Protein AF-0000000075212677 (afdb_homodimer)

Sequence (414 aa):
MKTDYKPAFIVFEGIDGSGKSTQVERLSERFTAAGIRHTCHREPTDGPVGQLLRRALAKDIPLDELTLALLFAADRSEHALIIQKELAAGKTVLCDRHLLSSLAYNAPALDGQWVHAINTPIRERIRPDITFLFDLPAEEALTRISARGDAPEHYEKGEVLQQVRARYLHWSEALKDPLLKIDASLPIDEQTDLLCVHLKEVFHYPLMKTDYKPAFIVFEGIDGSGKSTQVERLSERFTAAGIRHTCHREPTDGPVGQLLRRALAKDIPLDELTLALLFAADRSEHALIIQKELAAGKTVLCDRHLLSSLAYNAPALDGQWVHAINTPIRERIRPDITFLFDLPAEEALTRISARGDAPEHYEKGEVLQQVRARYLHWSEALKDPLLKIDASLPIDEQTDLLCVHLKEVFHYPL

Nearest PDB structures (foldseek):
  4hej-assembly1_A  TM=8.792E-01  e=7.529E-16  Staphylococcus aureus subsp. aureus N315
  2ccg-assembly1_B  TM=8.911E-01  e=4.740E-15  Staphylococcus aureus
  4xwa-assembly1_A  TM=8.775E-01  e=4.740E-15  Staphylococcus aureus subsp. aureus Mu3
  2cck-assembly1_A  TM=8.573E-01  e=2.114E-14  Staphylococcus aureus
  3v9p-assembly3_A  TM=7.792E-01  e=1.402E-11  Burkholderia thailandensis E264

Structure (mmCIF, N/CA/C/O backbone):
data_AF-0000000075212677-model_v1
#
loop_
_entity.id
_entity.type
_entity.pdbx_description
1 polymer 'Thymidylate kinase'
#
loop_
_atom_site.group_PDB
_atom_site.id
_atom_site.type_symbol
_atom_site.label_atom_id
_atom_site.label_alt_id
_atom_site.label_comp_id
_atom_site.label_asym_id
_atom_site.label_entity_id
_atom_site.label_seq_id
_atom_site.pdbx_PDB_ins_code
_atom_site.Cartn_x
_atom_site.Cartn_y
_atom_site.Cartn_z
_atom_site.occupancy
_atom_site.B_iso_or_equiv
_atom_site.auth_seq_id
_atom_site.auth_comp_id
_atom_site.auth_asym_id
_atom_site.auth_atom_id
_atom_site.pdbx_PDB_model_num
ATOM 1 N N . MET A 1 1 ? -26.422 28.984 19.172 1 35.03 1 MET A N 1
ATOM 2 C CA . MET A 1 1 ? -25.891 30.016 18.281 1 35.03 1 MET A CA 1
ATOM 3 C C . MET A 1 1 ? -25.219 29.391 17.062 1 35.03 1 MET A C 1
ATOM 5 O O . MET A 1 1 ? -24.344 28.547 17.203 1 35.03 1 MET A O 1
ATOM 9 N N . LYS A 1 2 ? -25.891 29.328 15.945 1 53.16 2 LYS A N 1
ATOM 10 C CA . LYS A 1 2 ? -25.422 28.719 14.695 1 53.16 2 LYS A CA 1
ATOM 11 C C . LYS A 1 2 ? -23.984 29.125 14.391 1 53.16 2 LYS A C 1
ATOM 13 O O . LYS A 1 2 ? -23.672 30.312 14.328 1 53.16 2 LYS A O 1
ATOM 18 N N . THR A 1 3 ? -22.828 28.328 14.914 1 62.34 3 THR A N 1
ATOM 19 C CA . THR A 1 3 ? -21.438 28.719 14.695 1 62.34 3 THR A CA 1
ATOM 20 C C . THR A 1 3 ? -21.203 29.078 13.227 1 62.34 3 THR A C 1
ATOM 22 O O . THR A 1 3 ? -21.828 28.484 12.336 1 62.34 3 THR A O 1
ATOM 25 N N . ASP A 1 4 ? -20.531 30.297 12.992 1 78.62 4 ASP A N 1
ATOM 26 C CA . ASP A 1 4 ? -20.312 30.859 11.664 1 78.62 4 ASP A CA 1
ATOM 27 C C . ASP A 1 4 ? -19.172 30.172 10.93 1 78.62 4 ASP A C 1
ATOM 29 O O . ASP A 1 4 ? -18.906 30.469 9.766 1 78.62 4 ASP A O 1
ATOM 33 N N . TYR A 1 5 ? -18.5 29.172 11.609 1 85.62 5 TYR A N 1
ATOM 34 C CA . TYR A 1 5 ? -17.406 28.5 10.906 1 85.62 5 TYR A CA 1
ATOM 35 C C . TYR A 1 5 ? -17.766 27.062 10.586 1 85.62 5 TYR A C 1
ATOM 37 O O . TYR A 1 5 ? -18.641 26.469 11.25 1 85.62 5 TYR A O 1
ATOM 45 N N . LYS A 1 6 ? -17.25 26.516 9.492 1 91.5 6 LYS A N 1
ATOM 46 C CA . LYS A 1 6 ? -17.359 25.094 9.133 1 91.5 6 LYS A CA 1
ATOM 47 C C . LYS A 1 6 ? -16.109 24.328 9.523 1 91.5 6 LYS A C 1
ATOM 49 O O . LYS A 1 6 ? -14.992 24.781 9.289 1 91.5 6 LYS A O 1
ATOM 54 N N . PRO A 1 7 ? -16.312 23.156 10.156 1 96.81 7 PRO A N 1
ATOM 55 C CA . PRO A 1 7 ? -15.156 22.328 10.516 1 96.81 7 PRO A CA 1
ATOM 56 C C . PRO A 1 7 ? -14.234 22.062 9.32 1 96.81 7 PRO A C 1
ATOM 58 O O . PRO A 1 7 ? -14.719 21.766 8.219 1 96.81 7 PRO A O 1
ATOM 61 N N . ALA A 1 8 ? -12.977 22.219 9.578 1 98.31 8 ALA A N 1
ATOM 62 C CA . ALA A 1 8 ? -12.008 22.094 8.492 1 98.31 8 ALA A CA 1
ATOM 63 C C . ALA A 1 8 ? -10.977 21.016 8.797 1 98.31 8 ALA A C 1
ATOM 65 O O . ALA A 1 8 ? -10.734 20.688 9.961 1 98.31 8 ALA A O 1
ATOM 66 N N . PHE A 1 9 ? -10.469 20.391 7.785 1 98.81 9 PHE A N 1
ATOM 67 C CA . PHE A 1 9 ? -9.305 19.516 7.848 1 98.81 9 PHE A CA 1
ATOM 68 C C . PHE A 1 9 ? -8.016 20.297 7.656 1 98.81 9 PHE A C 1
ATOM 70 O O . PHE A 1 9 ? -7.691 20.703 6.539 1 98.81 9 PHE A O 1
ATOM 77 N N . ILE A 1 10 ? -7.262 20.453 8.711 1 98.81 10 ILE A N 1
ATOM 78 C CA . ILE A 1 10 ? -6.07 21.297 8.742 1 98.81 10 ILE A CA 1
ATOM 79 C C . ILE A 1 10 ? -4.828 20.438 8.914 1 98.81 10 ILE A C 1
ATOM 81 O O . ILE A 1 10 ? -4.723 19.688 9.891 1 98.81 10 ILE A O 1
ATOM 85 N N . VAL A 1 11 ? -3.857 20.578 8.023 1 98.81 11 VAL A N 1
ATOM 86 C CA . VAL A 1 11 ? -2.676 19.719 8.031 1 98.81 11 VAL A CA 1
ATOM 87 C C . VAL A 1 11 ? -1.428 20.562 8.289 1 98.81 11 VAL A C 1
ATOM 89 O O . VAL A 1 11 ? -1.318 21.688 7.797 1 98.81 11 VAL A O 1
ATOM 92 N N . PHE A 1 12 ? -0.508 19.984 9.102 1 98.75 12 PHE A N 1
ATOM 93 C CA . PHE A 1 12 ? 0.789 20.594 9.383 1 98.75 12 PHE A CA 1
ATOM 94 C C . PHE A 1 12 ? 1.913 19.781 8.75 1 98.75 12 PHE A C 1
ATOM 96 O O . PHE A 1 12 ? 2.043 18.578 9.008 1 98.75 12 PHE A O 1
ATOM 103 N N . GLU A 1 13 ? 2.705 20.406 7.895 1 98.5 13 GLU A N 1
ATOM 104 C CA . GLU A 1 13 ? 3.787 19.75 7.168 1 98.5 13 GLU A CA 1
ATOM 105 C C . GLU A 1 13 ? 5.094 20.516 7.309 1 98.5 13 GLU A C 1
ATOM 107 O O . GLU A 1 13 ? 5.086 21.719 7.574 1 98.5 13 GLU A O 1
ATOM 112 N N . GLY A 1 14 ? 6.172 19.859 7.098 1 97.5 14 GLY A N 1
ATOM 113 C CA . GLY A 1 14 ? 7.508 20.422 7.219 1 97.5 14 GLY A CA 1
ATOM 114 C C . GLY A 1 14 ? 8.547 19.406 7.641 1 97.5 14 GLY A C 1
ATOM 115 O O . GLY A 1 14 ? 8.203 18.297 8.07 1 97.5 14 GLY A O 1
ATOM 116 N N . ILE A 1 15 ? 9.836 19.812 7.496 1 95.81 15 ILE A N 1
ATOM 117 C CA . ILE A 1 15 ? 10.914 18.891 7.832 1 95.81 15 ILE A CA 1
ATOM 118 C C . ILE A 1 15 ? 10.961 18.688 9.344 1 95.81 15 ILE A C 1
ATOM 120 O O . ILE A 1 15 ? 10.367 19.453 10.102 1 95.81 15 ILE A O 1
ATOM 124 N N . ASP A 1 16 ? 11.602 17.578 9.781 1 92.19 16 ASP A N 1
ATOM 125 C CA . ASP A 1 16 ? 11.828 17.359 11.203 1 92.19 16 ASP A CA 1
ATOM 126 C C . ASP A 1 16 ? 12.562 18.547 11.836 1 92.19 16 ASP A C 1
ATOM 128 O O . ASP A 1 16 ? 13.492 19.094 11.242 1 92.19 16 ASP A O 1
ATOM 132 N N . GLY A 1 17 ? 12.062 18.938 12.953 1 92.12 17 GLY A N 1
ATOM 133 C CA . GLY A 1 17 ? 12.695 20.062 13.641 1 92.12 17 GLY A CA 1
ATOM 134 C C . GLY A 1 17 ? 12.07 21.406 13.281 1 92.12 17 GLY A C 1
ATOM 135 O O . GLY A 1 17 ? 12.445 22.438 13.844 1 92.12 17 GLY A O 1
ATOM 136 N N . SER A 1 18 ? 11.062 21.359 12.422 1 95.44 18 SER A N 1
ATOM 137 C CA . SER A 1 18 ? 10.477 22.609 11.938 1 95.44 18 SER A CA 1
ATOM 138 C C . SER A 1 18 ? 9.477 23.172 12.938 1 95.44 18 SER A C 1
ATOM 140 O O . SER A 1 18 ? 9.016 24.312 12.789 1 95.44 18 SER A O 1
ATOM 142 N N . GLY A 1 19 ? 9.086 22.406 13.938 1 94.19 19 GLY A N 1
ATOM 143 C CA . GLY A 1 19 ? 8.234 22.938 14.992 1 94.19 19 GLY A CA 1
ATOM 144 C C . GLY A 1 19 ? 6.762 22.641 14.773 1 94.19 19 GLY A C 1
ATOM 145 O O . GLY A 1 19 ? 5.902 23.219 15.453 1 94.19 19 GLY A O 1
ATOM 146 N N . LYS A 1 20 ? 6.379 21.734 13.844 1 94 20 LYS A N 1
ATOM 147 C CA . LYS A 1 20 ? 4.996 21.391 13.531 1 94 20 LYS A CA 1
ATOM 148 C C . LYS A 1 20 ? 4.254 20.906 14.773 1 94 20 LYS A C 1
ATOM 150 O O . LYS A 1 20 ? 3.154 21.391 15.062 1 94 20 LYS A O 1
ATOM 155 N N . SER A 1 21 ? 4.918 19.938 15.469 1 93.56 21 SER A N 1
ATOM 156 C CA . SER A 1 21 ? 4.262 19.344 16.625 1 93.56 21 SER A CA 1
ATOM 157 C C . SER A 1 21 ? 3.939 20.406 17.688 1 93.56 21 SER A C 1
ATOM 159 O O . SER A 1 21 ? 2.857 20.391 18.266 1 93.56 21 SER A O 1
ATOM 161 N N . THR A 1 22 ? 4.836 21.312 17.891 1 96 22 THR A N 1
ATOM 162 C CA . THR A 1 22 ? 4.613 22.422 18.812 1 96 22 THR A CA 1
ATOM 163 C C . THR A 1 22 ? 3.426 23.266 18.375 1 96 22 THR A C 1
ATOM 165 O O . THR A 1 22 ? 2.57 23.625 19.188 1 96 22 THR A O 1
ATOM 168 N N . GLN A 1 23 ? 3.373 23.547 17.188 1 98.31 23 GLN A N 1
ATOM 169 C CA . GLN A 1 23 ? 2.324 24.422 16.672 1 98.31 23 GLN A CA 1
ATOM 170 C C . GLN A 1 23 ? 0.967 23.719 16.688 1 98.31 23 GLN A C 1
ATOM 172 O O . GLN A 1 23 ? -0.063 24.359 16.891 1 98.31 23 GLN A O 1
ATOM 177 N N . VAL A 1 24 ? 0.933 22.406 16.422 1 98.44 24 VAL A N 1
ATOM 178 C CA . VAL A 1 24 ? -0.303 21.656 16.562 1 98.44 24 VAL A CA 1
ATOM 179 C C . VAL A 1 24 ? -0.838 21.797 17.984 1 98.44 24 VAL A C 1
ATOM 181 O O . VAL A 1 24 ? -2.029 22.047 18.188 1 98.44 24 VAL A O 1
ATOM 184 N N . GLU A 1 25 ? 0.04 21.625 18.922 1 98.19 25 GLU A N 1
ATOM 185 C CA . GLU A 1 25 ? -0.34 21.734 20.328 1 98.19 25 GLU A CA 1
ATOM 186 C C . GLU A 1 25 ? -0.855 23.125 20.656 1 98.19 25 GLU A C 1
ATOM 188 O O . GLU A 1 25 ? -1.884 23.266 21.328 1 98.19 25 GLU A O 1
ATOM 193 N N . ARG A 1 26 ? -0.173 24.141 20.234 1 98.38 26 ARG A N 1
ATOM 194 C CA . ARG A 1 26 ? -0.551 25.531 20.516 1 98.38 26 ARG A CA 1
ATOM 195 C C . ARG A 1 26 ? -1.905 25.859 19.891 1 98.38 26 ARG A C 1
ATOM 197 O O . ARG A 1 26 ? -2.746 26.5 20.531 1 98.38 26 ARG A O 1
ATOM 204 N N . LEU A 1 27 ? -2.096 25.422 18.656 1 98.62 27 LEU A N 1
ATOM 205 C CA . LEU A 1 27 ? -3.375 25.688 18 1 98.62 27 LEU A CA 1
ATOM 206 C C . LEU A 1 27 ? -4.504 24.938 18.703 1 98.62 27 LEU A C 1
ATOM 208 O O . LEU A 1 27 ? -5.605 25.469 18.844 1 98.62 27 LEU A O 1
ATOM 212 N N . SER A 1 28 ? -4.211 23.688 19.047 1 98.62 28 SER A N 1
ATOM 213 C CA . SER A 1 28 ? -5.184 22.906 19.797 1 98.62 28 SER A CA 1
ATOM 214 C C . SER A 1 28 ? -5.613 23.625 21.078 1 98.62 28 SER A C 1
ATOM 216 O O . SER A 1 28 ? -6.805 23.672 21.391 1 98.62 28 SER A O 1
ATOM 218 N N . GLU A 1 29 ? -4.691 24.203 21.766 1 98.5 29 GLU A N 1
ATOM 219 C CA . GLU A 1 29 ? -4.984 24.969 22.984 1 98.5 29 GLU A CA 1
ATOM 220 C C . GLU A 1 29 ? -5.871 26.172 22.672 1 98.5 29 GLU A C 1
ATOM 222 O O . GLU A 1 29 ? -6.801 26.484 23.422 1 98.5 29 GLU A O 1
ATOM 227 N N . ARG A 1 30 ? -5.566 26.828 21.609 1 98.25 30 ARG A N 1
ATOM 228 C CA . ARG A 1 30 ? -6.371 27.969 21.203 1 98.25 30 ARG A CA 1
ATOM 229 C C . ARG A 1 30 ? -7.797 27.547 20.859 1 98.25 30 ARG A C 1
ATOM 231 O O . ARG A 1 30 ? -8.75 28.25 21.203 1 98.25 30 ARG A O 1
ATOM 238 N N . PHE A 1 31 ? -7.949 26.453 20.172 1 98.38 31 PHE A N 1
ATOM 239 C CA . PHE A 1 31 ? -9.266 25.922 19.828 1 98.38 31 PHE A CA 1
ATOM 240 C C . PHE A 1 31 ? -10.055 25.578 21.094 1 98.38 31 PHE A C 1
ATOM 242 O O . PHE A 1 31 ? -11.234 25.922 21.203 1 98.38 31 PHE A O 1
ATOM 249 N N . THR A 1 32 ? -9.367 24.953 22.031 1 98.25 32 THR A N 1
ATOM 250 C CA . THR A 1 32 ? -10.008 24.594 23.297 1 98.25 32 THR A CA 1
ATOM 251 C C . THR A 1 32 ? -10.5 25.828 24.031 1 98.25 32 THR A C 1
ATOM 253 O O . THR A 1 32 ? -11.648 25.875 24.5 1 98.25 32 THR A O 1
ATOM 256 N N . ALA A 1 33 ? -9.695 26.828 24.109 1 97.69 33 ALA A N 1
ATOM 257 C CA . ALA A 1 33 ? -10.023 28.078 24.797 1 97.69 33 ALA A CA 1
ATOM 258 C C . ALA A 1 33 ? -11.219 28.766 24.141 1 97.69 33 ALA A C 1
ATOM 260 O O . ALA A 1 33 ? -12.008 29.422 24.828 1 97.69 33 ALA A O 1
ATOM 261 N N . ALA A 1 34 ? -11.359 28.547 22.906 1 96.81 34 ALA A N 1
ATOM 262 C CA . ALA A 1 34 ? -12.414 29.219 22.141 1 96.81 34 ALA A CA 1
ATOM 263 C C . ALA A 1 34 ? -13.672 28.359 22.062 1 96.81 34 ALA A C 1
ATOM 265 O O . ALA A 1 34 ? -14.672 28.766 21.469 1 96.81 34 ALA A O 1
ATOM 266 N N . GLY A 1 35 ? -13.586 27.172 22.594 1 96.31 35 GLY A N 1
ATOM 267 C CA . GLY A 1 35 ? -14.742 26.281 22.609 1 96.31 35 GLY A CA 1
ATOM 268 C C . GLY A 1 35 ? -14.977 25.609 21.281 1 96.31 35 GLY A C 1
ATOM 269 O O . GLY A 1 35 ? -16.109 25.203 20.969 1 96.31 35 GLY A O 1
ATOM 270 N N . ILE A 1 36 ? -13.961 25.531 20.453 1 97.31 36 ILE A N 1
ATOM 271 C CA . ILE A 1 36 ? -14.062 24.891 19.156 1 97.31 36 ILE A CA 1
ATOM 272 C C . ILE A 1 36 ? -13.852 23.391 19.297 1 97.31 36 ILE A C 1
ATOM 274 O O . ILE A 1 36 ? -12.805 22.953 19.781 1 97.31 36 ILE A O 1
ATOM 278 N N . ARG A 1 37 ? -14.82 22.578 18.891 1 97.69 37 ARG A N 1
ATOM 279 C CA . ARG A 1 37 ? -14.664 21.125 18.906 1 97.69 37 ARG A CA 1
ATOM 280 C C . ARG A 1 37 ? -13.633 20.672 17.875 1 97.69 37 ARG A C 1
ATOM 282 O O . ARG A 1 37 ? -13.727 21.031 16.703 1 97.69 37 ARG A O 1
ATOM 289 N N . HIS A 1 38 ? -12.625 19.938 18.359 1 98.62 38 HIS A N 1
ATOM 290 C CA . HIS A 1 38 ? -11.57 19.516 17.438 1 98.62 38 HIS A CA 1
ATOM 291 C C . HIS A 1 38 ? -10.883 18.25 17.922 1 98.62 38 HIS A C 1
ATOM 293 O O . HIS A 1 38 ? -11.078 17.828 19.062 1 98.62 38 HIS A O 1
ATOM 299 N N . THR A 1 39 ? -10.211 17.562 17 1 98.62 39 THR A N 1
ATOM 300 C CA . THR A 1 39 ? -9.359 16.422 17.312 1 98.62 39 THR A CA 1
ATOM 301 C C . THR A 1 39 ? -7.977 16.594 16.688 1 98.62 39 THR A C 1
ATOM 303 O O . THR A 1 39 ? -7.816 17.328 15.711 1 98.62 39 THR A O 1
ATOM 306 N N . CYS A 1 40 ? -6.988 15.977 17.344 1 98.69 40 CYS A N 1
ATOM 307 C CA . CYS A 1 40 ? -5.621 15.984 16.828 1 98.69 40 CYS A CA 1
ATOM 308 C C . CYS A 1 40 ? -5.211 14.594 16.359 1 98.69 40 CYS A C 1
ATOM 310 O O . CYS A 1 40 ? -5.41 13.602 17.062 1 98.69 40 CYS A O 1
ATOM 312 N N . HIS A 1 41 ? -4.727 14.586 15.164 1 98.38 41 HIS A N 1
ATOM 313 C CA . HIS A 1 41 ? -4.238 13.352 14.539 1 98.38 41 HIS A CA 1
ATOM 314 C C . HIS A 1 41 ? -2.781 13.492 14.117 1 98.38 41 HIS A C 1
ATOM 316 O O . HIS A 1 41 ? -2.211 14.586 14.18 1 98.38 41 HIS A O 1
ATOM 322 N N . ARG A 1 42 ? -2.197 12.359 13.773 1 97.81 42 ARG A N 1
ATOM 323 C CA . ARG A 1 42 ? -0.866 12.312 13.18 1 97.81 42 ARG A CA 1
ATOM 324 C C . ARG A 1 42 ? -0.722 11.109 12.25 1 97.81 42 ARG A C 1
ATOM 326 O O . ARG A 1 42 ? -1.451 10.125 12.383 1 97.81 42 ARG A O 1
ATOM 333 N N . GLU A 1 43 ? 0.178 11.258 11.312 1 97.75 43 GLU A N 1
ATOM 334 C CA . GLU A 1 43 ? 0.578 10.117 10.5 1 97.75 43 GLU A CA 1
ATOM 335 C C . GLU A 1 43 ? 2.047 9.766 10.719 1 97.75 43 GLU A C 1
ATOM 337 O O . GLU A 1 43 ? 2.893 10.656 10.82 1 97.75 43 GLU A O 1
ATOM 342 N N . PRO A 1 44 ? 2.408 8.547 10.68 1 97.56 44 PRO A N 1
ATOM 343 C CA . PRO A 1 44 ? 1.509 7.395 10.633 1 97.56 44 PRO A CA 1
ATOM 344 C C . PRO A 1 44 ? 0.577 7.328 11.844 1 97.56 44 PRO A C 1
ATOM 346 O O . PRO A 1 44 ? 0.918 7.824 12.922 1 97.56 44 PRO A O 1
ATOM 349 N N . THR A 1 45 ? -0.551 6.691 11.641 1 98.31 45 THR A N 1
ATOM 350 C CA . THR A 1 45 ? -1.573 6.641 12.68 1 98.31 45 THR A CA 1
ATOM 351 C C . THR A 1 45 ? -1.243 5.566 13.711 1 98.31 45 THR A C 1
ATOM 353 O O . THR A 1 45 ? -0.185 4.938 13.641 1 98.31 45 THR A O 1
ATOM 356 N N . ASP A 1 46 ? -2.145 5.387 14.695 1 96.81 46 ASP A N 1
ATOM 357 C CA . ASP A 1 46 ? -1.956 4.375 15.727 1 96.81 46 ASP A CA 1
ATOM 358 C C . ASP A 1 46 ? -2.723 3.096 15.391 1 96.81 46 ASP A C 1
ATOM 360 O O . ASP A 1 46 ? -2.826 2.191 16.219 1 96.81 46 ASP A O 1
ATOM 364 N N . GLY A 1 47 ? -3.314 3.072 14.227 1 96.44 47 GLY A N 1
ATOM 365 C CA . GLY A 1 47 ? -3.992 1.866 13.773 1 96.44 47 GLY A CA 1
ATOM 366 C C . GLY A 1 47 ? -3.037 0.739 13.43 1 96.44 47 GLY A C 1
ATOM 367 O O . GLY A 1 47 ? -1.821 0.888 13.555 1 96.44 47 GLY A O 1
ATOM 368 N N . PRO A 1 48 ? -3.633 -0.349 13 1 95.88 48 PRO A N 1
ATOM 369 C CA . PRO A 1 48 ? -2.807 -1.53 12.742 1 95.88 48 PRO A CA 1
ATOM 370 C C . PRO A 1 48 ? -1.728 -1.276 11.695 1 95.88 48 PRO A C 1
ATOM 372 O O . PRO A 1 48 ? -0.585 -1.713 11.859 1 95.88 48 PRO A O 1
ATOM 375 N N . VAL A 1 49 ? -2.094 -0.62 10.617 1 97.75 49 VAL A N 1
ATOM 376 C CA . VAL A 1 49 ? -1.122 -0.334 9.562 1 97.75 49 VAL A CA 1
ATOM 377 C C . VAL A 1 49 ? -0.081 0.658 10.078 1 97.75 49 VAL A C 1
ATOM 379 O O . VAL A 1 49 ? 1.118 0.482 9.852 1 97.75 49 VAL A O 1
ATOM 382 N N . GLY A 1 50 ? -0.558 1.686 10.773 1 97.81 50 GLY A N 1
ATOM 383 C CA . GLY A 1 50 ? 0.344 2.68 11.328 1 97.81 50 GLY A CA 1
ATOM 384 C C . GLY A 1 50 ? 1.339 2.098 12.312 1 97.81 50 GLY A C 1
ATOM 385 O O . GLY A 1 50 ? 2.506 2.49 12.336 1 97.81 50 GLY A O 1
ATOM 386 N N . GLN A 1 51 ? 0.913 1.181 13.102 1 96.5 51 GLN A N 1
ATOM 387 C CA . GLN A 1 51 ? 1.796 0.527 14.062 1 96.5 51 GLN A CA 1
ATOM 388 C C . GLN A 1 51 ? 2.889 -0.267 13.352 1 96.5 51 GLN A C 1
ATOM 390 O O . GLN A 1 51 ? 4.039 -0.276 13.789 1 96.5 51 GLN A O 1
ATOM 395 N N . LEU A 1 52 ? 2.521 -0.947 12.336 1 95.88 52 LEU A N 1
ATOM 396 C CA . LEU A 1 52 ? 3.51 -1.663 11.539 1 95.88 52 LEU A CA 1
ATOM 397 C C . LEU A 1 52 ? 4.543 -0.701 10.961 1 95.88 52 LEU A C 1
ATOM 399 O O . LEU A 1 52 ? 5.742 -0.984 10.984 1 95.88 52 LEU A O 1
ATOM 403 N N . LEU A 1 53 ? 4.098 0.396 10.438 1 96.94 53 LEU A N 1
ATOM 404 C CA . LEU A 1 53 ? 4.965 1.437 9.898 1 96.94 53 LEU A CA 1
ATOM 405 C C . LEU A 1 53 ? 5.938 1.938 10.961 1 96.94 53 LEU A C 1
ATOM 407 O O . LEU A 1 53 ? 7.133 2.084 10.695 1 96.94 53 LEU A O 1
ATOM 411 N N . ARG A 1 54 ? 5.398 2.166 12.133 1 95.62 54 ARG A N 1
ATOM 412 C CA . ARG A 1 54 ? 6.234 2.695 13.211 1 95.62 54 ARG A CA 1
ATOM 413 C C . ARG A 1 54 ? 7.328 1.703 13.594 1 95.62 54 ARG A C 1
ATOM 415 O O . ARG A 1 54 ? 8.461 2.098 13.859 1 95.62 54 ARG A O 1
ATOM 422 N N . ARG A 1 55 ? 7 0.462 13.594 1 95.12 55 ARG A N 1
ATOM 423 C CA . ARG A 1 55 ? 8.008 -0.563 13.859 1 95.12 55 ARG A CA 1
ATOM 424 C C . ARG A 1 55 ? 9.086 -0.56 12.781 1 95.12 55 ARG A C 1
ATOM 426 O O . ARG A 1 55 ? 10.266 -0.737 13.078 1 95.12 55 ARG A O 1
ATOM 433 N N . ALA A 1 56 ? 8.672 -0.414 11.547 1 94.44 56 ALA A N 1
ATOM 434 C CA . ALA A 1 56 ? 9.617 -0.381 10.438 1 94.44 56 ALA A CA 1
ATOM 435 C C . ALA A 1 56 ? 10.523 0.843 10.531 1 94.44 56 ALA A C 1
ATOM 437 O O . ALA A 1 56 ? 11.742 0.743 10.328 1 94.44 56 ALA A O 1
ATOM 438 N N . LEU A 1 57 ? 9.898 1.962 10.859 1 92.25 57 LEU A N 1
ATOM 439 C CA . LEU A 1 57 ? 10.641 3.215 10.961 1 92.25 57 LEU A CA 1
ATOM 440 C C . LEU A 1 57 ? 11.633 3.17 12.117 1 92.25 57 LEU A C 1
ATOM 442 O O . LEU A 1 57 ? 12.695 3.791 12.055 1 92.25 57 LEU A O 1
ATOM 446 N N . ALA A 1 58 ? 11.273 2.414 13.125 1 92.06 58 ALA A N 1
ATOM 447 C CA . ALA A 1 58 ? 12.156 2.23 14.273 1 92.06 58 ALA A CA 1
ATOM 448 C C . ALA A 1 58 ? 13.234 1.194 13.977 1 92.06 58 ALA A C 1
ATOM 450 O O . ALA A 1 58 ? 14.062 0.888 14.844 1 92.06 58 ALA A O 1
ATOM 451 N N . LYS A 1 59 ? 13.172 0.579 12.781 1 90.5 59 LYS A N 1
ATOM 452 C CA . LYS A 1 59 ? 14.133 -0.412 12.305 1 90.5 59 LYS A CA 1
ATOM 453 C C . LYS A 1 59 ? 13.984 -1.729 13.062 1 90.5 59 LYS A C 1
ATOM 455 O O . LYS A 1 59 ? 14.93 -2.514 13.148 1 90.5 59 LYS A O 1
ATOM 460 N N . ASP A 1 60 ? 12.844 -1.846 13.656 1 91.25 60 ASP A N 1
ATOM 461 C CA . ASP A 1 60 ? 12.539 -3.127 14.289 1 91.25 60 ASP A CA 1
ATOM 462 C C . ASP A 1 60 ? 12.281 -4.207 13.242 1 91.25 60 ASP A C 1
ATOM 464 O O . ASP A 1 60 ? 12.516 -5.391 13.5 1 91.25 60 ASP A O 1
ATOM 468 N N . ILE A 1 61 ? 11.711 -3.803 12.125 1 90.94 61 ILE A N 1
ATOM 469 C CA . ILE A 1 61 ? 11.477 -4.707 11 1 90.94 61 ILE A CA 1
ATOM 470 C C . ILE A 1 61 ? 12.016 -4.086 9.711 1 90.94 61 ILE A C 1
ATOM 472 O O . ILE A 1 61 ? 11.766 -2.91 9.438 1 90.94 61 ILE A O 1
ATOM 476 N N . PRO A 1 62 ? 12.742 -4.859 9.008 1 92.44 62 PRO A N 1
ATOM 477 C CA . PRO A 1 62 ? 13.289 -4.34 7.754 1 92.44 62 PRO A CA 1
ATOM 478 C C . PRO A 1 62 ? 12.273 -4.375 6.613 1 92.44 62 PRO A C 1
ATOM 480 O O . PRO A 1 62 ? 11.867 -5.457 6.18 1 92.44 62 PRO A O 1
ATOM 483 N N . LEU A 1 63 ? 11.789 -3.227 6.18 1 94 63 LEU A N 1
ATOM 484 C CA . LEU A 1 63 ? 10.891 -3.127 5.031 1 94 63 LEU A CA 1
ATOM 485 C C . LEU A 1 63 ? 11.5 -2.248 3.945 1 94 63 LEU A C 1
ATOM 487 O O . LEU A 1 63 ? 12.133 -1.231 4.242 1 94 63 LEU A O 1
ATOM 491 N N . ASP A 1 64 ? 11.273 -2.674 2.744 1 94 64 ASP A N 1
ATOM 492 C CA . ASP A 1 64 ? 11.812 -1.957 1.59 1 94 64 ASP A CA 1
ATOM 493 C C . ASP A 1 64 ? 11.07 -0.645 1.363 1 94 64 ASP A C 1
ATOM 495 O O . ASP A 1 64 ? 9.938 -0.474 1.836 1 94 64 ASP A O 1
ATOM 499 N N . GLU A 1 65 ? 11.734 0.297 0.627 1 94.38 65 GLU A N 1
ATOM 500 C CA . GLU A 1 65 ? 11.211 1.644 0.428 1 94.38 65 GLU A CA 1
ATOM 501 C C . GLU A 1 65 ? 9.875 1.611 -0.318 1 94.38 65 GLU A C 1
ATOM 503 O O . GLU A 1 65 ? 8.984 2.414 -0.04 1 94.38 65 GLU A O 1
ATOM 508 N N . LEU A 1 66 ? 9.766 0.727 -1.305 1 95.88 66 LEU A N 1
ATOM 509 C CA . LEU A 1 66 ? 8.516 0.577 -2.043 1 95.88 66 LEU A CA 1
ATOM 510 C C . LEU A 1 66 ? 7.387 0.144 -1.116 1 95.88 66 LEU A C 1
ATOM 512 O O . LEU A 1 66 ? 6.277 0.68 -1.189 1 95.88 66 LEU A O 1
ATOM 516 N N . THR A 1 67 ? 7.715 -0.805 -0.241 1 97.31 67 THR A N 1
ATOM 517 C CA . THR A 1 67 ? 6.762 -1.305 0.741 1 97.31 67 THR A CA 1
ATOM 518 C C . THR A 1 67 ? 6.312 -0.186 1.677 1 97.31 67 THR A C 1
ATOM 520 O O . THR A 1 67 ? 5.117 -0.038 1.947 1 97.31 67 THR A O 1
ATOM 523 N N . LEU A 1 68 ? 7.254 0.588 2.119 1 97 68 LEU A N 1
ATOM 524 C CA . LEU A 1 68 ? 6.945 1.678 3.037 1 97 68 LEU A CA 1
ATOM 525 C C . LEU A 1 68 ? 5.98 2.672 2.398 1 97 68 LEU A C 1
ATOM 527 O O . LEU A 1 68 ? 5.016 3.1 3.031 1 97 68 LEU A O 1
ATOM 531 N N . ALA A 1 69 ? 6.238 3.041 1.149 1 97.62 69 ALA A N 1
ATOM 532 C CA . ALA A 1 69 ? 5.363 3.979 0.451 1 97.62 69 ALA A CA 1
ATOM 533 C C . ALA A 1 69 ? 3.934 3.447 0.381 1 97.62 69 ALA A C 1
ATOM 535 O O . ALA A 1 69 ? 2.977 4.191 0.607 1 97.62 69 ALA A O 1
ATOM 536 N N . LEU A 1 70 ? 3.807 2.189 0.077 1 98.31 70 LEU A N 1
ATOM 537 C CA . LEU A 1 70 ? 2.498 1.551 -0.022 1 98.31 70 LEU A CA 1
ATOM 538 C C . LEU A 1 70 ? 1.812 1.503 1.339 1 98.31 70 LEU A C 1
ATOM 540 O O . LEU A 1 70 ? 0.603 1.726 1.438 1 98.31 70 LEU A O 1
ATOM 544 N N . LEU A 1 71 ? 2.582 1.245 2.369 1 98.38 71 LEU A N 1
ATOM 545 C CA . LEU A 1 71 ? 2.025 1.167 3.715 1 98.38 71 LEU A CA 1
ATOM 546 C C . LEU A 1 71 ? 1.574 2.543 4.199 1 98.38 71 LEU A C 1
ATOM 548 O O . LEU A 1 71 ? 0.556 2.662 4.883 1 98.38 71 LEU A O 1
ATOM 552 N N . PHE A 1 72 ? 2.348 3.574 3.885 1 98.25 72 PHE A N 1
ATOM 553 C CA . PHE A 1 72 ? 1.917 4.926 4.23 1 98.25 72 PHE A CA 1
ATOM 554 C C . PHE A 1 72 ? 0.573 5.246 3.588 1 98.25 72 PHE A C 1
ATOM 556 O O . PHE A 1 72 ? -0.309 5.816 4.234 1 98.25 72 PHE A O 1
ATOM 563 N N . ALA A 1 73 ? 0.436 4.891 2.314 1 98.44 73 ALA A N 1
ATOM 564 C CA . ALA A 1 73 ? -0.821 5.129 1.61 1 98.44 73 ALA A CA 1
ATOM 565 C C . ALA A 1 73 ? -1.96 4.324 2.232 1 98.44 73 ALA A C 1
ATOM 567 O O . ALA A 1 73 ? -3.072 4.832 2.389 1 98.44 73 ALA A O 1
ATOM 568 N N . ALA A 1 74 ? -1.657 3.074 2.561 1 98.56 74 ALA A N 1
ATOM 569 C CA . ALA A 1 74 ? -2.67 2.229 3.186 1 98.56 74 ALA A CA 1
ATOM 570 C C . ALA A 1 74 ? -3.129 2.814 4.52 1 98.56 74 ALA A C 1
ATOM 572 O O . ALA A 1 74 ? -4.324 2.84 4.812 1 98.56 74 ALA A O 1
ATOM 573 N N . ASP A 1 75 ? -2.178 3.254 5.336 1 98.56 75 ASP A N 1
ATOM 574 C CA . ASP A 1 75 ? -2.486 3.895 6.609 1 98.56 75 ASP A CA 1
ATOM 575 C C . ASP A 1 75 ? -3.35 5.137 6.402 1 98.56 75 ASP A C 1
ATOM 577 O O . ASP A 1 75 ? -4.34 5.336 7.109 1 98.56 75 ASP A O 1
ATOM 581 N N . ARG A 1 76 ? -2.992 5.918 5.422 1 98.69 76 ARG A N 1
ATOM 582 C CA . ARG A 1 76 ? -3.701 7.156 5.125 1 98.69 76 ARG A CA 1
ATOM 583 C C . ARG A 1 76 ? -5.109 6.875 4.609 1 98.69 76 ARG A C 1
ATOM 585 O O . ARG A 1 76 ? -6.043 7.625 4.898 1 98.69 76 ARG A O 1
ATOM 592 N N . SER A 1 77 ? -5.234 5.793 3.863 1 98.12 77 SER A N 1
ATOM 593 C CA . SER A 1 77 ? -6.547 5.402 3.361 1 98.12 77 SER A CA 1
ATOM 594 C C . SER A 1 77 ? -7.531 5.168 4.504 1 98.12 77 SER A C 1
ATOM 596 O O . SER A 1 77 ? -8.664 5.652 4.465 1 98.12 77 SER A O 1
ATOM 598 N N . GLU A 1 78 ? -7.121 4.438 5.5 1 98.12 78 GLU A N 1
ATOM 599 C CA . GLU A 1 78 ? -7.949 4.219 6.68 1 98.12 78 GLU A CA 1
ATOM 600 C C . GLU A 1 78 ? -8.18 5.523 7.441 1 98.12 78 GLU A C 1
ATOM 602 O O . GLU A 1 78 ? -9.289 5.781 7.914 1 98.12 78 GLU A O 1
ATOM 607 N N . HIS A 1 79 ? -7.121 6.285 7.527 1 98.69 79 HIS A N 1
ATOM 608 C CA . HIS A 1 79 ? -7.164 7.559 8.234 1 98.69 79 HIS A CA 1
ATOM 609 C C . HIS A 1 79 ? -8.18 8.508 7.605 1 98.69 79 HIS A C 1
ATOM 611 O O . HIS A 1 79 ? -8.891 9.227 8.312 1 98.69 79 HIS A O 1
ATOM 617 N N . ALA A 1 80 ? -8.242 8.508 6.305 1 98.56 80 ALA A N 1
ATOM 618 C CA . ALA A 1 80 ? -9.164 9.359 5.559 1 98.56 80 ALA A CA 1
ATOM 619 C C . ALA A 1 80 ? -10.609 9.109 5.996 1 98.56 80 ALA A C 1
ATOM 621 O O . ALA A 1 80 ? -11.391 10.055 6.145 1 98.56 80 ALA A O 1
ATOM 622 N N . LEU A 1 81 ? -10.945 7.871 6.227 1 97.88 81 LEU A N 1
ATOM 623 C CA . LEU A 1 81 ? -12.297 7.523 6.648 1 97.88 81 LEU A CA 1
ATOM 624 C C . LEU A 1 81 ? -12.594 8.078 8.039 1 97.88 81 LEU A C 1
ATOM 626 O O . LEU A 1 81 ? -13.695 8.562 8.297 1 97.88 81 LEU A O 1
ATOM 630 N N . ILE A 1 82 ? -11.625 8.031 8.891 1 98 82 ILE A N 1
ATOM 631 C CA . ILE A 1 82 ? -11.766 8.539 10.25 1 98 82 ILE A CA 1
ATOM 632 C C . ILE A 1 82 ? -11.938 10.062 10.211 1 98 82 ILE A C 1
ATOM 634 O O . ILE A 1 82 ? -12.812 10.609 10.891 1 98 82 ILE A O 1
ATOM 638 N N . ILE A 1 83 ? -11.102 10.703 9.398 1 98.62 83 ILE A N 1
ATOM 639 C CA . ILE A 1 83 ? -11.156 12.156 9.273 1 98.62 83 ILE A CA 1
ATOM 640 C C . ILE A 1 83 ? -12.523 12.578 8.75 1 98.62 83 ILE A C 1
ATOM 642 O O . ILE A 1 83 ? -13.141 13.516 9.273 1 98.62 83 ILE A O 1
ATOM 646 N N . GLN A 1 84 ? -13 11.898 7.754 1 98.38 84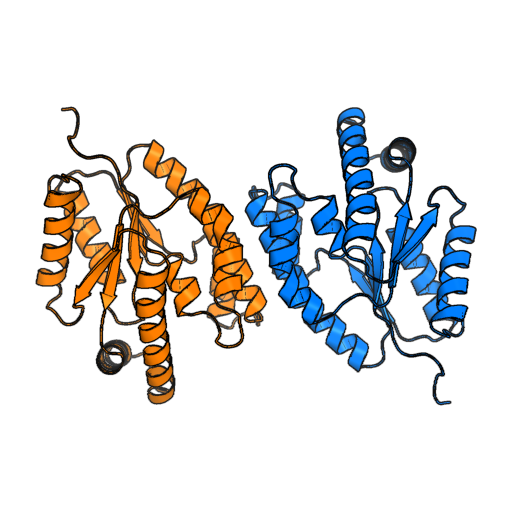 GLN A N 1
ATOM 647 C CA . GLN A 1 84 ? -14.32 12.195 7.203 1 98.38 84 GLN A CA 1
ATOM 648 C C . GLN A 1 84 ? -15.398 12.094 8.273 1 98.38 84 GLN A C 1
ATOM 650 O O . GLN A 1 84 ? -16.281 12.953 8.367 1 98.38 84 GLN A O 1
ATOM 655 N N . LYS A 1 85 ? -15.383 11.07 9.016 1 98.06 85 LYS A N 1
ATOM 656 C CA . LYS A 1 85 ? -16.375 10.844 10.062 1 98.06 85 LYS A CA 1
ATOM 657 C C . LYS A 1 85 ? -16.328 11.961 11.102 1 98.06 85 LYS A C 1
ATOM 659 O O . LYS A 1 85 ? -17.375 12.43 11.547 1 98.06 85 LYS A O 1
ATOM 664 N N . GLU A 1 86 ? -15.172 12.359 11.5 1 98.44 86 GLU A N 1
ATOM 665 C CA . GLU A 1 86 ? -15.023 13.406 12.508 1 98.44 86 GLU A CA 1
ATOM 666 C C . GLU A 1 86 ? -15.5 14.758 11.977 1 98.44 86 GLU A C 1
ATOM 668 O O . GLU A 1 86 ? -16.172 15.5 12.688 1 98.44 86 GLU A O 1
ATOM 673 N N . LEU A 1 87 ? -15.148 15.031 10.742 1 98.38 87 LEU A N 1
ATOM 674 C CA . LEU A 1 87 ? -15.617 16.266 10.125 1 98.38 87 LEU A CA 1
ATOM 675 C C . LEU A 1 87 ? -17.141 16.297 10.039 1 98.38 87 LEU A C 1
ATOM 677 O O . LEU A 1 87 ? -17.766 17.312 10.344 1 98.38 87 LEU A O 1
ATOM 681 N N . ALA A 1 88 ? -17.719 15.172 9.68 1 97.44 88 ALA A N 1
ATOM 682 C CA . ALA A 1 88 ? -19.172 15.047 9.578 1 97.44 88 ALA A CA 1
ATOM 683 C C . ALA A 1 88 ? -19.828 15.242 10.938 1 97.44 88 ALA A C 1
ATOM 685 O O . ALA A 1 88 ? -20.969 15.703 11.023 1 97.44 88 ALA A O 1
ATOM 686 N N . ALA A 1 89 ? -19.141 14.977 11.969 1 97.69 89 ALA A N 1
ATOM 687 C CA . ALA A 1 89 ? -19.641 15.117 13.336 1 97.69 89 ALA A CA 1
ATOM 688 C C . ALA A 1 89 ? -19.453 16.531 13.852 1 97.69 89 ALA A C 1
ATOM 690 O O . ALA A 1 89 ? -19.734 16.828 15.016 1 97.69 89 ALA A O 1
ATOM 691 N N . GLY A 1 90 ? -18.859 17.375 13.055 1 96.94 90 GLY A N 1
ATOM 692 C CA . GLY A 1 90 ? -18.734 18.781 13.398 1 96.94 90 GLY A CA 1
ATOM 693 C C . GLY A 1 90 ? -17.438 19.109 14.102 1 96.94 90 GLY A C 1
ATOM 694 O O . GLY A 1 90 ? -17.328 20.141 14.773 1 96.94 90 GLY A O 1
ATOM 695 N N . LYS A 1 91 ? -16.453 18.234 13.969 1 98.38 91 LYS A N 1
ATOM 696 C CA . LYS A 1 91 ? -15.156 18.453 14.602 1 98.38 91 LYS A CA 1
ATOM 697 C C . LYS A 1 91 ? -14.117 18.922 13.586 1 98.38 91 LYS A C 1
ATOM 699 O O . LYS A 1 91 ? -14.008 18.344 12.5 1 98.38 91 LYS A O 1
ATOM 704 N N . THR A 1 92 ? -13.453 20.016 13.914 1 98.62 92 THR A N 1
ATOM 705 C CA . THR A 1 92 ? -12.258 20.359 13.156 1 98.62 92 THR A CA 1
ATOM 706 C C . THR A 1 92 ? -11.156 19.328 13.383 1 98.62 92 THR A C 1
ATOM 708 O O . THR A 1 92 ? -11.008 18.812 14.492 1 98.62 92 THR A O 1
ATOM 711 N N . VAL A 1 93 ? -10.391 19 12.32 1 98.81 93 VAL A N 1
ATOM 712 C CA . VAL A 1 93 ? -9.336 18 12.438 1 98.81 93 VAL A CA 1
ATOM 713 C C . VAL A 1 93 ? -7.973 18.641 12.211 1 98.81 93 VAL A C 1
ATOM 715 O O . VAL A 1 93 ? -7.73 19.234 11.164 1 98.81 93 VAL A O 1
ATOM 718 N N . LEU A 1 94 ? -7.117 18.594 13.219 1 98.88 94 LEU A N 1
ATOM 719 C CA . LEU A 1 94 ? -5.711 18.969 13.109 1 98.88 94 LEU A CA 1
ATOM 720 C C . LEU A 1 94 ? -4.836 17.734 12.898 1 98.88 94 LEU A C 1
ATOM 722 O O . LEU A 1 94 ? -4.887 16.797 13.688 1 98.88 94 LEU A O 1
ATOM 726 N N . CYS A 1 95 ? -4.039 17.75 11.859 1 98.69 95 CYS A N 1
ATOM 727 C CA . CYS A 1 95 ? -3.291 16.547 11.539 1 98.69 95 CYS A CA 1
ATOM 728 C C . CYS A 1 95 ? -1.816 16.859 11.32 1 98.69 95 CYS A C 1
ATOM 730 O O . CYS A 1 95 ? -1.471 17.625 10.414 1 98.69 95 CYS A O 1
ATOM 732 N N . ASP A 1 96 ? -0.953 16.25 12.141 1 98.19 96 ASP A N 1
ATOM 733 C CA . ASP A 1 96 ? 0.495 16.312 11.969 1 98.19 96 ASP A CA 1
ATOM 734 C C . ASP A 1 96 ? 0.967 15.367 10.875 1 98.19 96 ASP A C 1
ATOM 736 O O . ASP A 1 96 ? 0.997 14.148 11.07 1 98.19 96 ASP A O 1
ATOM 740 N N . ARG A 1 97 ? 1.374 15.922 9.766 1 97.69 97 ARG A N 1
ATOM 741 C CA . ARG A 1 97 ? 1.818 15.227 8.562 1 97.69 97 ARG A CA 1
ATOM 742 C C . ARG A 1 97 ? 0.641 14.586 7.832 1 97.69 97 ARG A C 1
ATOM 744 O O . ARG A 1 97 ? -0.375 14.258 8.453 1 97.69 97 ARG A O 1
ATOM 751 N N . HIS A 1 98 ? 0.782 14.492 6.547 1 97.88 98 HIS A N 1
ATOM 752 C CA . HIS A 1 98 ? -0.163 13.875 5.621 1 97.88 98 HIS A CA 1
ATOM 753 C C . HIS A 1 98 ? 0.505 13.547 4.293 1 97.88 98 HIS A C 1
ATOM 755 O O . HIS A 1 98 ? 1.606 12.992 4.266 1 97.88 98 HIS A O 1
ATOM 761 N N . LEU A 1 99 ? -0.129 13.789 3.174 1 97.56 99 LEU A N 1
ATOM 762 C CA . LEU A 1 99 ? 0.332 13.359 1.86 1 97.56 99 LEU A CA 1
ATOM 763 C C . LEU A 1 99 ? 1.679 13.984 1.521 1 97.56 99 LEU A C 1
ATOM 765 O O . LEU A 1 99 ? 2.564 13.32 0.983 1 97.56 99 LEU A O 1
ATOM 769 N N . LEU A 1 100 ? 1.873 15.273 1.786 1 97.38 100 LEU A N 1
ATOM 770 C CA . LEU A 1 100 ? 3.098 15.961 1.392 1 97.38 100 LEU A CA 1
ATOM 771 C C . LEU A 1 100 ? 4.32 15.297 2.021 1 97.38 100 LEU A C 1
ATOM 773 O O . LEU A 1 100 ? 5.395 15.266 1.416 1 97.38 100 LEU A O 1
ATOM 777 N N . SER A 1 101 ? 4.133 14.797 3.221 1 97 101 SER A N 1
ATOM 778 C CA . SER A 1 101 ? 5.23 14.102 3.877 1 97 101 SER A CA 1
ATOM 779 C C . SER A 1 101 ? 5.656 12.867 3.078 1 97 101 SER A C 1
ATOM 781 O O . SER A 1 101 ? 6.852 12.602 2.932 1 97 101 SER A O 1
ATOM 783 N N . SER A 1 102 ? 4.656 12.117 2.586 1 96.5 102 SER A N 1
ATOM 784 C CA . SER A 1 102 ? 4.965 10.938 1.78 1 96.5 102 SER A CA 1
ATOM 785 C C . SER A 1 102 ? 5.734 11.32 0.52 1 96.5 102 SER A C 1
ATOM 787 O O . SER A 1 102 ? 6.641 10.594 0.099 1 96.5 102 SER A O 1
ATOM 789 N N . LEU A 1 103 ? 5.43 12.406 -0.033 1 96.81 103 LEU A N 1
ATOM 790 C CA . LEU A 1 103 ? 6.078 12.859 -1.259 1 96.81 103 LEU A CA 1
ATOM 791 C C . LEU A 1 103 ? 7.461 13.43 -0.963 1 96.81 103 LEU A C 1
ATOM 793 O O . LEU A 1 103 ? 8.414 13.188 -1.708 1 96.81 103 LEU A O 1
ATOM 797 N N . ALA A 1 104 ? 7.586 14.117 0.117 1 96.12 104 ALA A N 1
ATOM 798 C CA . ALA A 1 104 ? 8.828 14.805 0.467 1 96.12 104 ALA A CA 1
ATOM 799 C C . ALA A 1 104 ? 9.867 13.82 0.996 1 96.12 104 ALA A C 1
ATOM 801 O O . ALA A 1 104 ? 11.055 13.945 0.701 1 96.12 104 ALA A O 1
ATOM 802 N N . TYR A 1 105 ? 9.406 12.836 1.743 1 91.25 105 TYR A N 1
ATOM 803 C CA . TYR A 1 105 ? 10.328 11.891 2.371 1 91.25 105 TYR A CA 1
ATOM 804 C C . TYR A 1 105 ? 10.484 10.641 1.521 1 91.25 105 TYR A C 1
ATOM 806 O O . TYR A 1 105 ? 11.148 9.68 1.929 1 91.25 105 TYR A O 1
ATOM 814 N N . ASN A 1 106 ? 9.836 10.625 0.416 1 83 106 ASN A N 1
ATOM 815 C CA . ASN A 1 106 ? 9.922 9.516 -0.53 1 83 106 ASN A CA 1
ATOM 816 C C . ASN A 1 106 ? 11.375 9.172 -0.849 1 83 106 ASN A C 1
ATOM 818 O O . ASN A 1 106 ? 12.211 10.062 -1.021 1 83 106 ASN A O 1
ATOM 822 N N . ALA A 1 107 ? 11.609 7.914 -0.917 1 78.5 107 ALA A N 1
ATOM 823 C CA . ALA A 1 107 ? 12.953 7.492 -1.314 1 78.5 107 ALA A CA 1
ATOM 824 C C . ALA A 1 107 ? 13.281 7.977 -2.725 1 78.5 107 ALA A C 1
ATOM 826 O O . ALA A 1 107 ? 12.453 7.879 -3.631 1 78.5 107 ALA A O 1
ATOM 827 N N . PRO A 1 108 ? 14.508 8.43 -2.848 1 75.25 108 PRO A N 1
ATOM 828 C CA . PRO A 1 108 ? 14.914 8.961 -4.152 1 75.25 108 PRO A CA 1
ATOM 829 C C . PRO A 1 108 ? 14.766 7.934 -5.277 1 75.25 108 PRO A C 1
ATOM 831 O O . PRO A 1 108 ? 14.586 8.305 -6.438 1 75.25 108 PRO A O 1
ATOM 834 N N . ALA A 1 109 ? 14.812 6.758 -4.934 1 80.75 109 ALA A N 1
ATOM 835 C CA . ALA A 1 109 ? 14.773 5.699 -5.941 1 80.75 109 ALA A CA 1
ATOM 836 C C . ALA A 1 109 ? 13.352 5.457 -6.434 1 80.75 109 ALA A C 1
ATOM 838 O O . ALA A 1 109 ? 13.148 4.801 -7.457 1 80.75 109 ALA A O 1
ATOM 839 N N . LEU A 1 110 ? 12.508 6.043 -5.742 1 89.69 110 LEU A N 1
ATOM 840 C CA . LEU A 1 110 ? 11.117 5.852 -6.129 1 89.69 110 LEU A CA 1
ATOM 841 C C . LEU A 1 110 ? 10.609 7.035 -6.953 1 89.69 110 LEU A C 1
ATOM 843 O O . LEU A 1 110 ? 10.938 8.188 -6.656 1 89.69 110 LEU A O 1
ATOM 847 N N . ASP A 1 111 ? 9.844 6.711 -7.941 1 91.94 111 ASP A N 1
ATOM 848 C CA . ASP A 1 111 ? 9.203 7.73 -8.766 1 91.94 111 ASP A CA 1
ATOM 849 C C . ASP A 1 111 ? 8.156 8.508 -7.973 1 91.94 111 ASP A C 1
ATOM 851 O O . ASP A 1 111 ? 7.164 7.938 -7.512 1 91.94 111 ASP A O 1
ATOM 855 N N . GLY A 1 112 ? 8.383 9.812 -7.871 1 94.06 112 GLY A N 1
ATOM 856 C CA . GLY A 1 112 ? 7.453 10.664 -7.141 1 94.06 112 GLY A CA 1
ATOM 857 C C . GLY A 1 112 ? 6.055 10.648 -7.723 1 94.06 112 GLY A C 1
ATOM 858 O O . GLY A 1 112 ? 5.07 10.758 -6.984 1 94.06 112 GLY A O 1
ATOM 859 N N . GLN A 1 113 ? 6.012 10.492 -8.984 1 94.69 113 GLN A N 1
ATOM 860 C CA . GLN A 1 113 ? 4.707 10.438 -9.641 1 94.69 113 GLN A CA 1
ATOM 861 C C . GLN A 1 113 ? 3.957 9.156 -9.273 1 94.69 113 GLN A C 1
ATOM 863 O O . GLN A 1 113 ? 2.73 9.164 -9.164 1 94.69 113 GLN A O 1
ATOM 868 N N . TRP A 1 114 ? 4.68 8.086 -9.117 1 96.62 114 TRP A N 1
ATOM 869 C CA . TRP A 1 114 ? 4.059 6.848 -8.672 1 96.62 114 TRP A CA 1
ATOM 870 C C . TRP A 1 114 ? 3.508 6.992 -7.258 1 96.62 114 TRP A C 1
ATOM 872 O O . TRP A 1 114 ? 2.379 6.578 -6.98 1 96.62 114 TRP A O 1
ATOM 882 N N . VAL A 1 115 ? 4.301 7.652 -6.395 1 96.88 115 VAL A N 1
ATOM 883 C CA . VAL A 1 115 ? 3.865 7.879 -5.02 1 96.88 115 VAL A CA 1
ATOM 884 C C . VAL A 1 115 ? 2.6 8.734 -5.012 1 96.88 115 VAL A C 1
ATOM 886 O O . VAL A 1 115 ? 1.663 8.461 -4.258 1 96.88 115 VAL A O 1
ATOM 889 N N . HIS A 1 116 ? 2.605 9.727 -5.844 1 96.12 116 HIS A N 1
ATOM 890 C CA . HIS A 1 116 ? 1.408 10.547 -5.98 1 96.12 116 HIS A CA 1
ATOM 891 C C . HIS A 1 116 ? 0.224 9.727 -6.469 1 96.12 116 HIS A C 1
ATOM 893 O O . HIS A 1 116 ? -0.876 9.82 -5.918 1 96.12 116 HIS A O 1
ATOM 899 N N . ALA A 1 117 ? 0.459 8.867 -7.422 1 95.5 117 ALA A N 1
ATOM 900 C CA . ALA A 1 117 ? -0.597 8.078 -8.062 1 95.5 117 ALA A CA 1
ATOM 901 C C . ALA A 1 117 ? -1.239 7.117 -7.066 1 95.5 117 ALA A C 1
ATOM 903 O O . ALA A 1 117 ? -2.459 6.934 -7.07 1 95.5 117 ALA A O 1
ATOM 904 N N . ILE A 1 118 ? -0.437 6.523 -6.23 1 96.81 118 ILE A N 1
ATOM 905 C CA . ILE A 1 118 ? -1.009 5.531 -5.328 1 96.81 118 ILE A CA 1
ATOM 906 C C . ILE A 1 118 ? -1.893 6.223 -4.293 1 96.81 118 ILE A C 1
ATOM 908 O O . ILE A 1 118 ? -2.742 5.586 -3.666 1 96.81 118 ILE A O 1
ATOM 912 N N . ASN A 1 119 ? -1.73 7.512 -4.109 1 97.69 119 ASN A N 1
ATOM 913 C CA . ASN A 1 119 ? -2.506 8.258 -3.123 1 97.69 119 ASN A CA 1
ATOM 914 C C . ASN A 1 119 ? -3.713 8.938 -3.758 1 97.69 119 ASN A C 1
ATOM 916 O O . ASN A 1 119 ? -4.543 9.523 -3.057 1 97.69 119 ASN A O 1
ATOM 920 N N . THR A 1 120 ? -3.871 8.875 -5.035 1 96.44 120 THR A N 1
ATOM 921 C CA . THR A 1 120 ? -4.875 9.633 -5.777 1 96.44 120 THR A CA 1
ATOM 922 C C . THR A 1 120 ? -6.277 9.289 -5.289 1 96.44 120 THR A C 1
ATOM 924 O O . THR A 1 120 ? -7.07 10.18 -4.984 1 96.44 120 THR A O 1
ATOM 927 N N . PRO A 1 121 ? -6.633 7.984 -5.184 1 97 121 PRO A N 1
ATOM 928 C CA . PRO A 1 121 ? -7.984 7.699 -4.707 1 97 121 PRO A CA 1
ATOM 929 C C . PRO A 1 121 ? -8.227 8.188 -3.281 1 97 121 PRO A C 1
ATOM 931 O O . PRO A 1 121 ? -9.359 8.5 -2.914 1 97 121 PRO A O 1
ATOM 934 N N . ILE A 1 122 ? -7.203 8.25 -2.469 1 97.25 122 ILE A N 1
ATOM 935 C CA . ILE A 1 122 ? -7.316 8.727 -1.094 1 97.25 122 ILE A CA 1
ATOM 936 C C . ILE A 1 122 ? -7.594 10.227 -1.087 1 97.25 122 ILE A C 1
ATOM 938 O O . ILE A 1 122 ? -8.438 10.703 -0.327 1 97.25 122 ILE A O 1
ATOM 942 N N . ARG A 1 123 ? -6.887 10.93 -1.978 1 96.38 123 ARG A N 1
ATOM 943 C CA . ARG A 1 123 ? -7.09 12.367 -2.131 1 96.38 123 ARG A CA 1
ATOM 944 C C . ARG A 1 123 ? -8.523 12.672 -2.566 1 96.38 123 ARG A C 1
ATOM 946 O O . ARG A 1 123 ? -9.062 13.734 -2.242 1 96.38 123 ARG A O 1
ATOM 953 N N . GLU A 1 124 ? -9.07 11.781 -3.346 1 95.44 124 GLU A N 1
ATOM 954 C CA . GLU A 1 124 ? -10.445 11.961 -3.805 1 95.44 124 GLU A CA 1
ATOM 955 C C . GLU A 1 124 ? -11.438 11.82 -2.65 1 95.44 124 GLU A C 1
ATOM 957 O O . GLU A 1 124 ? -12.516 12.414 -2.676 1 95.44 124 GLU A O 1
ATOM 962 N N . ARG A 1 125 ? -11.016 11.086 -1.663 1 95.44 125 ARG A N 1
ATOM 963 C CA . ARG A 1 125 ? -11.867 10.938 -0.486 1 95.44 125 ARG A CA 1
ATOM 964 C C . ARG A 1 125 ? -11.828 12.188 0.384 1 95.44 125 ARG A C 1
ATOM 966 O O . ARG A 1 125 ? -12.867 12.648 0.863 1 95.44 125 ARG A O 1
ATOM 973 N N . ILE A 1 126 ? -10.633 12.664 0.556 1 96.38 126 ILE A N 1
ATOM 974 C CA . ILE A 1 126 ? -10.5 13.828 1.417 1 96.38 126 ILE A CA 1
ATOM 975 C C . ILE A 1 126 ? -9.227 14.594 1.063 1 96.38 126 ILE A C 1
ATOM 977 O O . ILE A 1 126 ? -8.195 13.984 0.765 1 96.38 126 ILE A O 1
ATOM 981 N N . ARG A 1 127 ? -9.289 15.828 1.048 1 96.88 127 ARG A N 1
ATOM 982 C CA . ARG A 1 127 ? -8.156 16.734 0.898 1 96.88 127 ARG A CA 1
ATOM 983 C C . ARG A 1 127 ? -8.133 17.766 2.021 1 96.88 127 ARG A C 1
ATOM 985 O O . ARG A 1 127 ? -9.18 18.172 2.521 1 96.88 127 ARG A O 1
ATOM 992 N N . PRO A 1 128 ? -6.938 18.188 2.375 1 98.12 128 PRO A N 1
ATOM 993 C CA . PRO A 1 128 ? -6.895 19.25 3.383 1 98.12 128 PRO A CA 1
ATOM 994 C C . PRO A 1 128 ? -7.574 20.547 2.916 1 98.12 128 PRO A C 1
ATOM 996 O O . PRO A 1 128 ? -7.469 20.906 1.742 1 98.12 128 PRO A O 1
ATOM 999 N N . ASP A 1 129 ? -8.336 21.109 3.824 1 98.25 129 ASP A N 1
ATOM 1000 C CA . ASP A 1 129 ? -8.852 22.453 3.539 1 98.25 129 ASP A CA 1
ATOM 1001 C C . ASP A 1 129 ? -7.73 23.484 3.521 1 98.25 129 ASP A C 1
ATOM 1003 O O . ASP A 1 129 ? -7.805 24.469 2.795 1 98.25 129 ASP A O 1
ATOM 1007 N N . ILE A 1 130 ? -6.75 23.188 4.316 1 98.5 130 ILE A N 1
ATOM 1008 C CA . ILE A 1 130 ? -5.551 24.016 4.344 1 98.5 130 ILE A CA 1
ATOM 1009 C C . ILE A 1 130 ? -4.371 23.203 4.863 1 98.5 130 ILE A C 1
ATOM 1011 O O . ILE A 1 130 ? -4.516 22.422 5.805 1 98.5 130 ILE A O 1
ATOM 1015 N N . THR A 1 131 ? -3.238 23.359 4.246 1 98.69 131 THR A N 1
ATOM 1016 C CA . THR A 1 131 ? -1.967 22.844 4.75 1 98.69 131 THR A CA 1
ATOM 1017 C C . THR A 1 131 ? -1.06 24 5.188 1 98.69 131 THR A C 1
ATOM 1019 O O . THR A 1 131 ? -0.814 24.922 4.418 1 98.69 131 THR A O 1
ATOM 1022 N N . PHE A 1 132 ? -0.661 23.969 6.406 1 98.81 132 PHE A N 1
ATOM 1023 C CA . PHE A 1 132 ? 0.397 24.875 6.855 1 98.81 132 PHE A CA 1
ATOM 1024 C C . PHE A 1 132 ? 1.766 24.219 6.688 1 98.81 132 PHE A C 1
ATOM 1026 O O . PHE A 1 132 ? 2.072 23.234 7.352 1 98.81 132 PHE A O 1
ATOM 1033 N N . LEU A 1 133 ? 2.58 24.766 5.805 1 98.69 133 LEU A N 1
ATOM 1034 C CA . LEU A 1 133 ? 3.924 24.25 5.562 1 98.69 133 LEU A CA 1
ATOM 1035 C C . LEU A 1 133 ? 4.965 25.062 6.324 1 98.69 133 LEU A C 1
ATOM 1037 O O . LEU A 1 133 ? 5.234 26.219 5.973 1 98.69 133 LEU A O 1
ATOM 1041 N N . PHE A 1 134 ? 5.508 24.453 7.293 1 98.5 134 PHE A N 1
ATOM 1042 C CA . PHE A 1 134 ? 6.547 25.109 8.086 1 98.5 134 PHE A CA 1
ATOM 1043 C C . PHE A 1 134 ? 7.902 25 7.398 1 98.5 134 PHE A C 1
ATOM 1045 O O . PHE A 1 134 ? 8.516 23.938 7.387 1 98.5 134 PHE A O 1
ATOM 1052 N N . ASP A 1 135 ? 8.32 26.094 6.902 1 97.88 135 ASP A N 1
ATOM 1053 C CA . ASP A 1 135 ? 9.57 26.156 6.152 1 97.88 135 ASP A CA 1
ATOM 1054 C C . ASP A 1 135 ? 10.719 26.656 7.027 1 97.88 135 ASP A C 1
ATOM 1056 O O . ASP A 1 135 ? 10.656 27.75 7.586 1 97.88 135 ASP A O 1
ATOM 1060 N N . LEU A 1 136 ? 11.695 25.859 7.141 1 96.5 136 LEU A N 1
ATOM 1061 C CA . LEU A 1 136 ? 12.867 26.125 7.961 1 96.5 136 LEU A CA 1
ATOM 1062 C C . LEU A 1 136 ? 14.133 25.625 7.27 1 96.5 136 LEU A C 1
ATOM 1064 O O . LEU A 1 136 ? 14.156 24.516 6.73 1 96.5 136 LEU A O 1
ATOM 1068 N N . PRO A 1 137 ? 15.242 26.484 7.27 1 95.06 137 PRO A N 1
ATOM 1069 C CA . PRO A 1 137 ? 16.5 25.953 6.73 1 95.06 137 PRO A CA 1
ATOM 1070 C C . PRO A 1 137 ? 16.969 24.688 7.449 1 95.06 137 PRO A C 1
ATOM 1072 O O . PRO A 1 137 ? 16.859 24.594 8.672 1 95.06 137 PRO A O 1
ATOM 1075 N N . ALA A 1 138 ? 17.484 23.766 6.66 1 93.88 138 ALA A N 1
ATOM 1076 C CA . ALA A 1 138 ? 17.875 22.453 7.176 1 93.88 138 ALA A CA 1
ATOM 1077 C C . ALA A 1 138 ? 18.891 22.594 8.305 1 93.88 138 ALA A C 1
ATOM 1079 O O . ALA A 1 138 ? 18.828 21.859 9.297 1 93.88 138 ALA A O 1
ATOM 1080 N N . GLU A 1 139 ? 19.781 23.547 8.164 1 91.5 139 GLU A N 1
ATOM 1081 C CA . GLU A 1 139 ? 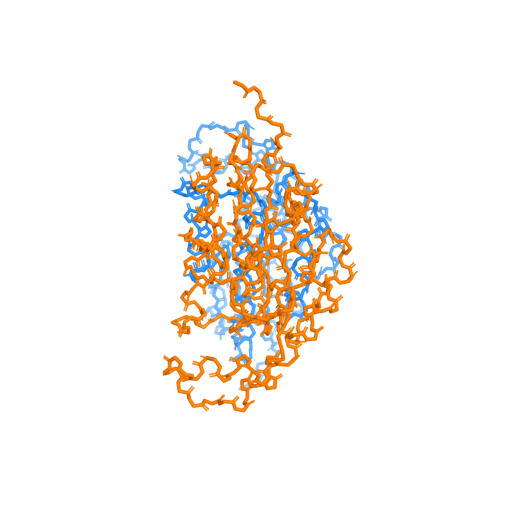20.828 23.75 9.172 1 91.5 139 GLU A CA 1
ATOM 1082 C C . GLU A 1 139 ? 20.219 24.141 10.516 1 91.5 139 GLU A C 1
ATOM 1084 O O . GLU A 1 139 ? 20.656 23.672 11.562 1 91.5 139 GLU A O 1
ATOM 1089 N N . GLU A 1 140 ? 19.297 24.984 10.469 1 92.69 140 GLU A N 1
ATOM 1090 C CA . GLU A 1 140 ? 18.625 25.406 11.695 1 92.69 140 GLU A CA 1
ATOM 1091 C C . GLU A 1 140 ? 17.828 24.25 12.305 1 92.69 140 GLU A C 1
ATOM 1093 O O . GLU A 1 140 ? 17.812 24.078 13.523 1 92.69 140 GLU A O 1
ATOM 1098 N N . ALA A 1 141 ? 17.141 23.484 11.523 1 92.56 141 ALA A N 1
ATOM 1099 C CA . ALA A 1 141 ? 16.391 22.328 11.984 1 92.56 141 ALA A CA 1
ATOM 1100 C C . ALA A 1 141 ? 17.297 21.344 12.711 1 92.56 141 ALA A C 1
ATOM 1102 O O . ALA A 1 141 ? 16.922 20.812 13.766 1 92.56 141 ALA A O 1
ATOM 1103 N N . LEU A 1 142 ? 18.375 21.141 12.133 1 89.62 142 LEU A N 1
ATOM 1104 C CA . LEU A 1 142 ? 19.344 20.203 12.711 1 89.62 142 LEU A CA 1
ATOM 1105 C C . LEU A 1 142 ? 19.797 20.688 14.086 1 89.62 142 LEU A C 1
ATOM 1107 O O . LEU A 1 142 ? 19.984 19.875 14.992 1 89.62 142 LEU A O 1
ATOM 1111 N N . THR A 1 143 ? 20.031 21.953 14.18 1 88.25 143 THR A N 1
ATOM 1112 C CA . THR A 1 143 ? 20.438 22.531 15.453 1 88.25 143 THR A CA 1
ATOM 1113 C C . THR A 1 143 ? 19.375 22.297 16.516 1 88.25 143 THR A C 1
ATOM 1115 O O . THR A 1 143 ? 19.688 21.922 17.656 1 88.25 143 THR A O 1
ATOM 1118 N N . ARG A 1 144 ? 18.188 22.391 16.203 1 87.56 144 ARG A N 1
ATOM 1119 C CA . ARG A 1 144 ? 17.078 22.188 17.109 1 87.56 144 ARG A CA 1
ATOM 1120 C C . ARG A 1 144 ? 16.984 20.719 17.531 1 87.56 144 ARG A C 1
ATOM 1122 O O . ARG A 1 144 ? 16.734 20.422 18.703 1 87.56 144 ARG A O 1
ATOM 1129 N N . ILE A 1 145 ? 17.188 19.828 16.578 1 85.25 145 ILE A N 1
ATOM 1130 C CA . ILE A 1 145 ? 17.094 18.391 16.828 1 85.25 145 ILE A CA 1
ATOM 1131 C C . ILE A 1 145 ? 18.219 17.969 17.75 1 85.25 145 ILE A C 1
ATOM 1133 O O . ILE A 1 145 ? 18.016 17.172 18.672 1 85.25 145 ILE A O 1
ATOM 1137 N N . SER A 1 146 ? 19.406 18.469 17.484 1 80.88 146 SER A N 1
ATOM 1138 C CA . SER A 1 146 ? 20.578 18.109 18.281 1 80.88 146 SER A CA 1
ATOM 1139 C C . SER A 1 146 ? 20.453 18.609 19.719 1 80.88 146 SER A C 1
ATOM 1141 O O . SER A 1 146 ? 20.953 17.984 20.641 1 80.88 146 SER A O 1
ATOM 1143 N N . ALA A 1 147 ? 19.906 19.719 19.844 1 75.88 147 ALA A N 1
ATOM 1144 C CA . ALA A 1 147 ? 19.734 20.297 21.172 1 75.88 147 ALA A CA 1
ATOM 1145 C C . ALA A 1 147 ? 18.844 19.406 22.047 1 75.88 147 ALA A C 1
ATOM 1147 O O . ALA A 1 147 ? 18.938 19.438 23.266 1 75.88 147 ALA A O 1
ATOM 1148 N N . ARG A 1 148 ? 18.094 18.609 21.406 1 69.19 148 ARG A N 1
ATOM 1149 C CA . ARG A 1 148 ? 17.188 17.734 22.141 1 69.19 148 ARG A CA 1
ATOM 1150 C C . ARG A 1 148 ? 17.875 16.406 22.484 1 69.19 148 ARG A C 1
ATOM 1152 O O . ARG A 1 148 ? 17.266 15.547 23.141 1 69.19 148 ARG A O 1
ATOM 1159 N N . GLY A 1 149 ? 19.078 16.281 22.391 1 62.81 149 GLY A N 1
ATOM 1160 C CA . GLY A 1 149 ? 19.828 15.102 22.781 1 62.81 149 GLY A CA 1
ATOM 1161 C C . GLY A 1 149 ? 19.922 14.062 21.672 1 62.81 149 GLY A C 1
A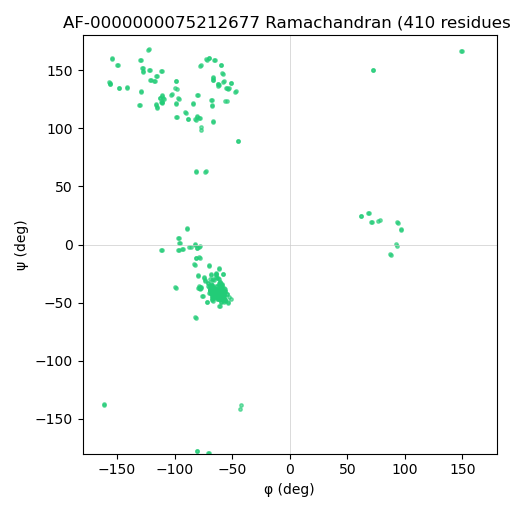TOM 1162 O O . GLY A 1 149 ? 20.391 12.945 21.906 1 62.81 149 GLY A O 1
ATOM 1163 N N . ASP A 1 150 ? 19.234 14.234 20.625 1 53.88 150 ASP A N 1
ATOM 1164 C CA . ASP A 1 150 ? 19.344 13.188 19.609 1 53.88 150 ASP A CA 1
ATOM 1165 C C . ASP A 1 150 ? 20.656 13.312 18.828 1 53.88 150 ASP A C 1
ATOM 1167 O O . ASP A 1 150 ? 20.969 14.375 18.281 1 53.88 150 ASP A O 1
ATOM 1171 N N . ALA A 1 151 ? 21.641 12.484 19.172 1 46.12 151 ALA A N 1
ATOM 1172 C CA . ALA A 1 151 ? 23.062 12.453 18.859 1 46.12 151 ALA A CA 1
ATOM 1173 C C . ALA A 1 151 ? 23.312 12.742 17.391 1 46.12 151 ALA A C 1
ATOM 1175 O O . ALA A 1 151 ? 22.391 12.703 16.578 1 46.12 151 ALA A O 1
ATOM 1176 N N . PRO A 1 152 ? 24.391 11.945 16.797 1 47.62 152 PRO A N 1
ATOM 1177 C CA . PRO A 1 152 ? 25.609 12.227 16.031 1 47.62 152 PRO A CA 1
ATOM 1178 C C . PRO A 1 152 ? 25.344 12.438 14.547 1 47.62 152 PRO A C 1
ATOM 1180 O O . PRO A 1 152 ? 26.141 13.07 13.852 1 47.62 152 PRO A O 1
ATOM 1183 N N . GLU A 1 153 ? 24.812 11.414 13.75 1 50.31 153 GLU A N 1
ATOM 1184 C CA . GLU A 1 153 ? 25.312 11.438 12.383 1 50.31 153 GLU A CA 1
ATOM 1185 C C . GLU A 1 153 ? 24.719 12.594 11.586 1 50.31 153 GLU A C 1
ATOM 1187 O O . GLU A 1 153 ? 23.828 12.391 10.758 1 50.31 153 GLU A O 1
ATOM 1192 N N . HIS A 1 154 ? 25.062 13.891 12.086 1 55.31 154 HIS A N 1
ATOM 1193 C CA . HIS A 1 154 ? 24.547 15.242 11.883 1 55.31 154 HIS A CA 1
ATOM 1194 C C . HIS A 1 154 ? 24.625 15.641 10.414 1 55.31 154 HIS A C 1
ATOM 1196 O O . HIS A 1 154 ? 23.672 16.203 9.859 1 55.31 154 HIS A O 1
ATOM 1202 N N . TYR A 1 155 ? 25.75 15.398 9.875 1 46.88 155 TYR A N 1
ATOM 1203 C CA . TYR A 1 155 ? 25.953 15.898 8.516 1 46.88 155 TYR A CA 1
ATOM 1204 C C . TYR A 1 155 ? 25.031 15.188 7.535 1 46.88 155 TYR A C 1
ATOM 1206 O O . TYR A 1 155 ? 24.344 15.828 6.73 1 46.88 155 TYR A O 1
ATOM 1214 N N . GLU A 1 156 ? 24.984 13.859 7.59 1 60.81 156 GLU A N 1
ATOM 1215 C CA . GLU A 1 156 ? 24.156 13.078 6.676 1 60.81 156 GLU A CA 1
ATOM 1216 C C . GLU A 1 156 ? 22.672 13.375 6.887 1 60.81 156 GLU A C 1
ATOM 1218 O O . GLU A 1 156 ? 21.906 13.477 5.922 1 60.81 156 GLU A O 1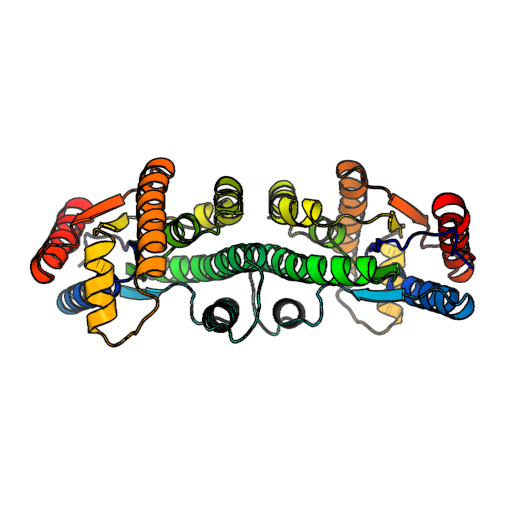
ATOM 1223 N N . LYS A 1 157 ? 22.562 13.758 8.008 1 78.38 157 LYS A N 1
ATOM 1224 C CA . LYS A 1 157 ? 21.172 14.094 8.32 1 78.38 157 LYS A CA 1
ATOM 1225 C C . LYS A 1 157 ? 20.812 15.469 7.77 1 78.38 157 LYS A C 1
ATOM 1227 O O . LYS A 1 157 ? 19.672 15.68 7.32 1 78.38 157 LYS A O 1
ATOM 1232 N N . GLY A 1 158 ? 21.844 16.266 7.664 1 83 158 GLY A N 1
ATOM 1233 C CA . GLY A 1 158 ? 21.609 17.594 7.129 1 83 158 GLY A CA 1
ATOM 1234 C C . GLY A 1 158 ? 21.312 17.594 5.641 1 83 158 GLY A C 1
ATOM 1235 O O . GLY A 1 158 ? 20.375 18.266 5.191 1 83 158 GLY A O 1
ATOM 1236 N N . GLU A 1 159 ? 22.109 16.938 4.902 1 87.19 159 GLU A N 1
ATOM 1237 C CA . GLU A 1 159 ? 21.906 16.828 3.463 1 87.19 159 GLU A CA 1
ATOM 1238 C C . GLU A 1 159 ? 20.547 16.203 3.148 1 87.19 159 GLU A C 1
ATOM 1240 O O . GLU A 1 159 ? 19.859 16.641 2.223 1 87.19 159 GLU A O 1
ATOM 1245 N N . VAL A 1 160 ? 20.219 15.305 3.928 1 88.56 160 VAL A N 1
ATOM 1246 C CA . VAL A 1 160 ? 18.922 14.633 3.74 1 88.56 160 VAL A CA 1
ATOM 1247 C C . VAL A 1 160 ? 17.797 15.625 3.992 1 88.56 160 VAL A C 1
ATOM 1249 O O . VAL A 1 160 ? 16.859 15.719 3.193 1 88.56 160 VAL A O 1
ATOM 1252 N N . LEU A 1 161 ? 17.953 16.375 4.996 1 93.06 161 LEU A N 1
ATOM 1253 C CA . LEU A 1 161 ? 16.906 17.344 5.336 1 93.06 161 LEU A CA 1
ATOM 1254 C C . LEU A 1 161 ? 16.812 18.422 4.277 1 93.06 161 LEU A C 1
ATOM 1256 O O . LEU A 1 161 ? 15.719 18.938 4.004 1 93.06 161 LEU A O 1
ATOM 1260 N N . GLN A 1 162 ? 17.922 18.75 3.77 1 94.12 162 GLN A N 1
ATOM 1261 C CA . GLN A 1 162 ? 17.922 19.734 2.699 1 94.12 162 GLN A CA 1
ATOM 1262 C C . GLN A 1 162 ? 17.156 19.234 1.48 1 94.12 162 GLN A C 1
ATOM 1264 O O . GLN A 1 162 ? 16.375 19.969 0.879 1 94.12 162 GLN A O 1
ATOM 1269 N N . GLN A 1 163 ? 17.406 18.062 1.115 1 94.12 163 GLN A N 1
ATOM 1270 C CA . GLN A 1 163 ? 16.703 17.453 -0.012 1 94.12 163 GLN A CA 1
ATOM 1271 C C . GLN A 1 163 ? 15.211 17.328 0.268 1 94.12 163 GLN A C 1
ATOM 1273 O O . GLN A 1 163 ? 14.383 17.594 -0.609 1 94.12 163 GLN A O 1
ATOM 1278 N N . VAL A 1 164 ? 14.891 16.953 1.446 1 95.44 164 VAL A N 1
ATOM 1279 C CA . VAL A 1 164 ? 13.492 16.797 1.841 1 95.44 164 VAL A CA 1
ATOM 1280 C C . VAL A 1 164 ? 12.789 18.156 1.786 1 95.44 164 VAL A C 1
ATOM 1282 O O . VAL A 1 164 ? 11.68 18.266 1.274 1 95.44 164 VAL A O 1
ATOM 1285 N N . ARG A 1 165 ? 13.453 19.156 2.326 1 96.69 165 ARG A N 1
ATOM 1286 C CA . ARG A 1 165 ? 12.883 20.5 2.264 1 96.69 165 ARG A CA 1
ATOM 1287 C C . ARG A 1 165 ? 12.594 20.906 0.821 1 96.69 165 ARG A C 1
ATOM 1289 O O . ARG A 1 165 ? 11.516 21.422 0.52 1 96.69 165 ARG A O 1
ATOM 1296 N N . ALA A 1 166 ? 13.562 20.688 -0.023 1 96.38 166 ALA A N 1
ATOM 1297 C CA . ALA A 1 166 ? 13.398 21.016 -1.437 1 96.38 166 ALA A CA 1
ATOM 1298 C C . ALA A 1 166 ? 12.195 20.281 -2.029 1 96.38 166 ALA A C 1
ATOM 1300 O O . ALA A 1 166 ? 11.438 20.859 -2.814 1 96.38 166 ALA A O 1
ATOM 1301 N N . ARG A 1 167 ? 11.984 19.062 -1.703 1 96.25 167 ARG A N 1
ATOM 1302 C CA . ARG A 1 167 ? 10.867 18.281 -2.207 1 96.25 167 ARG A CA 1
ATOM 1303 C C . ARG A 1 167 ? 9.539 18.781 -1.648 1 96.25 167 ARG A C 1
ATOM 1305 O O . ARG A 1 167 ? 8.523 18.797 -2.35 1 96.25 167 ARG A O 1
ATOM 1312 N N . TYR A 1 168 ? 9.562 19.156 -0.364 1 97.06 168 TYR A N 1
ATOM 1313 C CA . TYR A 1 168 ? 8.375 19.797 0.19 1 97.06 168 TYR A CA 1
ATOM 1314 C C . TYR A 1 168 ? 7.957 20.984 -0.651 1 97.06 168 TYR A C 1
ATOM 1316 O O . TYR A 1 168 ? 6.789 21.125 -1.021 1 97.06 168 TYR A O 1
ATOM 1324 N N . LEU A 1 169 ? 8.906 21.797 -0.907 1 96.81 169 LEU A N 1
ATOM 1325 C CA . LEU A 1 169 ? 8.625 23.016 -1.651 1 96.81 169 LEU A CA 1
ATOM 1326 C C . LEU A 1 169 ? 8.164 22.688 -3.068 1 96.81 169 LEU A C 1
ATOM 1328 O O . LEU A 1 169 ? 7.191 23.281 -3.555 1 96.81 169 LEU A O 1
ATOM 1332 N N . HIS A 1 170 ? 8.773 21.781 -3.664 1 95.88 170 HIS A N 1
ATOM 1333 C CA . HIS A 1 170 ? 8.414 21.375 -5.016 1 95.88 170 HIS A CA 1
ATOM 1334 C C . HIS A 1 170 ? 6.98 20.844 -5.066 1 95.88 170 HIS A C 1
ATOM 1336 O O . HIS A 1 170 ? 6.164 21.328 -5.852 1 95.88 170 HIS A O 1
ATOM 1342 N N . TRP A 1 171 ? 6.66 19.906 -4.227 1 96.06 171 TRP A N 1
ATOM 1343 C CA . TRP A 1 171 ? 5.375 19.219 -4.289 1 96.06 171 TRP A CA 1
ATOM 1344 C C . TRP A 1 171 ? 4.25 20.125 -3.791 1 96.06 171 TRP A C 1
ATOM 1346 O O . TRP A 1 171 ? 3.104 19.984 -4.227 1 96.06 171 TRP A O 1
ATOM 1356 N N . SER A 1 172 ? 4.59 21.016 -2.842 1 96.31 172 SER A N 1
ATOM 1357 C CA . SER A 1 172 ? 3.58 21.969 -2.406 1 96.31 172 SER A CA 1
ATOM 1358 C C . SER A 1 172 ? 3.072 22.812 -3.574 1 96.31 172 SER A C 1
ATOM 1360 O O . SER A 1 172 ? 1.887 23.141 -3.635 1 96.31 172 SER A O 1
ATOM 1362 N N . GLU A 1 173 ? 3.914 23.109 -4.457 1 95.75 173 GLU A N 1
ATOM 1363 C CA . GLU A 1 173 ? 3.545 23.891 -5.641 1 95.75 173 GLU A CA 1
ATOM 1364 C C . GLU A 1 173 ? 2.861 23 -6.684 1 95.75 173 GLU A C 1
ATOM 1366 O O . GLU A 1 173 ? 1.909 23.438 -7.34 1 95.75 173 GLU A O 1
ATOM 1371 N N . ALA A 1 174 ? 3.305 21.812 -6.82 1 94.5 174 ALA A N 1
ATOM 1372 C CA . ALA A 1 174 ? 2.824 20.891 -7.855 1 94.5 174 ALA A CA 1
ATOM 1373 C C . ALA A 1 174 ? 1.391 20.453 -7.574 1 94.5 174 ALA A C 1
ATOM 1375 O O . ALA A 1 174 ? 0.598 20.266 -8.5 1 94.5 174 ALA A O 1
ATOM 1376 N N . LEU A 1 175 ? 1.041 20.219 -6.336 1 94 175 LEU A N 1
ATOM 1377 C CA . LEU A 1 175 ? -0.265 19.688 -5.965 1 94 175 LEU A CA 1
ATOM 1378 C C . LEU A 1 175 ? -1.344 20.75 -6.086 1 94 175 LEU A C 1
ATOM 1380 O O . LEU A 1 175 ? -2.52 20.438 -6.285 1 94 175 LEU A O 1
ATOM 1384 N N . LYS A 1 176 ? -1.045 21.969 -5.941 1 92.75 176 LYS A N 1
ATOM 1385 C CA . LYS A 1 176 ? -1.926 23.125 -6.078 1 92.75 176 LYS A CA 1
ATOM 1386 C C . LYS A 1 176 ? -3.055 23.078 -5.055 1 92.75 176 LYS A C 1
ATOM 1388 O O . LYS A 1 176 ? -4.168 23.531 -5.328 1 92.75 176 LYS A O 1
ATOM 1393 N N . ASP A 1 177 ? -2.896 22.422 -3.975 1 95.06 177 ASP A N 1
ATOM 1394 C CA . ASP A 1 177 ? -3.832 22.453 -2.855 1 95.06 177 ASP A CA 1
ATOM 1395 C C . ASP A 1 177 ? -3.674 23.734 -2.041 1 95.06 177 ASP A C 1
ATOM 1397 O O . ASP A 1 177 ? -2.623 24.375 -2.08 1 95.06 177 ASP A O 1
ATOM 1401 N N . PRO A 1 178 ? -4.762 24.141 -1.354 1 97.19 178 PRO A N 1
ATOM 1402 C CA . PRO A 1 178 ? -4.598 25.312 -0.488 1 97.19 178 PRO A CA 1
ATOM 1403 C C . PRO A 1 178 ? -3.477 25.141 0.533 1 97.19 178 PRO A C 1
ATOM 1405 O O . PRO A 1 178 ? -3.447 24.156 1.263 1 97.19 178 PRO A O 1
ATOM 1408 N N . LEU A 1 179 ? -2.557 26.016 0.522 1 98.19 179 LEU A N 1
ATOM 1409 C CA . LEU A 1 179 ? -1.372 25.906 1.365 1 98.19 179 LEU A CA 1
ATOM 1410 C C . LEU A 1 179 ? -0.859 27.281 1.77 1 98.19 179 LEU A C 1
ATOM 1412 O O . LEU A 1 179 ? -0.843 28.203 0.955 1 98.19 179 LEU A O 1
ATOM 1416 N N . LEU A 1 180 ? -0.529 27.438 3.023 1 98.06 180 LEU A N 1
ATOM 1417 C CA . LEU A 1 180 ? 0.153 28.625 3.525 1 98.06 180 LEU A CA 1
ATOM 1418 C C . LEU A 1 180 ? 1.535 28.281 4.062 1 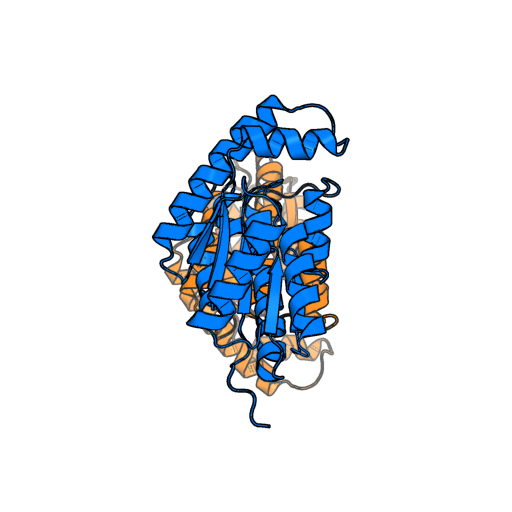98.06 180 LEU A C 1
ATOM 1420 O O . LEU A 1 180 ? 1.66 27.453 4.973 1 98.06 180 LEU A O 1
ATOM 1424 N N . LYS A 1 181 ? 2.541 28.859 3.5 1 98.12 181 LYS A N 1
ATOM 1425 C CA . LYS A 1 181 ? 3.9 28.656 3.99 1 98.12 181 LYS A CA 1
ATOM 1426 C C . LYS A 1 181 ? 4.176 29.531 5.215 1 98.12 181 LYS A C 1
ATOM 1428 O O . LYS A 1 181 ? 3.877 30.719 5.215 1 98.12 181 LYS A O 1
ATOM 1433 N N . ILE A 1 182 ? 4.664 28.922 6.242 1 98.25 182 ILE A N 1
ATOM 1434 C CA . ILE A 1 182 ? 4.984 29.609 7.496 1 98.25 182 ILE A CA 1
ATOM 1435 C C . ILE A 1 182 ? 6.5 29.656 7.68 1 98.25 182 ILE A C 1
ATOM 1437 O O . ILE A 1 182 ? 7.18 28.625 7.578 1 98.25 182 ILE A O 1
ATOM 1441 N N . ASP A 1 183 ? 7.066 30.844 7.891 1 98 183 ASP A N 1
ATOM 1442 C CA . ASP A 1 183 ? 8.469 30.969 8.281 1 98 183 ASP A CA 1
ATOM 1443 C C . ASP A 1 183 ? 8.695 30.391 9.68 1 98 183 ASP A C 1
ATOM 1445 O O . ASP A 1 183 ? 8.422 31.062 10.68 1 98 183 ASP A O 1
ATOM 1449 N N . ALA A 1 184 ? 9.297 29.234 9.719 1 97.81 184 ALA A N 1
ATOM 1450 C CA . ALA A 1 184 ? 9.414 28.5 10.977 1 97.81 184 ALA A CA 1
ATOM 1451 C C . ALA A 1 184 ? 10.594 29.016 11.797 1 97.81 184 ALA A C 1
ATOM 1453 O O . ALA A 1 184 ? 10.867 28.516 12.883 1 97.81 184 ALA A O 1
ATOM 1454 N N . SER A 1 185 ? 11.258 29.969 11.258 1 96.44 185 SER A N 1
ATOM 1455 C CA . SER A 1 185 ? 12.344 30.594 12.023 1 96.44 185 SER A CA 1
ATOM 1456 C C . SER A 1 185 ? 11.805 31.641 12.977 1 96.44 185 SER A C 1
ATOM 1458 O O . SER A 1 185 ? 12.516 32.094 13.883 1 96.44 185 SER A O 1
ATOM 1460 N N . LEU A 1 186 ? 10.617 32.094 12.781 1 97.19 186 LEU A N 1
ATOM 1461 C CA . LEU A 1 186 ? 9.984 33.094 13.664 1 97.19 186 LEU A CA 1
ATOM 1462 C C . LEU A 1 186 ? 9.75 32.5 15.055 1 97.19 186 LEU A C 1
ATOM 1464 O O . LEU A 1 186 ? 9.68 31.281 15.211 1 97.19 186 LEU A O 1
ATOM 1468 N N . PRO A 1 187 ? 9.602 33.406 16.062 1 97.19 187 PRO A N 1
ATOM 1469 C CA . PRO A 1 187 ? 9.25 32.938 17.391 1 97.19 187 PRO A CA 1
ATOM 1470 C C . PRO A 1 187 ? 7.941 32.156 17.406 1 97.19 187 PRO A C 1
ATOM 1472 O O . PRO A 1 187 ? 7.027 32.438 16.641 1 97.19 187 PRO A O 1
ATOM 1475 N N . ILE A 1 188 ? 7.812 31.172 18.266 1 97.06 188 ILE A N 1
ATOM 1476 C CA . ILE A 1 188 ? 6.703 30.234 18.359 1 97.06 188 ILE A CA 1
ATOM 1477 C C . ILE A 1 188 ? 5.383 31 18.438 1 97.06 188 ILE A C 1
ATOM 1479 O O . ILE A 1 188 ? 4.43 30.688 17.719 1 97.06 188 ILE A O 1
ATOM 1483 N N . ASP A 1 189 ? 5.32 32.062 19.281 1 97.94 189 ASP A N 1
ATOM 1484 C CA . ASP A 1 189 ? 4.086 32.812 19.484 1 97.94 189 ASP A CA 1
ATOM 1485 C C . ASP A 1 189 ? 3.666 33.531 18.219 1 97.94 189 ASP A C 1
ATOM 1487 O O . ASP A 1 189 ? 2.473 33.625 17.922 1 97.94 189 ASP A O 1
ATOM 1491 N N . GLU A 1 190 ? 4.617 34.031 17.547 1 98.19 190 GLU A N 1
ATOM 1492 C CA . GLU A 1 190 ? 4.324 34.719 16.297 1 98.19 190 GLU A CA 1
ATOM 1493 C C . GLU A 1 190 ? 3.771 33.75 15.25 1 98.19 190 GLU A C 1
ATOM 1495 O O . GLU A 1 190 ? 2.857 34.094 14.5 1 98.19 190 GLU A O 1
ATOM 1500 N N . GLN A 1 191 ? 4.355 32.562 15.141 1 98.38 191 GLN A N 1
ATOM 1501 C CA . GLN A 1 191 ? 3.842 31.516 14.242 1 98.38 191 GLN A CA 1
ATOM 1502 C C . GLN A 1 191 ? 2.396 31.172 14.578 1 98.38 191 GLN A C 1
ATOM 1504 O O . GLN A 1 191 ? 1.545 31.094 13.688 1 98.38 191 GLN A O 1
ATOM 1509 N N . THR A 1 192 ? 2.104 30.969 15.875 1 98.44 192 THR A N 1
ATOM 1510 C CA . THR A 1 192 ? 0.76 30.625 16.328 1 98.44 192 THR A CA 1
ATOM 1511 C C . THR A 1 192 ? -0.235 31.719 15.93 1 98.44 192 THR A C 1
ATOM 1513 O O . THR A 1 192 ? -1.33 31.422 15.453 1 98.44 192 THR A O 1
ATOM 1516 N N . ASP A 1 193 ? 0.2 32.969 16.125 1 98.06 193 ASP A N 1
ATOM 1517 C CA . ASP A 1 193 ? -0.659 34.094 15.766 1 98.06 193 ASP A CA 1
ATOM 1518 C C . ASP A 1 193 ? -0.97 34.094 14.273 1 98.06 193 ASP A C 1
ATOM 1520 O O . ASP A 1 193 ? -2.1 34.375 13.867 1 98.06 193 ASP A O 1
ATOM 1524 N N . LEU A 1 194 ? 0.014 33.812 13.484 1 98.06 194 LEU A N 1
ATOM 1525 C CA . LEU A 1 194 ? -0.177 33.75 12.039 1 98.06 194 LEU A CA 1
ATOM 1526 C C . LEU A 1 194 ? -1.202 32.688 11.664 1 98.06 194 LEU A C 1
ATOM 1528 O O . LEU A 1 194 ? -2.053 32.938 10.805 1 98.06 194 LEU A O 1
ATOM 1532 N N . LEU A 1 195 ? -1.116 31.516 12.266 1 98.5 195 LEU A N 1
ATOM 1533 C CA . LEU A 1 195 ? -2.088 30.453 12.023 1 98.5 195 LEU A CA 1
ATOM 1534 C C . LEU A 1 195 ? -3.496 30.906 12.391 1 98.5 195 LEU A C 1
ATOM 1536 O O . LEU A 1 195 ? -4.434 30.734 11.609 1 98.5 195 LEU A O 1
ATOM 1540 N N . CYS A 1 196 ? -3.602 31.531 13.555 1 98.19 196 CYS A N 1
ATOM 1541 C CA . CYS A 1 196 ? -4.902 31.953 14.062 1 98.19 196 CYS A CA 1
ATOM 1542 C C . CYS A 1 196 ? -5.512 33.031 13.172 1 98.19 196 CYS A C 1
ATOM 1544 O O . CYS A 1 196 ? -6.711 33 12.883 1 98.19 196 CYS A O 1
ATOM 1546 N N . VAL A 1 197 ? -4.699 33.969 12.797 1 97.94 197 VAL A N 1
ATOM 1547 C CA . VAL A 1 197 ? -5.18 35.062 11.953 1 97.94 197 VAL A CA 1
ATOM 1548 C C . VAL A 1 197 ? -5.711 34.5 10.633 1 97.94 197 VAL A C 1
ATOM 1550 O O . VAL A 1 197 ? -6.785 34.875 10.172 1 97.94 197 VAL A O 1
ATOM 1553 N N . HIS A 1 198 ? -4.973 33.562 10.062 1 98 198 HIS A N 1
ATOM 1554 C CA . HIS A 1 198 ? -5.406 32.969 8.805 1 98 198 HIS A CA 1
ATOM 1555 C C . HIS A 1 198 ? -6.723 32.219 8.977 1 98 198 HIS A C 1
ATOM 1557 O O . HIS A 1 198 ? -7.633 32.375 8.156 1 98 198 HIS A O 1
ATOM 1563 N N . LEU A 1 199 ? -6.844 31.422 9.977 1 98.06 199 LEU A N 1
ATOM 1564 C CA . LEU A 1 199 ? -8.039 30.625 10.227 1 98.06 199 LEU A CA 1
ATOM 1565 C C . LEU A 1 199 ? -9.242 31.516 10.508 1 98.06 199 LEU A C 1
ATOM 1567 O O . LEU A 1 199 ? -10.367 31.188 10.125 1 98.06 199 LEU A O 1
ATOM 1571 N N . LYS A 1 200 ? -8.984 32.625 11.188 1 96.5 200 LYS A N 1
ATOM 1572 C CA . LYS A 1 200 ? -10.047 33.594 11.453 1 96.5 200 LYS A CA 1
ATOM 1573 C C . LYS A 1 200 ? -10.516 34.281 10.164 1 96.5 200 LYS A C 1
ATOM 1575 O O . LYS A 1 200 ? -11.711 34.344 9.891 1 96.5 200 LYS A O 1
ATOM 1580 N N . GLU A 1 201 ? -9.602 34.688 9.383 1 95.56 201 GLU A N 1
ATOM 1581 C CA . GLU A 1 201 ? -9.914 35.531 8.219 1 95.56 201 GLU A CA 1
ATOM 1582 C C . GLU A 1 201 ? -10.453 34.688 7.07 1 95.56 201 GLU A C 1
ATOM 1584 O O . GLU A 1 201 ? -11.344 35.125 6.336 1 95.56 201 GLU A O 1
ATOM 1589 N N . VAL A 1 202 ? -9.953 33.5 6.922 1 94.31 202 VAL A N 1
ATOM 1590 C CA . VAL A 1 202 ? -10.281 32.719 5.742 1 94.31 202 VAL A CA 1
ATOM 1591 C C . VAL A 1 202 ? -11.375 31.703 6.09 1 94.31 202 VAL A C 1
ATOM 1593 O O . VAL A 1 202 ? -12.281 31.469 5.293 1 94.31 202 VAL A O 1
ATOM 1596 N N . PHE A 1 203 ? -11.336 31.141 7.305 1 95.75 203 PHE A N 1
ATOM 1597 C CA . PHE A 1 203 ? -12.242 30.047 7.648 1 95.75 203 PHE A CA 1
ATOM 1598 C C . PHE A 1 203 ? -13.258 30.5 8.695 1 95.75 203 PHE A C 1
ATOM 1600 O O . PHE A 1 203 ? -14.109 29.734 9.125 1 95.75 203 PHE A O 1
ATOM 1607 N N . HIS A 1 204 ? -13.109 31.766 9.203 1 96.06 204 HIS A N 1
ATOM 1608 C CA . HIS A 1 204 ? -14.07 32.438 10.07 1 96.06 204 HIS A CA 1
ATOM 1609 C C . HIS A 1 204 ? -14.141 31.766 11.438 1 96.06 204 HIS A C 1
ATOM 1611 O O . HIS A 1 204 ? -15.195 31.766 12.078 1 96.06 204 HIS A O 1
ATOM 1617 N N . TYR A 1 205 ? -13.055 31.156 11.797 1 96.19 205 TYR A N 1
ATOM 1618 C CA . TYR A 1 205 ? -12.977 30.609 13.148 1 96.19 205 TYR A CA 1
ATOM 1619 C C . TYR A 1 205 ? -12.984 31.734 14.188 1 96.19 205 TYR A C 1
ATOM 1621 O O . TYR A 1 205 ? -12.383 32.781 13.969 1 96.19 205 TYR A O 1
ATOM 1629 N N . PRO A 1 206 ? -13.609 31.484 15.266 1 94.75 206 PRO A N 1
ATOM 1630 C CA . PRO A 1 206 ? -13.664 32.5 16.312 1 94.75 206 PRO A CA 1
ATOM 1631 C C . PRO A 1 206 ? -12.406 32.531 17.172 1 94.75 206 PRO A C 1
ATOM 1633 O O . PRO A 1 206 ? -12.484 32.312 18.391 1 94.75 206 PRO A O 1
ATOM 1636 N N . LEU A 1 207 ? -11.344 32.844 16.562 1 94.5 207 LEU A N 1
ATOM 1637 C CA . LEU A 1 207 ? -10.055 32.844 17.234 1 94.5 207 LEU A CA 1
ATOM 1638 C C . LEU A 1 207 ? -9.562 34.25 17.469 1 94.5 207 LEU A C 1
ATOM 1640 O O . LEU A 1 207 ? -9.93 35.188 16.719 1 94.5 207 LEU A O 1
ATOM 1644 N N . MET B 1 1 ? 26.859 -32.156 -12.961 1 35.19 1 MET B N 1
ATOM 1645 C CA . MET B 1 1 ? 26.203 -32.125 -14.266 1 35.19 1 MET B CA 1
ATOM 1646 C C . MET B 1 1 ? 25.438 -30.828 -14.469 1 35.19 1 MET B C 1
ATOM 1648 O O . MET B 1 1 ? 24.609 -30.453 -13.641 1 35.19 1 MET B O 1
ATOM 1652 N N . LYS B 1 2 ? 26 -29.891 -15.156 1 52.91 2 LYS B N 1
ATOM 1653 C CA . LYS B 1 2 ? 25.438 -28.562 -15.414 1 52.91 2 LYS B CA 1
ATOM 1654 C C . LYS B 1 2 ? 23.969 -28.656 -15.805 1 52.91 2 LYS B C 1
ATOM 1656 O O . LYS B 1 2 ? 23.609 -29.359 -16.75 1 52.91 2 LYS B O 1
ATOM 1661 N N . THR B 1 3 ? 22.891 -28.625 -14.766 1 62.41 3 THR B N 1
ATOM 1662 C CA . THR B 1 3 ? 21.484 -28.766 -15.094 1 62.41 3 THR B CA 1
ATOM 1663 C C . THR B 1 3 ? 21.094 -27.875 -16.266 1 62.41 3 THR B C 1
ATOM 1665 O O . THR B 1 3 ? 21.656 -26.797 -16.438 1 62.41 3 THR B O 1
ATOM 1668 N N . ASP B 1 4 ? 20.344 -28.484 -17.281 1 78.38 4 ASP B N 1
ATOM 1669 C CA . ASP B 1 4 ? 19.984 -27.844 -18.547 1 78.38 4 ASP B CA 1
ATOM 1670 C C . ASP B 1 4 ? 18.812 -26.891 -18.359 1 78.38 4 ASP B C 1
ATOM 1672 O O . ASP B 1 4 ? 18.438 -26.188 -19.297 1 78.38 4 ASP B O 1
ATOM 1676 N N . TYR B 1 5 ? 18.25 -26.797 -17.125 1 85.88 5 TYR B N 1
ATOM 1677 C CA . TYR B 1 5 ? 17.125 -25.891 -16.938 1 85.88 5 TYR B CA 1
ATOM 1678 C C . TYR B 1 5 ? 17.516 -24.719 -16.047 1 85.88 5 TYR B C 1
ATOM 1680 O O . TYR B 1 5 ? 18.453 -24.812 -15.258 1 85.88 5 TYR B O 1
ATOM 1688 N N . LYS B 1 6 ? 16.891 -23.547 -16.281 1 92.12 6 LYS B N 1
ATOM 1689 C CA . LYS B 1 6 ? 17.047 -22.375 -15.422 1 92.12 6 LYS B CA 1
ATOM 1690 C C . LYS B 1 6 ? 15.859 -22.25 -14.461 1 92.12 6 LYS B C 1
ATOM 1692 O O . LYS B 1 6 ? 14.711 -22.422 -14.859 1 92.12 6 LYS B O 1
ATOM 1697 N N . PRO B 1 7 ? 16.188 -21.984 -13.172 1 96.75 7 PRO B N 1
ATOM 1698 C CA . PRO B 1 7 ? 15.102 -21.797 -12.211 1 96.75 7 PRO B CA 1
ATOM 1699 C C . PRO B 1 7 ? 14.086 -20.734 -12.656 1 96.75 7 PRO B C 1
ATOM 1701 O O . PRO B 1 7 ? 14.477 -19.688 -13.164 1 96.75 7 PRO B O 1
ATOM 1704 N N . ALA B 1 8 ? 12.852 -21.109 -12.508 1 98.31 8 ALA B N 1
ATOM 1705 C CA . ALA B 1 8 ? 11.789 -20.219 -13 1 98.31 8 ALA B CA 1
ATOM 1706 C C . ALA B 1 8 ? 10.844 -19.812 -11.875 1 98.31 8 ALA B C 1
ATOM 1708 O O . ALA B 1 8 ? 10.727 -20.531 -10.875 1 98.31 8 ALA B O 1
ATOM 1709 N N . PHE B 1 9 ? 10.281 -18.672 -11.984 1 98.81 9 PHE B N 1
ATOM 1710 C CA . PHE B 1 9 ? 9.18 -18.203 -11.148 1 98.81 9 PHE B CA 1
ATOM 1711 C C . PHE B 1 9 ? 7.84 -18.625 -11.75 1 98.81 9 PHE B C 1
ATOM 1713 O O . PHE B 1 9 ? 7.395 -18.031 -12.734 1 98.81 9 PHE B O 1
ATOM 1720 N N . ILE B 1 10 ? 7.184 -19.562 -11.148 1 98.81 10 ILE B N 1
ATOM 1721 C CA . ILE B 1 10 ? 5.969 -20.172 -11.664 1 98.81 10 ILE B CA 1
ATOM 1722 C C . ILE B 1 10 ? 4.785 -19.812 -10.766 1 98.81 10 ILE B C 1
ATOM 1724 O O . ILE B 1 10 ? 4.809 -20.094 -9.562 1 98.81 10 ILE B O 1
ATOM 1728 N N . VAL B 1 11 ? 3.738 -19.266 -11.344 1 98.81 11 VAL B N 1
ATOM 1729 C CA . VAL B 1 11 ? 2.604 -18.781 -10.555 1 98.81 11 VAL B CA 1
ATOM 1730 C C . VAL B 1 11 ? 1.349 -19.562 -10.93 1 98.81 11 VAL B C 1
ATOM 1732 O O . VAL B 1 11 ? 1.145 -19.906 -12.094 1 98.81 11 VAL B O 1
ATOM 1735 N N . PHE B 1 12 ? 0.531 -19.875 -9.898 1 98.75 12 PHE B N 1
ATOM 1736 C CA . PHE B 1 12 ? -0.759 -20.531 -10.062 1 98.75 12 PHE B CA 1
ATOM 1737 C C . PHE B 1 12 ? -1.901 -19.578 -9.727 1 98.75 12 PHE B C 1
ATOM 1739 O O . PHE B 1 12 ? -1.949 -19.016 -8.625 1 98.75 12 PHE B O 1
ATOM 1746 N N . GLU B 1 13 ? -2.801 -19.359 -10.672 1 98.5 13 GLU B N 1
ATOM 1747 C CA . GLU B 1 13 ? -3.916 -18.422 -10.516 1 98.5 13 GLU B CA 1
ATOM 1748 C C . GLU B 1 13 ? -5.238 -19.094 -10.898 1 98.5 13 GLU B C 1
ATOM 1750 O O . GLU B 1 13 ? -5.262 -20.062 -11.656 1 98.5 13 GLU B O 1
ATOM 1755 N N . GLY B 1 14 ? -6.305 -18.547 -10.422 1 97.5 14 GLY B N 1
ATOM 1756 C CA . GLY B 1 14 ? -7.648 -19.062 -10.648 1 97.5 14 GLY B CA 1
ATOM 1757 C C . GLY B 1 14 ? -8.594 -18.781 -9.492 1 97.5 14 GLY B C 1
ATOM 1758 O O . GLY B 1 14 ? -8.156 -18.406 -8.406 1 97.5 14 GLY B O 1
ATOM 1759 N N . ILE B 1 15 ? -9.906 -18.984 -9.789 1 95.81 15 ILE B N 1
ATOM 1760 C CA . ILE B 1 15 ? -10.906 -18.703 -8.758 1 95.81 15 ILE B CA 1
ATOM 1761 C C . ILE B 1 15 ? -10.805 -19.75 -7.648 1 95.81 15 ILE B C 1
ATOM 1763 O O . ILE B 1 15 ? -10.18 -20.797 -7.824 1 95.81 15 ILE B O 1
ATOM 1767 N N . ASP B 1 16 ? -11.352 -19.406 -6.453 1 92.19 16 ASP B N 1
ATOM 1768 C CA . ASP B 1 16 ? -11.43 -20.375 -5.367 1 92.19 16 ASP B CA 1
ATOM 1769 C C . ASP B 1 16 ? -12.148 -21.656 -5.816 1 92.19 16 ASP B C 1
ATOM 1771 O O . ASP B 1 16 ? -13.156 -21.578 -6.523 1 92.19 16 ASP B O 1
ATOM 1775 N N . GLY B 1 17 ? -11.57 -22.75 -5.465 1 92.06 17 GLY B N 1
ATOM 1776 C CA . GLY B 1 17 ? -12.18 -24.016 -5.84 1 92.06 17 GLY B CA 1
ATOM 1777 C C . GLY B 1 17 ? -11.648 -24.562 -7.152 1 92.06 17 GLY B C 1
ATOM 1778 O O . GLY B 1 17 ? -12.016 -25.672 -7.562 1 92.06 17 GLY B O 1
ATOM 1779 N N . SER B 1 18 ? -10.734 -23.812 -7.766 1 95.31 18 SER B N 1
ATOM 1780 C CA . SER B 1 18 ? -10.258 -24.219 -9.086 1 95.31 18 SER B CA 1
ATOM 1781 C C . SER B 1 18 ? -9.195 -25.297 -8.992 1 95.31 18 SER B C 1
ATOM 1783 O O . SER B 1 18 ? -8.805 -25.891 -10 1 95.31 18 SER B O 1
ATOM 1785 N N . GLY B 1 19 ? -8.664 -25.578 -7.805 1 94.06 19 GLY B N 1
ATOM 1786 C CA . GLY B 1 19 ? -7.742 -26.688 -7.629 1 94.06 19 GLY B CA 1
ATOM 1787 C C . GLY B 1 19 ? -6.285 -26.266 -7.676 1 94.06 19 GLY B C 1
ATOM 1788 O O . GLY B 1 19 ? -5.395 -27.109 -7.762 1 94.06 19 GLY B O 1
ATOM 1789 N N . LYS B 1 20 ? -5.953 -24.953 -7.609 1 93.88 20 LYS B N 1
ATOM 1790 C CA . LYS B 1 20 ? -4.594 -24.438 -7.668 1 93.88 20 LYS B CA 1
ATOM 1791 C C . LYS B 1 20 ? -3.717 -25.047 -6.586 1 93.88 20 LYS B C 1
ATOM 1793 O O . LYS B 1 20 ? -2.615 -25.531 -6.867 1 93.88 20 LYS B O 1
ATOM 1798 N N . SER B 1 21 ? -4.27 -25.016 -5.332 1 93.5 21 SER B N 1
ATOM 1799 C CA . SER B 1 21 ? -3.479 -25.5 -4.207 1 93.5 21 SER B CA 1
ATOM 1800 C C . SER B 1 21 ? -3.107 -26.969 -4.391 1 93.5 21 SER B C 1
ATOM 1802 O O . SER B 1 21 ? -1.975 -27.359 -4.109 1 93.5 21 SER B O 1
ATOM 1804 N N . THR B 1 22 ? -4.016 -27.75 -4.875 1 95.88 22 THR B N 1
ATOM 1805 C CA . THR B 1 22 ? -3.758 -29.156 -5.176 1 95.88 22 THR B CA 1
ATOM 1806 C C . THR B 1 22 ? -2.66 -29.281 -6.223 1 95.88 22 THR B C 1
ATOM 1808 O O . THR B 1 22 ? -1.748 -30.109 -6.074 1 95.88 22 THR B O 1
ATOM 1811 N N . GLN B 1 23 ? -2.732 -28.547 -7.188 1 98.31 23 GLN B N 1
ATOM 1812 C CA . GLN B 1 23 ? -1.779 -28.656 -8.289 1 98.31 23 GLN B CA 1
ATOM 1813 C C . GLN B 1 23 ? -0.395 -28.172 -7.867 1 98.31 23 GLN B C 1
ATOM 1815 O O . GLN B 1 23 ? 0.62 -28.688 -8.328 1 98.31 23 GLN B O 1
ATOM 1820 N N . VAL B 1 24 ? -0.327 -27.141 -7.031 1 98.44 24 VAL B N 1
ATOM 1821 C CA . VAL B 1 24 ? 0.952 -26.703 -6.469 1 98.44 24 VAL B CA 1
ATOM 1822 C C . VAL B 1 24 ? 1.61 -27.875 -5.742 1 98.44 24 VAL B C 1
ATOM 1824 O O . VAL B 1 24 ? 2.801 -28.141 -5.926 1 98.44 24 VAL B O 1
ATOM 1827 N N . GLU B 1 25 ? 0.837 -28.531 -4.926 1 98.19 25 GLU B N 1
ATOM 1828 C CA . GLU B 1 25 ? 1.343 -29.656 -4.16 1 98.19 25 GLU B CA 1
ATOM 1829 C C . GLU B 1 25 ? 1.822 -30.781 -5.082 1 98.19 25 GLU B C 1
ATOM 1831 O O . GLU B 1 25 ? 2.904 -31.344 -4.879 1 98.19 25 GLU B O 1
ATOM 1836 N N . ARG B 1 26 ? 1.06 -31.125 -6.066 1 98.38 26 ARG B N 1
ATOM 1837 C CA . ARG B 1 26 ? 1.398 -32.188 -7 1 98.38 26 ARG B CA 1
ATOM 1838 C C . ARG B 1 26 ? 2.672 -31.859 -7.773 1 98.38 26 ARG B C 1
ATOM 1840 O O . ARG B 1 26 ? 3.539 -32.719 -7.949 1 98.38 26 ARG B O 1
ATOM 1847 N N . LEU B 1 27 ? 2.76 -30.641 -8.25 1 98.62 27 LEU B N 1
ATOM 1848 C CA . LEU B 1 27 ? 3.957 -30.234 -8.984 1 98.62 27 LEU B CA 1
ATOM 1849 C C . LEU B 1 27 ? 5.18 -30.25 -8.07 1 98.62 27 LEU B C 1
ATOM 1851 O O . LEU B 1 27 ? 6.27 -30.656 -8.484 1 98.62 27 LEU B O 1
ATOM 1855 N N . SER B 1 28 ? 4.98 -29.734 -6.844 1 98.62 28 SER B N 1
ATOM 1856 C CA . SER B 1 28 ? 6.059 -29.781 -5.859 1 98.62 28 SER B CA 1
ATOM 1857 C C . SER B 1 28 ? 6.57 -31.203 -5.664 1 98.62 28 SER B C 1
ATOM 1859 O O . SER B 1 28 ? 7.781 -31.422 -5.609 1 98.62 28 SER B O 1
ATOM 1861 N N . GLU B 1 29 ? 5.703 -32.156 -5.59 1 98.5 29 GLU B N 1
ATOM 1862 C CA . GLU B 1 29 ? 6.074 -33.562 -5.449 1 98.5 29 GLU B CA 1
ATOM 1863 C C . GLU B 1 29 ? 6.875 -34.031 -6.656 1 98.5 29 GLU B C 1
ATOM 1865 O O . GLU B 1 29 ? 7.855 -34.781 -6.508 1 98.5 29 GLU B O 1
ATOM 1870 N N . ARG B 1 30 ? 6.434 -33.656 -7.793 1 98.25 30 ARG B N 1
ATOM 1871 C CA . ARG B 1 30 ? 7.141 -34.031 -9.016 1 98.25 30 ARG B CA 1
ATOM 1872 C C . ARG B 1 30 ? 8.547 -33.438 -9.031 1 98.25 30 ARG B C 1
ATOM 1874 O O . ARG B 1 30 ? 9.5 -34.094 -9.453 1 98.25 30 ARG B O 1
ATOM 1881 N N . PHE B 1 31 ? 8.672 -32.188 -8.648 1 98.31 31 PHE B N 1
ATOM 1882 C CA . PHE B 1 31 ? 9.977 -31.531 -8.578 1 98.31 31 PHE B CA 1
ATOM 1883 C C . PHE B 1 31 ? 10.898 -32.25 -7.598 1 98.31 31 PHE B C 1
ATOM 1885 O O . PHE B 1 31 ? 12.062 -32.5 -7.898 1 98.31 31 PHE B O 1
ATOM 1892 N N . THR B 1 32 ? 10.336 -32.625 -6.449 1 98.25 32 THR B N 1
ATOM 1893 C CA . THR B 1 32 ? 11.109 -33.344 -5.438 1 98.25 32 THR B CA 1
ATOM 1894 C C . THR B 1 32 ? 11.609 -34.656 -5.977 1 98.25 32 THR B C 1
ATOM 1896 O O . THR B 1 32 ? 12.789 -35 -5.828 1 98.25 32 THR B O 1
ATOM 1899 N N . ALA B 1 33 ? 10.766 -35.406 -6.621 1 97.69 33 ALA B N 1
ATOM 1900 C CA . ALA B 1 33 ? 11.102 -36.688 -7.18 1 97.69 33 ALA B CA 1
ATOM 1901 C C . ALA B 1 33 ? 12.195 -36.562 -8.242 1 97.69 33 ALA B C 1
ATOM 1903 O O . ALA B 1 33 ? 13.016 -37.469 -8.398 1 97.69 33 ALA B O 1
ATOM 1904 N N . ALA B 1 34 ? 12.234 -35.469 -8.875 1 96.81 34 ALA B N 1
ATOM 1905 C CA . ALA B 1 34 ? 13.172 -35.25 -9.969 1 96.81 34 ALA B CA 1
ATOM 1906 C C . ALA B 1 34 ? 14.461 -34.594 -9.461 1 96.81 34 ALA B C 1
ATOM 1908 O O . ALA B 1 34 ? 15.375 -34.344 -10.242 1 96.81 34 ALA B O 1
ATOM 1909 N N . GLY B 1 35 ? 14.484 -34.281 -8.203 1 96.31 35 GLY B N 1
ATOM 1910 C CA . GLY B 1 35 ? 15.672 -33.656 -7.621 1 96.31 35 GLY B CA 1
ATOM 1911 C C . GLY B 1 35 ? 15.812 -32.188 -7.953 1 96.31 35 GLY B C 1
ATOM 1912 O O . GLY B 1 35 ? 16.922 -31.656 -7.945 1 96.31 35 GLY B O 1
ATOM 1913 N N . ILE B 1 36 ? 14.719 -31.562 -8.328 1 97.31 36 ILE B N 1
ATOM 1914 C CA . ILE B 1 36 ? 14.727 -30.141 -8.664 1 97.31 36 ILE B CA 1
ATOM 1915 C C . ILE B 1 36 ? 14.594 -29.312 -7.391 1 97.31 36 ILE B C 1
ATOM 1917 O O . ILE B 1 36 ? 13.625 -29.453 -6.648 1 97.31 36 ILE B O 1
ATOM 1921 N N . ARG B 1 37 ? 15.57 -28.438 -7.102 1 97.62 37 ARG B N 1
ATOM 1922 C CA . ARG B 1 37 ? 15.477 -27.531 -5.957 1 97.62 37 ARG B CA 1
ATOM 1923 C C . ARG B 1 37 ? 14.375 -26.5 -6.156 1 97.62 37 ARG B C 1
ATOM 1925 O O . ARG B 1 37 ? 14.344 -25.797 -7.172 1 97.62 37 ARG B O 1
ATOM 1932 N N . HIS B 1 38 ? 13.445 -26.453 -5.188 1 98.62 38 HIS B N 1
ATOM 1933 C CA . HIS B 1 38 ? 12.328 -25.531 -5.344 1 98.62 38 HIS B CA 1
ATOM 1934 C C . HIS B 1 38 ? 11.75 -25.125 -3.988 1 98.62 38 HIS B C 1
ATOM 1936 O O . HIS B 1 38 ? 12.07 -25.75 -2.967 1 98.62 38 HIS B O 1
ATOM 1942 N N . THR B 1 39 ? 11.031 -24 -3.971 1 98.62 39 THR B N 1
ATOM 1943 C CA . THR B 1 39 ? 10.266 -23.547 -2.816 1 98.62 39 THR B CA 1
ATOM 1944 C C . THR B 1 39 ? 8.82 -23.25 -3.215 1 98.62 39 THR B C 1
ATOM 1946 O O . THR B 1 39 ? 8.539 -22.969 -4.379 1 98.62 39 THR B O 1
ATOM 1949 N N . CYS B 1 40 ? 7.926 -23.406 -2.236 1 98.69 40 CYS B N 1
ATOM 1950 C CA . CYS B 1 40 ? 6.52 -23.094 -2.432 1 98.69 40 CYS B CA 1
ATOM 1951 C C . CYS B 1 40 ? 6.125 -21.859 -1.62 1 98.69 40 CYS B C 1
ATOM 1953 O O . CYS B 1 40 ? 6.422 -21.781 -0.427 1 98.69 40 CYS B O 1
ATOM 1955 N N . HIS B 1 41 ? 5.535 -20.953 -2.312 1 98.44 41 HIS B N 1
ATOM 1956 C CA . HIS B 1 41 ? 5.047 -19.719 -1.704 1 98.44 41 HIS B CA 1
ATOM 1957 C C . HIS B 1 41 ? 3.551 -19.531 -1.94 1 98.44 41 HIS B C 1
ATOM 1959 O O . HIS B 1 41 ? 2.939 -20.312 -2.684 1 98.44 41 HIS B O 1
ATOM 1965 N N . ARG B 1 42 ? 2.994 -18.594 -1.224 1 97.81 42 ARG B N 1
ATOM 1966 C CA . ARG B 1 42 ? 1.615 -18.156 -1.434 1 97.81 42 ARG B CA 1
ATOM 1967 C C . ARG B 1 42 ? 1.442 -16.688 -1.076 1 97.81 42 ARG B C 1
ATOM 1969 O O . ARG B 1 42 ? 2.227 -16.125 -0.302 1 97.81 42 ARG B O 1
ATOM 1976 N N . GLU B 1 43 ? 0.457 -16.094 -1.706 1 97.75 43 GLU B N 1
ATOM 1977 C CA . GLU B 1 43 ? 0.035 -14.75 -1.294 1 97.75 43 GLU B CA 1
ATOM 1978 C C . GLU B 1 43 ? -1.392 -14.766 -0.751 1 97.75 43 GLU B C 1
ATOM 1980 O O . GLU B 1 43 ? -2.266 -15.438 -1.306 1 97.75 43 GLU B O 1
ATOM 1985 N N . PRO B 1 44 ? -1.705 -13.984 0.209 1 97.56 44 PRO B N 1
ATOM 1986 C CA . PRO B 1 44 ? -0.758 -13.188 0.987 1 97.56 44 PRO B CA 1
ATOM 1987 C C . PRO B 1 44 ? 0.284 -14.039 1.707 1 97.56 44 PRO B C 1
ATOM 1989 O O . PRO B 1 44 ? 0.023 -15.195 2.027 1 97.56 44 PRO B O 1
ATOM 1992 N N . THR B 1 45 ? 1.418 -13.422 1.956 1 98.31 45 THR B N 1
ATOM 1993 C CA . THR B 1 45 ? 2.533 -14.148 2.553 1 98.31 45 THR B CA 1
ATOM 1994 C C . THR B 1 45 ? 2.346 -14.281 4.062 1 98.31 45 THR B C 1
ATOM 1996 O O . THR B 1 45 ? 1.314 -13.883 4.602 1 98.31 45 THR B O 1
ATOM 1999 N N . ASP B 1 46 ? 3.342 -14.898 4.734 1 96.88 46 ASP B N 1
ATOM 2000 C CA . ASP B 1 46 ? 3.297 -15.062 6.184 1 96.88 46 ASP B CA 1
ATOM 2001 C C . ASP B 1 46 ? 4.082 -13.961 6.887 1 96.88 46 ASP B C 1
ATOM 2003 O O . ASP B 1 46 ? 4.301 -14.023 8.102 1 96.88 46 ASP B O 1
ATOM 2007 N N . GLY B 1 47 ? 4.562 -13.016 6.125 1 96.5 47 GLY B N 1
ATOM 2008 C CA . GLY B 1 47 ? 5.25 -11.875 6.715 1 96.5 47 GLY B CA 1
ATOM 2009 C C . GLY B 1 47 ? 4.316 -10.938 7.457 1 96.5 47 GLY B C 1
ATOM 2010 O O . GLY B 1 47 ? 3.111 -11.188 7.535 1 96.5 47 GLY B O 1
ATOM 2011 N N . PRO B 1 48 ? 4.918 -9.891 7.98 1 95.94 48 PRO B N 1
ATOM 2012 C CA . PRO B 1 48 ? 4.121 -8.984 8.812 1 95.94 48 PRO B CA 1
ATOM 2013 C C . PRO B 1 48 ? 2.939 -8.383 8.055 1 95.94 48 PRO B C 1
ATOM 2015 O O . PRO B 1 48 ? 1.839 -8.281 8.609 1 95.94 48 PRO B O 1
ATOM 2018 N N . VAL B 1 49 ? 3.17 -7.945 6.844 1 97.75 49 VAL B N 1
ATOM 2019 C CA . VAL B 1 49 ? 2.092 -7.359 6.055 1 97.75 49 VAL B CA 1
ATOM 2020 C C . VAL B 1 49 ? 1.062 -8.43 5.707 1 97.75 49 VAL B C 1
ATOM 2022 O O . VAL B 1 49 ? -0.145 -8.203 5.809 1 97.75 49 VAL B O 1
ATOM 2025 N N . GLY B 1 50 ? 1.562 -9.594 5.301 1 97.81 50 GLY B N 1
ATOM 2026 C CA . GLY B 1 50 ? 0.675 -10.695 4.965 1 97.81 50 GLY B CA 1
ATOM 2027 C C . GLY B 1 50 ? -0.196 -11.133 6.129 1 97.81 50 GLY B C 1
ATOM 2028 O O . GLY B 1 50 ? -1.374 -11.445 5.941 1 97.81 50 GLY B O 1
ATOM 2029 N N . GLN B 1 51 ? 0.348 -11.148 7.289 1 96.56 51 GLN B N 1
ATOM 2030 C CA . GLN B 1 51 ? -0.41 -11.516 8.484 1 96.56 51 GLN B CA 1
ATOM 2031 C C . GLN B 1 51 ? -1.531 -10.516 8.75 1 96.56 51 GLN B C 1
ATOM 2033 O O . GLN B 1 51 ? -2.635 -10.906 9.141 1 96.56 51 GLN B O 1
ATOM 2038 N N . LEU B 1 52 ? -1.237 -9.281 8.602 1 95.94 52 LEU B N 1
ATOM 2039 C CA . LEU B 1 52 ? -2.264 -8.258 8.75 1 95.94 52 LEU B CA 1
ATOM 2040 C C . LEU B 1 52 ? -3.389 -8.461 7.742 1 95.94 52 LEU B C 1
ATOM 2042 O O . LEU B 1 52 ? -4.566 -8.359 8.094 1 95.94 52 LEU B O 1
ATOM 2046 N N . LEU B 1 53 ? -3.041 -8.727 6.523 1 97 53 LEU B N 1
ATOM 2047 C CA . LEU B 1 53 ? -4.004 -9.008 5.461 1 97 53 LEU B CA 1
ATOM 2048 C C . LEU B 1 53 ? -4.891 -10.188 5.832 1 97 53 LEU B C 1
ATOM 2050 O O . LEU B 1 53 ? -6.113 -10.133 5.664 1 97 53 LEU B O 1
ATOM 2054 N N . ARG B 1 54 ? -4.258 -11.219 6.336 1 95.69 54 ARG B N 1
ATOM 2055 C CA . ARG B 1 54 ? -5.012 -12.422 6.676 1 95.69 54 ARG B CA 1
ATOM 2056 C C . ARG B 1 54 ? -6.016 -12.141 7.785 1 95.69 54 ARG B C 1
ATOM 2058 O O . ARG B 1 54 ? -7.141 -12.641 7.754 1 95.69 54 ARG B O 1
ATOM 2065 N N . ARG B 1 55 ? -5.629 -11.352 8.727 1 95.25 55 ARG B N 1
ATOM 2066 C CA . ARG B 1 55 ? -6.555 -10.945 9.773 1 95.25 55 ARG B CA 1
ATOM 2067 C C . ARG B 1 55 ? -7.734 -10.164 9.203 1 95.25 55 ARG B C 1
ATOM 2069 O O . ARG B 1 55 ? -8.875 -10.336 9.641 1 95.25 55 ARG B O 1
ATOM 2076 N N . ALA B 1 56 ? -7.453 -9.281 8.273 1 94.5 56 ALA B N 1
ATOM 2077 C CA . ALA B 1 56 ? -8.508 -8.492 7.645 1 94.5 56 ALA B CA 1
ATOM 2078 C C . ALA B 1 56 ? -9.453 -9.375 6.84 1 94.5 56 ALA B C 1
ATOM 2080 O O . ALA B 1 56 ? -10.672 -9.211 6.906 1 94.5 56 ALA B O 1
ATOM 2081 N N . LEU B 1 57 ? -8.844 -10.305 6.117 1 92.38 57 LEU B N 1
ATOM 2082 C CA . LEU B 1 57 ? -9.625 -11.211 5.281 1 92.38 57 LEU B CA 1
ATOM 2083 C C . LEU B 1 57 ? -10.5 -12.117 6.137 1 92.38 57 LEU B C 1
ATOM 2085 O O . LEU B 1 57 ? -11.594 -12.508 5.715 1 92.38 57 LEU B O 1
ATOM 2089 N N . ALA B 1 58 ? -10.023 -12.406 7.324 1 92.12 58 ALA B N 1
ATOM 2090 C CA . ALA B 1 58 ? -10.789 -13.219 8.273 1 92.12 58 ALA B CA 1
ATOM 2091 C C . ALA B 1 58 ? -11.844 -12.383 8.992 1 92.12 58 ALA B C 1
ATOM 2093 O O . ALA B 1 58 ? -12.57 -12.891 9.844 1 92.12 58 ALA B O 1
ATOM 2094 N N . LYS B 1 59 ? -11.867 -11.062 8.703 1 90.5 59 LYS B N 1
ATOM 2095 C CA . LYS B 1 59 ? -12.82 -10.109 9.266 1 90.5 59 LYS B CA 1
ATOM 2096 C C . LYS B 1 59 ? -12.547 -9.852 10.742 1 90.5 59 LYS B C 1
ATOM 2098 O O . LYS B 1 59 ? -13.445 -9.469 11.492 1 90.5 59 LYS B O 1
ATOM 2103 N N . ASP B 1 60 ? -11.344 -10.188 11.102 1 91.31 60 ASP B N 1
ATOM 2104 C CA . ASP B 1 60 ? -10.922 -9.859 12.461 1 91.31 60 ASP B CA 1
ATOM 2105 C C . ASP B 1 60 ? -10.719 -8.352 12.617 1 91.31 60 ASP B C 1
ATOM 2107 O O . ASP B 1 60 ? -10.867 -7.812 13.719 1 91.31 60 ASP B O 1
ATOM 2111 N N . ILE B 1 61 ? -10.273 -7.719 11.555 1 90.88 61 ILE B N 1
ATOM 2112 C CA . ILE B 1 61 ? -10.109 -6.27 11.531 1 90.88 61 ILE B CA 1
ATOM 2113 C C . ILE B 1 61 ? -10.789 -5.688 10.289 1 90.88 61 ILE B C 1
ATOM 2115 O O . ILE B 1 61 ? -10.617 -6.203 9.188 1 90.88 61 ILE B O 1
ATOM 2119 N N . PRO B 1 62 ? -11.539 -4.688 10.523 1 92.44 62 PRO B N 1
ATOM 2120 C CA . PRO B 1 62 ? -12.219 -4.062 9.383 1 92.44 62 PRO B CA 1
ATOM 2121 C C . PRO B 1 62 ? -11.305 -3.117 8.602 1 92.44 62 PRO B C 1
ATOM 2123 O O . PRO B 1 62 ? -10.867 -2.096 9.133 1 92.44 62 PRO B O 1
ATOM 2126 N N . LEU B 1 63 ? -10.93 -3.486 7.387 1 94.06 63 LEU B N 1
ATOM 2127 C CA . LEU B 1 63 ? -10.156 -2.621 6.504 1 94.06 63 LEU B CA 1
ATOM 2128 C C . LEU B 1 63 ? -10.906 -2.363 5.199 1 94.06 63 LEU B C 1
ATOM 2130 O O . LEU B 1 63 ? -11.555 -3.264 4.66 1 94.06 63 LEU B O 1
ATOM 2134 N N . ASP B 1 64 ? -10.773 -1.155 4.75 1 94.06 64 ASP B N 1
ATOM 2135 C CA . ASP B 1 64 ? -11.445 -0.737 3.523 1 94.06 64 ASP B CA 1
ATOM 2136 C C . ASP B 1 64 ? -10.789 -1.363 2.297 1 94.06 64 ASP B C 1
ATOM 2138 O O . ASP B 1 64 ? -9.633 -1.788 2.355 1 94.06 64 ASP B O 1
ATOM 2142 N N . GLU B 1 65 ? -11.57 -1.418 1.171 1 94.38 65 GLU B N 1
ATOM 2143 C CA . GLU B 1 65 ? -11.125 -2.094 -0.045 1 94.38 65 GLU B CA 1
ATOM 2144 C C . GLU B 1 65 ? -9.867 -1.435 -0.614 1 94.38 65 GLU B C 1
ATOM 2146 O O . GLU B 1 65 ? -8.984 -2.117 -1.143 1 94.38 65 GLU B O 1
ATOM 2151 N N . LEU B 1 66 ? -9.812 -0.114 -0.561 1 95.94 66 LEU B N 1
ATOM 2152 C CA . LEU B 1 66 ? -8.633 0.609 -1.028 1 95.94 66 LEU B CA 1
ATOM 2153 C C . LEU B 1 66 ? -7.402 0.221 -0.218 1 95.94 66 LEU B C 1
ATOM 2155 O O . LEU B 1 66 ? -6.328 -0.012 -0.782 1 95.94 66 LEU B O 1
ATOM 2159 N N . THR B 1 67 ? -7.602 0.129 1.102 1 97.31 67 THR B N 1
ATOM 2160 C CA . THR B 1 67 ? -6.535 -0.269 2.012 1 97.31 67 THR B CA 1
ATOM 2161 C C . THR B 1 67 ? -6.051 -1.68 1.693 1 97.31 67 THR B C 1
ATOM 2163 O O . THR B 1 67 ? -4.844 -1.93 1.638 1 97.31 67 THR B O 1
ATOM 2166 N N . LEU B 1 68 ? -6.977 -2.551 1.453 1 97 68 LEU B N 1
ATOM 2167 C CA . LEU B 1 68 ? -6.629 -3.938 1.159 1 97 68 LEU B CA 1
ATOM 2168 C C . LEU B 1 68 ? -5.777 -4.027 -0.101 1 97 68 LEU B C 1
ATOM 2170 O O . LEU B 1 68 ? -4.773 -4.746 -0.126 1 97 68 LEU B O 1
ATOM 2174 N N . ALA B 1 69 ? -6.168 -3.309 -1.151 1 97.62 69 ALA B N 1
ATOM 2175 C CA . ALA B 1 69 ? -5.406 -3.322 -2.396 1 97.62 69 ALA B CA 1
ATOM 2176 C C . ALA B 1 69 ? -3.967 -2.867 -2.166 1 97.62 69 ALA B C 1
ATOM 2178 O O . ALA B 1 69 ? -3.027 -3.467 -2.693 1 97.62 69 ALA B O 1
ATOM 2179 N N . LEU B 1 70 ? -3.814 -1.829 -1.39 1 98.31 70 LEU B N 1
ATOM 2180 C CA . LEU B 1 70 ? -2.496 -1.287 -1.081 1 98.31 70 LEU B CA 1
ATOM 2181 C C . LEU B 1 70 ? -1.681 -2.277 -0.256 1 98.31 70 LEU B C 1
ATOM 2183 O O . LEU B 1 70 ? -0.48 -2.441 -0.484 1 98.31 70 LEU B O 1
ATOM 2187 N N . LEU B 1 71 ? -2.332 -2.951 0.663 1 98.38 71 LEU B N 1
ATOM 2188 C CA . LEU B 1 71 ? -1.646 -3.918 1.514 1 98.38 71 LEU B CA 1
ATOM 2189 C C . LEU B 1 71 ? -1.214 -5.141 0.709 1 98.38 71 LEU B C 1
ATOM 2191 O O . LEU B 1 71 ? -0.141 -5.699 0.949 1 98.38 71 LEU B O 1
ATOM 2195 N N . PHE B 1 72 ? -2.061 -5.586 -0.213 1 98.25 72 PHE B N 1
ATOM 2196 C CA . PHE B 1 72 ? -1.66 -6.688 -1.079 1 98.25 72 PHE B CA 1
ATOM 2197 C C . PHE B 1 72 ? -0.399 -6.332 -1.858 1 98.25 72 PHE B C 1
ATOM 2199 O O . PHE B 1 72 ? 0.515 -7.152 -1.978 1 98.25 72 PHE B O 1
ATOM 2206 N N . ALA B 1 73 ? -0.367 -5.113 -2.396 1 98.44 73 ALA B N 1
ATOM 2207 C CA . ALA B 1 73 ? 0.805 -4.664 -3.143 1 98.44 73 ALA B CA 1
ATOM 2208 C C . ALA B 1 73 ? 2.033 -4.586 -2.24 1 98.44 73 ALA B C 1
ATOM 2210 O O . ALA B 1 73 ? 3.131 -4.98 -2.641 1 98.44 73 ALA B O 1
ATOM 2211 N N . ALA B 1 74 ? 1.816 -4.062 -1.032 1 98.56 74 ALA B N 1
ATOM 2212 C CA . ALA B 1 74 ? 2.922 -3.963 -0.082 1 98.56 74 ALA B CA 1
ATOM 2213 C C . ALA B 1 74 ? 3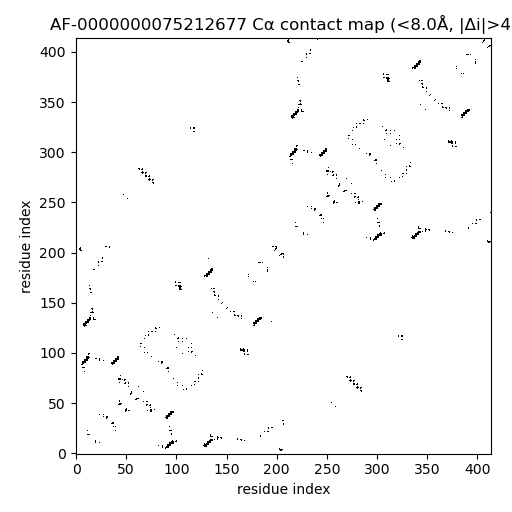.479 -5.344 0.256 1 98.56 74 ALA B C 1
ATOM 2215 O O . ALA B 1 74 ? 4.695 -5.531 0.307 1 98.56 74 ALA B O 1
ATOM 2216 N N . ASP B 1 75 ? 2.59 -6.297 0.512 1 98.56 75 ASP B N 1
ATOM 2217 C CA . ASP B 1 75 ? 2.992 -7.672 0.79 1 98.56 75 ASP B CA 1
ATOM 2218 C C . ASP B 1 75 ? 3.773 -8.266 -0.381 1 98.56 75 ASP B C 1
ATOM 2220 O O . ASP B 1 75 ? 4.816 -8.891 -0.185 1 98.56 75 ASP B O 1
ATOM 2224 N N . ARG B 1 76 ? 3.281 -8.016 -1.565 1 98.69 76 ARG B N 1
ATOM 2225 C CA . ARG B 1 76 ? 3.902 -8.539 -2.777 1 98.69 76 ARG B CA 1
ATOM 2226 C C . ARG B 1 76 ? 5.266 -7.902 -3.018 1 98.69 76 ARG B C 1
ATOM 2228 O O . ARG B 1 76 ? 6.188 -8.555 -3.502 1 98.69 76 ARG B O 1
ATOM 2235 N N . SER B 1 77 ? 5.375 -6.629 -2.668 1 98.12 77 SER B N 1
ATOM 2236 C CA . SER B 1 77 ? 6.648 -5.934 -2.805 1 98.12 77 SER B CA 1
ATOM 2237 C C . SER B 1 77 ? 7.746 -6.625 -1.998 1 98.12 77 SER B C 1
ATOM 2239 O O . SER B 1 77 ? 8.844 -6.848 -2.502 1 98.12 77 SER B O 1
ATOM 2241 N N . GLU B 1 78 ? 7.465 -6.953 -0.764 1 98.19 78 GLU B N 1
ATOM 2242 C CA . GLU B 1 78 ? 8.414 -7.691 0.067 1 98.19 78 GLU B CA 1
ATOM 2243 C C . GLU B 1 78 ? 8.656 -9.094 -0.487 1 98.19 78 GLU B C 1
ATOM 2245 O O . GLU B 1 78 ? 9.789 -9.57 -0.497 1 98.19 78 GLU B O 1
ATOM 2250 N N . HIS B 1 79 ? 7.582 -9.688 -0.924 1 98.69 79 HIS B N 1
ATOM 2251 C CA . HIS B 1 79 ? 7.637 -11.039 -1.467 1 98.69 79 HIS B CA 1
ATOM 2252 C C . HIS B 1 79 ? 8.539 -11.109 -2.693 1 98.69 79 HIS B C 1
ATOM 2254 O O . HIS B 1 79 ? 9.289 -12.07 -2.871 1 98.69 79 HIS B O 1
ATOM 2260 N N . ALA B 1 80 ? 8.469 -10.094 -3.518 1 98.56 80 ALA B N 1
ATOM 2261 C CA . ALA B 1 80 ? 9.281 -10.016 -4.73 1 98.56 80 ALA B CA 1
ATOM 2262 C C . ALA B 1 80 ? 10.766 -10.133 -4.402 1 98.56 80 ALA B C 1
ATOM 2264 O O . ALA B 1 80 ? 11.516 -10.812 -5.113 1 98.56 80 ALA B O 1
ATOM 2265 N N . LEU B 1 81 ? 11.188 -9.508 -3.338 1 97.88 81 LEU B N 1
ATOM 2266 C CA . LEU B 1 81 ? 12.586 -9.555 -2.932 1 97.88 81 LEU B CA 1
ATOM 2267 C C . LEU B 1 81 ? 12.984 -10.969 -2.516 1 97.88 81 LEU B C 1
ATOM 2269 O O . LEU B 1 81 ? 14.086 -11.422 -2.834 1 97.88 81 LEU B O 1
ATOM 2273 N N . ILE B 1 82 ? 12.109 -11.633 -1.849 1 98 82 ILE B N 1
ATOM 2274 C CA . ILE B 1 82 ? 12.352 -13.008 -1.404 1 98 82 ILE B CA 1
ATOM 2275 C C . ILE B 1 82 ? 12.453 -13.93 -2.613 1 98 82 ILE B C 1
ATOM 2277 O O . ILE B 1 82 ? 13.359 -14.766 -2.691 1 98 82 ILE B O 1
ATOM 2281 N N . ILE B 1 83 ? 11.508 -13.758 -3.549 1 98.69 83 ILE B N 1
ATOM 2282 C CA . ILE B 1 83 ? 11.492 -14.578 -4.75 1 98.69 83 ILE B CA 1
ATOM 2283 C C . ILE B 1 83 ? 12.781 -14.383 -5.539 1 98.69 83 ILE B C 1
ATOM 2285 O O . ILE B 1 83 ? 13.398 -15.352 -5.992 1 98.69 83 ILE B O 1
ATOM 2289 N N . GLN B 1 84 ? 13.188 -13.148 -5.68 1 98.38 84 GLN B N 1
ATOM 2290 C CA . GLN B 1 84 ? 14.43 -12.859 -6.383 1 98.38 84 GLN B CA 1
ATOM 2291 C C . GLN B 1 84 ? 15.609 -13.57 -5.734 1 98.38 84 GLN B C 1
ATOM 2293 O O . GLN B 1 84 ? 16.453 -14.148 -6.426 1 98.38 84 GLN B O 1
ATOM 2298 N N . LYS B 1 85 ? 15.711 -13.5 -4.469 1 98.12 85 LYS B N 1
ATOM 2299 C CA . LYS B 1 85 ? 16.797 -14.125 -3.725 1 98.12 85 LYS B CA 1
ATOM 2300 C C . LYS B 1 85 ? 16.812 -15.633 -3.932 1 98.12 85 LYS B C 1
ATOM 2302 O O . LYS B 1 85 ? 17.875 -16.234 -4.121 1 98.12 85 LYS B O 1
ATOM 2307 N N . GLU B 1 86 ? 15.68 -16.25 -3.896 1 98.44 86 GLU B N 1
ATOM 2308 C CA . GLU B 1 86 ? 15.578 -17.688 -4.055 1 98.44 86 GLU B CA 1
ATOM 2309 C C . GLU B 1 86 ? 15.938 -18.109 -5.477 1 98.44 86 GLU B C 1
ATOM 2311 O O . GLU B 1 86 ? 16.656 -19.109 -5.672 1 98.44 86 GLU B O 1
ATOM 2316 N N . LEU B 1 87 ? 15.469 -17.359 -6.438 1 98.38 87 LEU B N 1
ATOM 2317 C CA . LEU B 1 87 ? 15.82 -17.641 -7.824 1 98.38 87 LEU B CA 1
ATOM 2318 C C . LEU B 1 87 ? 17.328 -17.516 -8.039 1 98.38 87 LEU B C 1
ATOM 2320 O O . LEU B 1 87 ? 17.922 -18.375 -8.695 1 98.38 87 LEU B O 1
ATOM 2324 N N . ALA B 1 88 ? 17.906 -16.5 -7.449 1 97.44 88 ALA B N 1
ATOM 2325 C CA . ALA B 1 88 ? 19.344 -16.281 -7.559 1 97.44 88 ALA B CA 1
ATOM 2326 C C . ALA B 1 88 ? 20.125 -17.422 -6.914 1 97.44 88 ALA B C 1
ATOM 2328 O O . ALA B 1 88 ? 21.25 -17.734 -7.332 1 97.44 88 ALA B O 1
ATOM 2329 N N . ALA B 1 89 ? 19.562 -18.094 -6 1 97.69 89 ALA B N 1
ATOM 2330 C CA . ALA B 1 89 ? 20.188 -19.203 -5.297 1 97.69 89 ALA B CA 1
ATOM 2331 C C . ALA B 1 89 ? 19.969 -20.516 -6.055 1 97.69 89 ALA B C 1
ATOM 2333 O O . ALA B 1 89 ? 20.344 -21.594 -5.57 1 97.69 89 ALA B O 1
ATOM 2334 N N . GLY B 1 90 ? 19.25 -20.453 -7.145 1 96.94 90 GLY B N 1
ATOM 2335 C CA . GLY B 1 90 ? 19.109 -21.609 -8.008 1 96.94 90 GLY B CA 1
ATOM 2336 C C . GLY B 1 90 ? 17.859 -22.422 -7.691 1 96.94 90 GLY B C 1
ATOM 2337 O O . GLY B 1 90 ? 17.781 -23.609 -8.047 1 96.94 90 GLY B O 1
ATOM 2338 N N . LYS B 1 91 ? 16.922 -21.812 -7 1 98.31 91 LYS B N 1
ATOM 2339 C CA . LYS B 1 91 ? 15.68 -22.5 -6.652 1 98.31 91 LYS B CA 1
ATOM 2340 C C . LYS B 1 91 ? 14.531 -22.062 -7.551 1 98.31 91 LYS B C 1
ATOM 2342 O O . LYS B 1 91 ? 14.352 -20.859 -7.789 1 98.31 91 LYS B O 1
ATOM 2347 N N . THR B 1 92 ? 13.844 -23.031 -8.117 1 98.56 92 THR B N 1
ATOM 2348 C CA . THR B 1 92 ? 12.57 -22.719 -8.742 1 98.56 92 THR B CA 1
ATOM 2349 C C . THR B 1 92 ? 11.539 -22.297 -7.703 1 98.56 92 THR B C 1
ATOM 2351 O O . THR B 1 92 ? 11.523 -22.828 -6.59 1 98.56 92 THR B O 1
ATOM 2354 N N . VAL B 1 93 ? 10.695 -21.297 -8.039 1 98.81 93 VAL B N 1
ATOM 2355 C CA . VAL B 1 93 ? 9.703 -20.797 -7.09 1 98.81 93 VAL B CA 1
ATOM 2356 C C . VAL B 1 93 ? 8.305 -21.094 -7.605 1 98.81 93 VAL B C 1
ATOM 2358 O O . VAL B 1 93 ? 7.934 -20.672 -8.703 1 98.81 93 VAL B O 1
ATOM 2361 N N . LEU B 1 94 ? 7.547 -21.891 -6.863 1 98.88 94 LEU B N 1
ATOM 2362 C CA . LEU B 1 94 ? 6.121 -22.109 -7.082 1 98.88 94 LEU B CA 1
ATOM 2363 C C . LEU B 1 94 ? 5.289 -21.203 -6.184 1 98.88 94 LEU B C 1
ATOM 2365 O O . LEU B 1 94 ? 5.457 -21.203 -4.965 1 98.88 94 LEU B O 1
ATOM 2369 N N . CYS B 1 95 ? 4.402 -20.438 -6.766 1 98.69 95 CYS B N 1
ATOM 2370 C CA . CYS B 1 95 ? 3.682 -19.453 -5.957 1 98.69 95 CYS B CA 1
ATOM 2371 C C . CYS B 1 95 ? 2.18 -19.547 -6.199 1 98.69 95 CYS B C 1
ATOM 2373 O O . CYS B 1 95 ? 1.717 -19.344 -7.324 1 98.69 95 CYS B O 1
ATOM 2375 N N . ASP B 1 96 ? 1.432 -19.828 -5.141 1 98.19 96 ASP B N 1
ATOM 2376 C CA . ASP B 1 96 ? -0.028 -19.812 -5.168 1 98.19 96 ASP B CA 1
ATOM 2377 C C . ASP B 1 96 ? -0.559 -18.375 -5.074 1 98.19 96 ASP B C 1
ATOM 2379 O O . ASP B 1 96 ? -0.519 -17.766 -4.008 1 98.19 96 ASP B O 1
ATOM 2383 N N . ARG B 1 97 ? -1.087 -17.891 -6.164 1 97.69 97 ARG B N 1
ATOM 2384 C CA . ARG B 1 97 ? -1.613 -16.547 -6.348 1 97.69 97 ARG B CA 1
ATOM 2385 C C . ARG B 1 97 ? -0.486 -15.516 -6.414 1 97.69 97 ARG B C 1
ATOM 2387 O O . ARG B 1 97 ? 0.598 -15.742 -5.871 1 97.69 97 ARG B O 1
ATOM 2394 N N . HIS B 1 98 ? -0.742 -14.469 -7.133 1 97.88 98 HIS B N 1
ATOM 2395 C CA . HIS B 1 98 ? 0.139 -13.328 -7.324 1 97.88 98 HIS B CA 1
ATOM 2396 C C . HIS B 1 98 ? -0.634 -12.117 -7.836 1 97.88 98 HIS B C 1
ATOM 2398 O O . HIS B 1 98 ? -1.699 -11.789 -7.309 1 97.88 98 HIS B O 1
ATOM 2404 N N . LEU B 1 99 ? -0.123 -11.383 -8.797 1 97.56 99 LEU B N 1
ATOM 2405 C CA . LEU B 1 99 ? -0.687 -10.117 -9.242 1 97.56 99 LEU B CA 1
ATOM 2406 C C . LEU B 1 99 ? -2.086 -10.312 -9.812 1 97.56 99 LEU B C 1
ATOM 2408 O O . LEU B 1 99 ? -2.988 -9.516 -9.555 1 97.56 99 LEU B O 1
ATOM 2412 N N . LEU B 1 100 ? -2.314 -11.336 -10.617 1 97.31 100 LEU B N 1
ATOM 2413 C CA . LEU B 1 100 ? -3.598 -11.523 -11.289 1 97.31 100 LEU B CA 1
ATOM 2414 C C . LEU B 1 100 ? -4.727 -11.648 -10.266 1 97.31 100 LEU B C 1
ATOM 2416 O O . LEU B 1 100 ? -5.852 -11.211 -10.523 1 97.31 100 LEU B O 1
ATOM 2420 N N . SER B 1 101 ? -4.402 -12.25 -9.141 1 97 101 SER B N 1
ATOM 2421 C CA . SER B 1 101 ? -5.402 -12.359 -8.086 1 97 101 SER B CA 1
ATOM 2422 C C . SER B 1 101 ? -5.848 -10.984 -7.602 1 97 101 SER B C 1
ATOM 2424 O O . SER B 1 101 ? -7.035 -10.758 -7.371 1 97 101 SER B O 1
ATOM 2426 N N . SER B 1 102 ? -4.863 -10.086 -7.418 1 96.44 102 SER B N 1
ATOM 2427 C CA . SER B 1 102 ? -5.195 -8.727 -6.984 1 96.44 102 SER B CA 1
ATOM 2428 C C . SER B 1 102 ? -6.098 -8.031 -7.996 1 96.44 102 SER B C 1
ATOM 2430 O O . SER B 1 102 ? -7.004 -7.289 -7.617 1 96.44 102 SER B O 1
ATOM 2432 N N . LEU B 1 103 ? -5.898 -8.273 -9.219 1 96.81 103 LEU B N 1
ATOM 2433 C CA . LEU B 1 103 ? -6.68 -7.641 -10.273 1 96.81 103 LEU B CA 1
ATOM 2434 C C . LEU B 1 103 ? -8.047 -8.297 -10.406 1 96.81 103 LEU B C 1
ATOM 2436 O O . LEU B 1 103 ? -9.055 -7.609 -10.609 1 96.81 103 LEU B O 1
ATOM 2440 N N . ALA B 1 104 ? -8.102 -9.57 -10.227 1 96.12 104 ALA B N 1
ATOM 2441 C CA . ALA B 1 104 ? -9.336 -10.328 -10.422 1 96.12 104 ALA B CA 1
ATOM 2442 C C . ALA B 1 104 ? -10.273 -10.156 -9.227 1 96.12 104 ALA B C 1
ATOM 2444 O O . ALA B 1 104 ? -11.492 -10.062 -9.398 1 96.12 104 ALA B O 1
ATOM 2445 N N . TYR B 1 105 ? -9.703 -10.094 -8.047 1 91.25 105 TYR B N 1
ATOM 2446 C CA . TYR B 1 105 ? -10.508 -10.023 -6.832 1 91.25 105 TYR B CA 1
ATOM 2447 C C . TYR B 1 105 ? -10.688 -8.578 -6.379 1 91.25 105 TYR B C 1
ATOM 2449 O O . TYR B 1 105 ? -11.266 -8.32 -5.324 1 91.25 105 TYR B O 1
ATOM 2457 N N . ASN B 1 106 ? -10.156 -7.688 -7.117 1 82.88 106 ASN B N 1
ATOM 2458 C CA . ASN B 1 106 ? -10.281 -6.262 -6.844 1 82.88 106 ASN B CA 1
ATOM 2459 C C . ASN B 1 106 ? -11.734 -5.855 -6.633 1 82.88 106 ASN B C 1
ATOM 2461 O O . ASN B 1 106 ? -12.625 -6.324 -7.344 1 82.88 106 ASN B O 1
ATOM 2465 N N . ALA B 1 107 ? -11.914 -5.016 -5.68 1 78.69 107 ALA B N 1
ATOM 2466 C CA . ALA B 1 107 ? -13.266 -4.504 -5.477 1 78.69 107 ALA B CA 1
ATOM 2467 C C . ALA B 1 107 ? -13.758 -3.734 -6.699 1 78.69 107 ALA B C 1
ATOM 2469 O O . ALA B 1 107 ? -13.016 -2.934 -7.273 1 78.69 107 ALA B O 1
ATOM 2470 N N . PRO B 1 108 ? -15.008 -3.99 -7.012 1 75.25 108 PRO B N 1
ATOM 2471 C CA . PRO B 1 108 ? -15.555 -3.338 -8.203 1 75.25 108 PRO B CA 1
ATOM 2472 C C . PRO B 1 108 ? -15.469 -1.815 -8.133 1 75.25 108 PRO B C 1
ATOM 2474 O O . PRO B 1 108 ? -15.422 -1.148 -9.172 1 75.25 108 PRO B O 1
ATOM 2477 N N . ALA B 1 109 ? -15.43 -1.321 -7.008 1 81 109 ALA B N 1
ATOM 2478 C CA . ALA B 1 109 ? -15.43 0.128 -6.828 1 81 109 ALA B CA 1
ATOM 2479 C C . ALA B 1 109 ? -14.055 0.721 -7.094 1 81 109 ALA B C 1
ATOM 2481 O O . ALA B 1 109 ? -13.914 1.936 -7.254 1 81 109 ALA B O 1
ATOM 2482 N N . LEU B 1 110 ? -13.172 -0.158 -7.188 1 89.69 110 LEU B N 1
ATOM 2483 C CA . LEU B 1 110 ? -11.812 0.322 -7.422 1 89.69 110 LEU B CA 1
ATOM 2484 C C . LEU B 1 110 ? -11.453 0.233 -8.898 1 89.69 110 LEU B C 1
ATOM 2486 O O . LEU B 1 110 ? -11.812 -0.734 -9.578 1 89.69 110 LEU B O 1
ATOM 2490 N N . ASP B 1 111 ? -10.766 1.239 -9.344 1 91.75 111 ASP B N 1
ATOM 2491 C CA . ASP B 1 111 ? -10.258 1.259 -10.711 1 91.75 111 ASP B CA 1
ATOM 2492 C C . ASP B 1 111 ? -9.18 0.197 -10.914 1 91.75 111 ASP B C 1
ATOM 2494 O O . ASP B 1 111 ? -8.125 0.25 -10.281 1 91.75 111 ASP B O 1
ATOM 2498 N N . GLY B 1 112 ? -9.453 -0.72 -11.844 1 94.06 112 GLY B N 1
ATOM 2499 C CA . GLY B 1 112 ? -8.5 -1.776 -12.133 1 94.06 112 GLY B CA 1
ATOM 2500 C C . GLY B 1 112 ? -7.156 -1.254 -12.617 1 94.06 112 GLY B C 1
ATOM 2501 O O . GLY B 1 112 ? -6.117 -1.852 -12.336 1 94.06 112 GLY B O 1
ATOM 2502 N N . GLN B 1 113 ? -7.223 -0.173 -13.297 1 94.69 113 GLN B N 1
ATOM 2503 C CA . GLN B 1 113 ? -5.988 0.427 -13.789 1 94.69 113 GLN B CA 1
ATOM 2504 C C . GLN B 1 113 ? -5.148 0.983 -12.64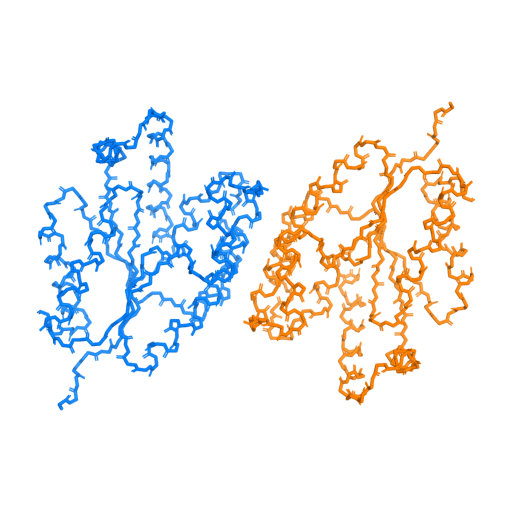1 1 94.69 113 GLN B C 1
ATOM 2506 O O . GLN B 1 113 ? -3.918 0.951 -12.695 1 94.69 113 GLN B O 1
ATOM 2511 N N . TRP B 1 114 ? -5.812 1.51 -11.641 1 96.62 114 TRP B N 1
ATOM 2512 C CA . TRP B 1 114 ? -5.098 1.977 -10.461 1 96.62 114 TRP B CA 1
ATOM 2513 C C . TRP B 1 114 ? -4.422 0.815 -9.734 1 96.62 114 TRP B C 1
ATOM 2515 O O . TRP B 1 114 ? -3.252 0.911 -9.352 1 96.62 114 TRP B O 1
ATOM 2525 N N . VAL B 1 115 ? -5.156 -0.311 -9.633 1 96.88 115 VAL B N 1
ATOM 2526 C CA . VAL B 1 115 ? -4.602 -1.498 -8.992 1 96.88 115 VAL B CA 1
ATOM 2527 C C . VAL B 1 115 ? -3.383 -1.987 -9.766 1 96.88 115 VAL B C 1
ATOM 2529 O O . VAL B 1 115 ? -2.365 -2.355 -9.172 1 96.88 115 VAL B O 1
ATOM 2532 N N . HIS B 1 116 ? -3.514 -1.975 -11.055 1 96.19 116 HIS B N 1
ATOM 2533 C CA . HIS B 1 116 ? -2.377 -2.336 -11.898 1 96.19 116 HIS B CA 1
ATOM 2534 C C . HIS B 1 116 ? -1.206 -1.383 -11.68 1 96.19 116 HIS B C 1
ATOM 2536 O O . HIS B 1 116 ? -0.065 -1.821 -11.508 1 96.19 116 HIS B O 1
ATOM 2542 N N . ALA B 1 117 ? -1.491 -0.11 -11.594 1 95.62 117 ALA B N 1
ATOM 2543 C CA . ALA B 1 117 ? -0.465 0.924 -11.484 1 95.62 117 ALA B CA 1
ATOM 2544 C C . ALA B 1 117 ? 0.312 0.795 -10.18 1 95.62 117 ALA B C 1
ATOM 2546 O O . ALA B 1 117 ? 1.533 0.968 -10.156 1 95.62 117 ALA B O 1
ATOM 2547 N N . ILE B 1 118 ? -0.38 0.498 -9.117 1 96.81 118 ILE B N 1
ATOM 2548 C CA . ILE B 1 118 ? 0.32 0.458 -7.84 1 96.81 118 ILE B CA 1
ATOM 2549 C C . ILE B 1 118 ? 1.261 -0.743 -7.801 1 96.81 118 ILE B C 1
ATOM 2551 O O . ILE B 1 118 ? 2.191 -0.787 -6.992 1 96.81 118 ILE B O 1
ATOM 2555 N N . ASN B 1 119 ? 1.059 -1.706 -8.664 1 97.69 119 ASN B N 1
ATOM 2556 C CA . ASN B 1 119 ? 1.889 -2.906 -8.688 1 97.69 119 ASN B CA 1
ATOM 2557 C C . ASN B 1 119 ? 2.996 -2.799 -9.734 1 97.69 119 ASN B C 1
ATOM 2559 O O . ASN B 1 119 ? 3.861 -3.672 -9.82 1 97.69 119 ASN B O 1
ATOM 2563 N N . THR B 1 120 ? 3.035 -1.768 -10.508 1 96.44 120 THR B N 1
ATOM 2564 C CA . THR B 1 120 ? 3.928 -1.635 -11.648 1 96.44 120 THR B CA 1
ATOM 2565 C C . THR B 1 120 ? 5.387 -1.727 -11.211 1 96.44 120 THR B C 1
ATOM 2567 O O . THR B 1 120 ? 6.164 -2.496 -11.781 1 96.44 120 THR B O 1
ATOM 2570 N N . PRO B 1 121 ? 5.801 -0.973 -10.172 1 97 121 PRO B N 1
ATOM 2571 C CA . PRO B 1 121 ? 7.207 -1.098 -9.781 1 97 121 PRO B CA 1
ATOM 2572 C C . PRO B 1 121 ? 7.559 -2.496 -9.273 1 97 121 PRO B C 1
ATOM 2574 O O . PRO B 1 121 ? 8.711 -2.93 -9.391 1 97 121 PRO B O 1
ATOM 2577 N N . ILE B 1 122 ? 6.625 -3.203 -8.727 1 97.25 122 ILE B N 1
ATOM 2578 C CA . ILE B 1 122 ? 6.84 -4.559 -8.234 1 97.25 122 ILE B CA 1
ATOM 2579 C C . ILE B 1 122 ? 7.051 -5.508 -9.414 1 97.25 122 ILE B C 1
ATOM 2581 O O . ILE B 1 122 ? 7.945 -6.359 -9.383 1 97.25 122 ILE B O 1
ATOM 2585 N N . ARG B 1 123 ? 6.234 -5.297 -10.453 1 96.38 123 ARG B N 1
ATOM 2586 C CA . ARG B 1 123 ? 6.355 -6.082 -11.672 1 96.38 123 ARG B CA 1
ATOM 2587 C C . ARG B 1 123 ? 7.723 -5.879 -12.32 1 96.38 123 ARG B C 1
ATOM 2589 O O . ARG B 1 123 ? 8.242 -6.777 -12.984 1 96.38 123 ARG B O 1
ATOM 2596 N N . GLU B 1 124 ? 8.227 -4.684 -12.172 1 95.44 124 GLU B N 1
ATOM 2597 C CA . GLU B 1 124 ? 9.547 -4.383 -12.727 1 95.44 124 GLU B CA 1
ATOM 2598 C C . GLU B 1 124 ? 10.641 -5.141 -11.992 1 95.44 124 GLU B C 1
ATOM 2600 O O . GLU B 1 124 ? 11.688 -5.445 -12.57 1 95.44 124 GLU B O 1
ATOM 2605 N N . ARG B 1 125 ? 10.352 -5.457 -10.766 1 95.44 125 ARG B N 1
ATOM 2606 C CA . ARG B 1 125 ? 11.312 -6.23 -9.984 1 95.44 125 ARG B CA 1
ATOM 2607 C C . ARG B 1 125 ? 11.305 -7.695 -10.406 1 95.44 125 ARG B C 1
ATOM 2609 O O . ARG B 1 125 ? 12.359 -8.312 -10.555 1 95.44 125 ARG B O 1
ATOM 2616 N N . ILE B 1 126 ? 10.117 -8.172 -10.562 1 96.31 126 ILE B N 1
ATOM 2617 C CA . ILE B 1 126 ? 10.016 -9.586 -10.914 1 96.31 126 ILE B CA 1
ATOM 2618 C C . ILE B 1 126 ? 8.672 -9.852 -11.602 1 96.31 126 ILE B C 1
ATOM 2620 O O . ILE B 1 126 ? 7.648 -9.281 -11.219 1 96.31 126 ILE B O 1
ATOM 2624 N N . ARG B 1 127 ? 8.68 -10.633 -12.57 1 96.94 127 ARG B N 1
ATOM 2625 C CA . ARG B 1 127 ? 7.496 -11.148 -13.258 1 96.94 127 ARG B CA 1
ATOM 2626 C C . ARG B 1 127 ? 7.531 -12.664 -13.352 1 96.94 127 ARG B C 1
ATOM 2628 O O . ARG B 1 127 ? 8.602 -13.266 -13.453 1 96.94 127 ARG B O 1
ATOM 2635 N N . PRO B 1 128 ? 6.367 -13.266 -13.336 1 98.12 128 PRO B N 1
ATOM 2636 C CA . PRO B 1 128 ? 6.371 -14.719 -13.523 1 98.12 128 PRO B CA 1
ATOM 2637 C C . PRO B 1 128 ? 6.945 -15.141 -14.875 1 98.12 128 PRO B C 1
ATOM 2639 O O . PRO B 1 128 ? 6.711 -14.469 -15.883 1 98.12 128 PRO B O 1
ATOM 2642 N N . ASP B 1 129 ? 7.758 -16.172 -14.82 1 98.25 129 ASP B N 1
ATOM 2643 C CA . ASP B 1 129 ? 8.188 -16.766 -16.078 1 98.25 129 ASP B CA 1
ATOM 2644 C C . ASP B 1 129 ? 7.02 -17.469 -16.781 1 98.25 129 ASP B C 1
ATOM 2646 O O . ASP B 1 129 ? 6.977 -17.531 -18.016 1 98.25 129 ASP B O 1
ATOM 2650 N N . ILE B 1 130 ? 6.137 -17.938 -15.961 1 98.5 130 ILE B N 1
ATOM 2651 C CA . ILE B 1 130 ? 4.91 -18.531 -16.469 1 98.5 130 ILE B CA 1
ATOM 2652 C C . ILE B 1 130 ? 3.822 -18.469 -15.406 1 98.5 130 ILE B C 1
ATOM 2654 O O . ILE B 1 130 ? 4.09 -18.703 -14.219 1 98.5 130 ILE B O 1
ATOM 2658 N N . THR B 1 131 ? 2.633 -18.141 -15.797 1 98.69 131 THR B N 1
ATOM 2659 C CA . THR B 1 131 ? 1.44 -18.266 -14.969 1 98.69 131 THR B CA 1
ATOM 2660 C C . THR B 1 131 ? 0.524 -19.359 -15.492 1 98.69 131 THR B C 1
ATOM 2662 O O . THR B 1 131 ? 0.162 -19.375 -16.672 1 98.69 131 THR B O 1
ATOM 2665 N N . PHE B 1 132 ? 0.245 -20.312 -14.672 1 98.81 132 PHE B N 1
ATOM 2666 C CA . PHE B 1 132 ? -0.804 -21.266 -14.984 1 98.81 132 PHE B CA 1
ATOM 2667 C C . PHE B 1 132 ? -2.152 -20.797 -14.461 1 98.81 132 PHE B C 1
ATOM 2669 O O . PHE B 1 132 ? -2.35 -20.688 -13.25 1 98.81 132 PHE B O 1
ATOM 2676 N N . LEU B 1 133 ? -3.072 -20.484 -15.359 1 98.69 133 LEU B N 1
ATOM 2677 C CA . LEU B 1 133 ? -4.406 -20.031 -14.984 1 98.69 133 LEU B CA 1
ATOM 2678 C C . LEU B 1 133 ? -5.406 -21.188 -15.039 1 98.69 133 LEU B C 1
ATOM 2680 O O . LEU B 1 133 ? -5.762 -21.656 -16.125 1 98.69 133 LEU B O 1
ATOM 2684 N N . PHE B 1 134 ? -5.824 -21.578 -13.906 1 98.5 134 PHE B N 1
ATOM 2685 C CA . PHE B 1 134 ? -6.812 -22.641 -13.812 1 98.5 134 PHE B CA 1
ATOM 2686 C C . PHE B 1 134 ? -8.219 -22.109 -14.031 1 98.5 134 PHE B C 1
ATOM 2688 O O . PHE B 1 134 ? -8.781 -21.438 -13.156 1 98.5 134 PHE B O 1
ATOM 2695 N N . ASP B 1 135 ? -8.734 -22.438 -15.156 1 97.88 135 ASP B N 1
ATOM 2696 C CA . ASP B 1 135 ? -10.047 -21.938 -15.547 1 97.88 135 ASP B CA 1
ATOM 2697 C C . ASP B 1 135 ? -11.133 -22.984 -15.273 1 97.88 135 ASP B C 1
ATOM 2699 O O . ASP B 1 135 ? -11.062 -24.109 -15.781 1 97.88 135 ASP B O 1
ATOM 2703 N N . LEU B 1 136 ? -12.055 -22.609 -14.5 1 96.44 136 LEU B N 1
ATOM 2704 C CA . LEU B 1 136 ? -13.164 -23.469 -14.078 1 96.44 136 LEU B CA 1
ATOM 2705 C C . LEU B 1 136 ? -14.461 -22.672 -14.008 1 96.44 136 LEU B C 1
ATOM 2707 O O . LEU B 1 136 ? -14.484 -21.547 -13.492 1 96.44 136 LEU B O 1
ATOM 2711 N N . PRO B 1 137 ? -15.609 -23.266 -14.562 1 95.06 137 PRO B N 1
ATOM 2712 C CA . PRO B 1 137 ? -16.891 -22.562 -14.375 1 95.06 137 PRO B CA 1
ATOM 2713 C C . PRO B 1 137 ? -17.234 -22.344 -12.906 1 95.06 137 PRO B C 1
ATOM 2715 O O . PRO B 1 137 ? -17 -23.219 -12.07 1 95.06 137 PRO B O 1
ATOM 2718 N N . ALA B 1 138 ? -17.766 -21.172 -12.633 1 93.88 138 ALA B N 1
ATOM 2719 C CA . ALA B 1 138 ? -18.047 -20.766 -11.266 1 93.88 138 ALA B CA 1
ATOM 2720 C C . ALA B 1 138 ? -18.953 -21.766 -10.562 1 93.88 138 ALA B C 1
ATOM 2722 O O . ALA B 1 138 ? -18.781 -22.062 -9.383 1 93.88 138 ALA B O 1
ATOM 2723 N N . GLU B 1 139 ? -19.906 -22.297 -11.312 1 91.5 139 GLU B N 1
ATOM 2724 C CA . GLU B 1 139 ? -20.859 -23.25 -10.734 1 91.5 139 GLU B CA 1
ATOM 2725 C C . GLU B 1 139 ? -20.141 -24.516 -10.258 1 91.5 139 GLU B C 1
ATOM 2727 O O . GLU B 1 139 ? -20.469 -25.047 -9.188 1 91.5 139 GLU B O 1
ATOM 2732 N N . GLU B 1 140 ? -19.281 -24.969 -11.016 1 92.62 140 GLU B N 1
ATOM 2733 C CA . GLU B 1 140 ? -18.5 -26.141 -10.633 1 92.62 140 GLU B CA 1
ATOM 2734 C C . GLU B 1 140 ? -17.609 -25.844 -9.43 1 92.62 140 GLU B C 1
ATOM 2736 O O . GLU B 1 140 ? -17.469 -26.688 -8.539 1 92.62 140 GLU B O 1
ATOM 2741 N N . ALA B 1 141 ? -16.969 -24.734 -9.398 1 92.5 141 ALA B N 1
ATOM 2742 C CA . ALA B 1 141 ? -16.125 -24.328 -8.281 1 92.5 141 ALA B CA 1
ATOM 2743 C C . ALA B 1 141 ? -16.906 -24.297 -6.977 1 92.5 141 ALA B C 1
ATOM 2745 O O . ALA B 1 141 ? -16.422 -24.766 -5.945 1 92.5 141 ALA B O 1
ATOM 2746 N N . LEU B 1 142 ? -18.031 -23.781 -7.086 1 89.5 142 LEU B N 1
ATOM 2747 C CA . LEU B 1 142 ? -18.891 -23.672 -5.914 1 89.5 142 LEU B CA 1
ATOM 2748 C C . LEU B 1 142 ? -19.25 -25.062 -5.375 1 89.5 142 LEU B C 1
ATOM 2750 O O . LEU B 1 142 ? -19.297 -25.266 -4.16 1 89.5 142 LEU B O 1
ATOM 2754 N N . THR B 1 143 ? -19.531 -25.938 -6.277 1 88.19 143 THR B N 1
ATOM 2755 C CA . THR B 1 143 ? -19.844 -27.312 -5.895 1 88.19 143 THR B CA 1
ATOM 2756 C C . THR B 1 143 ? -18.672 -27.938 -5.137 1 88.19 143 THR B C 1
ATOM 2758 O O . THR B 1 143 ? -18.859 -28.594 -4.109 1 88.19 143 THR B O 1
ATOM 2761 N N . ARG B 1 144 ? -17.531 -27.719 -5.527 1 87.5 144 ARG B N 1
ATOM 2762 C CA . ARG B 1 144 ? -16.328 -28.234 -4.891 1 87.5 144 ARG B CA 1
ATOM 2763 C C . ARG B 1 144 ? -16.141 -27.641 -3.504 1 87.5 144 ARG B C 1
ATOM 2765 O O . ARG B 1 144 ? -15.75 -28.328 -2.564 1 87.5 144 ARG B O 1
ATOM 2772 N N . ILE B 1 145 ? -16.375 -26.344 -3.404 1 85.06 145 ILE B N 1
ATOM 2773 C CA . ILE B 1 145 ? -16.203 -25.625 -2.146 1 85.06 145 ILE B CA 1
ATOM 2774 C C . ILE B 1 145 ? -17.219 -26.109 -1.122 1 85.06 145 ILE B C 1
ATOM 2776 O O . ILE B 1 145 ? -16.891 -26.312 0.049 1 85.06 145 ILE B O 1
ATOM 2780 N N . SER B 1 146 ? -18.438 -26.25 -1.569 1 80.69 146 SER B N 1
ATOM 2781 C CA . SER B 1 146 ? -19.516 -26.703 -0.693 1 80.69 146 SER B CA 1
ATOM 2782 C C . SER B 1 146 ? -19.281 -28.109 -0.187 1 80.69 146 SER B C 1
ATOM 2784 O O . SER B 1 146 ? -19.656 -28.453 0.938 1 80.69 146 SER B O 1
ATOM 2786 N N . ALA B 1 147 ? -18.797 -28.891 -1.016 1 75.75 147 ALA B N 1
ATOM 2787 C CA . ALA B 1 147 ? -18.531 -30.281 -0.639 1 75.75 147 ALA B CA 1
ATOM 2788 C C . ALA B 1 147 ? -17.516 -30.359 0.506 1 75.75 147 ALA B C 1
ATOM 2790 O O . ALA B 1 147 ? -17.516 -31.312 1.271 1 75.75 147 ALA B O 1
ATOM 2791 N N . ARG B 1 148 ? -16.797 -29.328 0.647 1 68.81 148 ARG B N 1
ATOM 2792 C CA . ARG B 1 148 ? -15.789 -29.297 1.707 1 68.81 148 ARG B CA 1
ATOM 2793 C C . ARG B 1 148 ? -16.375 -28.766 3.006 1 68.81 148 ARG B C 1
ATOM 2795 O O . ARG B 1 148 ? -15.695 -28.703 4.027 1 68.81 148 ARG B O 1
ATOM 2802 N N . GLY B 1 149 ? -17.594 -28.656 3.15 1 62.72 149 GLY B N 1
ATOM 2803 C CA . GLY B 1 149 ? -18.25 -28.25 4.379 1 62.72 149 GLY B CA 1
ATOM 2804 C C . GLY B 1 149 ? -18.406 -26.734 4.5 1 62.72 149 GLY B C 1
ATOM 2805 O O . GLY B 1 149 ? -18.797 -26.234 5.555 1 62.72 149 GLY B O 1
ATOM 2806 N N . ASP B 1 150 ? -17.828 -26 3.666 1 53.56 150 ASP B N 1
ATOM 2807 C CA . ASP B 1 150 ? -17.984 -24.562 3.854 1 53.56 150 ASP B CA 1
ATOM 2808 C C . ASP B 1 150 ? -19.359 -24.078 3.383 1 53.56 150 ASP B C 1
ATOM 2810 O O . ASP B 1 150 ? -19.75 -24.344 2.244 1 53.56 150 ASP B O 1
ATOM 2814 N N . ALA B 1 151 ? -20.281 -23.922 4.316 1 46.47 151 ALA B N 1
ATOM 2815 C CA . ALA B 1 151 ? -21.734 -23.734 4.266 1 46.47 151 ALA B CA 1
ATOM 2816 C C . ALA B 1 151 ? -22.125 -22.766 3.156 1 46.47 151 ALA B C 1
ATOM 2818 O O . ALA B 1 151 ? -21.281 -22.047 2.617 1 46.47 151 ALA B O 1
ATOM 2819 N N . PRO B 1 152 ? -23.172 -21.812 3.545 1 47.75 152 PRO B N 1
ATOM 2820 C CA . PRO B 1 152 ? -24.469 -21.422 2.986 1 47.75 152 PRO B CA 1
ATOM 2821 C C . PRO B 1 152 ? -24.344 -20.406 1.858 1 47.75 152 PRO B C 1
ATOM 2823 O O . PRO B 1 152 ? -25.234 -20.297 1.015 1 47.75 152 PRO B O 1
ATOM 2826 N N . GLU B 1 153 ? -23.812 -19.125 2.084 1 50.41 153 GLU B N 1
ATOM 2827 C CA . GLU B 1 153 ? -24.422 -18.078 1.253 1 50.41 153 GLU B CA 1
ATOM 2828 C C . GLU B 1 153 ? -23.953 -18.188 -0.193 1 50.41 153 GLU B C 1
ATOM 2830 O O . GLU B 1 153 ? -23.141 -17.375 -0.645 1 50.41 153 GLU B O 1
ATOM 2835 N N . HIS B 1 154 ? -24.312 -19.422 -0.856 1 55.66 154 HIS B N 1
ATOM 2836 C CA . HIS B 1 154 ? -23.875 -20.094 -2.068 1 55.66 154 HIS B CA 1
ATOM 2837 C C . HIS B 1 154 ? -24.109 -19.234 -3.303 1 55.66 154 HIS B C 1
ATOM 2839 O O . HIS B 1 154 ? -23.25 -19.125 -4.168 1 55.66 154 HIS B O 1
ATOM 2845 N N . TYR B 1 155 ? -25.266 -18.703 -3.355 1 47 155 TYR B N 1
ATOM 2846 C CA . TYR B 1 155 ? -25.625 -18 -4.578 1 47 155 TYR B CA 1
ATOM 2847 C C . TYR B 1 155 ? -24.766 -16.734 -4.738 1 47 155 TYR B C 1
ATOM 2849 O O . TYR B 1 155 ? -24.203 -16.5 -5.809 1 47 155 TYR B O 1
ATOM 2857 N N . GLU B 1 156 ? -24.656 -15.945 -3.695 1 61.22 156 GLU B N 1
ATOM 2858 C CA . GLU B 1 156 ? -23.891 -14.711 -3.746 1 61.22 156 GLU B CA 1
ATOM 2859 C C . GLU B 1 156 ? -22.406 -14.992 -3.986 1 61.22 156 GLU B C 1
ATOM 2861 O O . GLU B 1 156 ? -21.75 -14.281 -4.746 1 61.22 156 GLU B O 1
ATOM 2866 N N . LYS B 1 157 ? -22.234 -16.094 -3.578 1 78.81 157 LYS B N 1
ATOM 2867 C CA . LYS B 1 157 ? -20.828 -16.484 -3.775 1 78.81 157 LYS B CA 1
ATOM 2868 C C . LYS B 1 157 ? -20.578 -16.922 -5.219 1 78.81 157 LYS B C 1
ATOM 2870 O O . LYS B 1 157 ? -19.516 -16.656 -5.773 1 78.81 157 LYS B O 1
ATOM 2875 N N . GLY B 1 158 ? -21.656 -17.391 -5.805 1 83.25 158 GLY B N 1
ATOM 2876 C CA . GLY B 1 158 ? -21.547 -17.812 -7.191 1 83.25 158 GLY B CA 1
ATOM 2877 C C . GLY B 1 158 ? -21.391 -16.641 -8.156 1 83.25 158 GLY B C 1
ATOM 2878 O O . GLY B 1 158 ? -20.531 -16.672 -9.047 1 83.25 158 GLY B O 1
ATOM 2879 N N . GLU B 1 159 ? -22.219 -15.695 -8.023 1 87.25 159 GLU B N 1
ATOM 2880 C CA . GLU B 1 159 ? -22.141 -14.508 -8.867 1 87.25 159 GLU B CA 1
ATOM 2881 C C . GLU B 1 159 ? -20.797 -13.805 -8.711 1 87.25 159 GLU B C 1
ATOM 2883 O O . GLU B 1 159 ? -20.219 -13.328 -9.688 1 87.25 159 GLU B O 1
ATOM 2888 N N . VAL B 1 160 ? -20.344 -13.82 -7.551 1 88.75 160 VAL B N 1
ATOM 2889 C CA . VAL B 1 160 ? -19.062 -13.203 -7.277 1 88.75 160 VAL B CA 1
ATOM 2890 C C . VAL B 1 160 ? -17.953 -13.969 -7.992 1 88.75 160 VAL B C 1
ATOM 2892 O O . VAL B 1 160 ? -17.094 -13.367 -8.656 1 88.75 160 VAL B O 1
ATOM 2895 N N . LEU B 1 161 ? -18.047 -15.227 -7.93 1 93.19 161 LEU B N 1
ATOM 2896 C CA . LEU B 1 161 ? -17.016 -16.047 -8.555 1 93.19 161 LEU B CA 1
ATOM 2897 C C . LEU B 1 161 ? -17.078 -15.922 -10.078 1 93.19 161 LEU B C 1
ATOM 2899 O O . LEU B 1 161 ? -16.031 -15.977 -10.742 1 93.19 161 LEU B O 1
ATOM 2903 N N . GLN B 1 162 ? -18.234 -15.773 -10.531 1 94.19 162 GLN B N 1
ATOM 2904 C CA . GLN B 1 162 ? -18.375 -15.578 -11.969 1 94.19 162 GLN B CA 1
ATOM 2905 C C . GLN B 1 162 ? -17.719 -14.281 -12.414 1 94.19 162 GLN B C 1
ATOM 2907 O O . GLN B 1 162 ? -17.031 -14.25 -13.438 1 94.19 162 GLN B O 1
ATOM 2912 N N . GLN B 1 163 ? -17.938 -13.266 -11.719 1 94.19 163 GLN B N 1
ATOM 2913 C CA . GLN B 1 163 ? -17.328 -11.984 -12.023 1 94.19 163 GLN B CA 1
ATOM 2914 C C . GLN B 1 163 ? -15.805 -12.055 -11.898 1 94.19 163 GLN B C 1
ATOM 2916 O O . GLN B 1 163 ? -15.078 -11.508 -12.734 1 94.19 163 GLN B O 1
ATOM 2921 N N . VAL B 1 164 ? -15.367 -12.711 -10.898 1 95.44 164 VAL B N 1
ATOM 2922 C CA . VAL B 1 164 ? -13.93 -12.859 -10.672 1 95.44 164 VAL B CA 1
ATOM 2923 C C . VAL B 1 164 ? -13.297 -13.648 -11.82 1 95.44 164 VAL B C 1
ATOM 2925 O O . VAL B 1 164 ? -12.242 -13.266 -12.328 1 95.44 164 VAL B O 1
ATOM 2928 N N . ARG B 1 165 ? -13.953 -14.727 -12.188 1 96.69 165 ARG B N 1
ATOM 2929 C CA . ARG B 1 165 ? -13.453 -15.508 -13.32 1 96.69 165 ARG B CA 1
ATOM 2930 C C . ARG B 1 165 ? -13.32 -14.633 -14.562 1 96.69 165 ARG B C 1
ATOM 2932 O O . ARG B 1 165 ? -12.305 -14.688 -15.258 1 96.69 165 ARG B O 1
ATOM 2939 N N . ALA B 1 166 ? -14.359 -13.883 -14.836 1 96.38 166 ALA B N 1
ATOM 2940 C CA . ALA B 1 166 ? -14.336 -12.992 -16 1 96.38 166 ALA B CA 1
ATOM 2941 C C . ALA B 1 166 ? -13.164 -12.023 -15.922 1 96.38 166 ALA B C 1
ATOM 2943 O O . ALA B 1 166 ? -12.516 -11.742 -16.922 1 96.38 166 ALA B O 1
ATOM 2944 N N . ARG B 1 167 ? -12.875 -11.492 -14.789 1 96.25 167 ARG B N 1
ATOM 2945 C CA . ARG B 1 167 ? -11.773 -10.555 -14.602 1 96.25 167 ARG B CA 1
ATOM 2946 C C . ARG B 1 167 ? -10.422 -11.25 -14.773 1 96.25 167 ARG B C 1
ATOM 2948 O O . ARG B 1 167 ? -9.477 -10.664 -15.305 1 96.25 167 ARG B O 1
ATOM 2955 N N . TYR B 1 168 ? -10.336 -12.477 -14.25 1 97.06 168 TYR B N 1
ATOM 2956 C CA . TYR B 1 168 ? -9.133 -13.25 -14.508 1 97.06 168 TYR B CA 1
ATOM 2957 C C . TYR B 1 168 ? -8.852 -13.344 -16 1 97.06 168 TYR B C 1
ATOM 2959 O O . TYR B 1 168 ? -7.727 -13.094 -16.438 1 97.06 168 TYR B O 1
ATOM 2967 N N . LEU B 1 169 ? -9.859 -13.695 -16.688 1 96.81 169 LEU B N 1
ATOM 2968 C CA . LEU B 1 169 ? -9.703 -13.883 -18.125 1 96.81 169 LEU B CA 1
ATOM 2969 C C . LEU B 1 169 ? -9.359 -12.562 -18.812 1 96.81 169 LEU B C 1
ATOM 2971 O O . LEU B 1 169 ? -8.461 -12.508 -19.656 1 96.81 169 LEU B O 1
ATOM 2975 N N . HIS B 1 170 ? -9.984 -11.555 -18.438 1 95.88 170 HIS B N 1
ATOM 2976 C CA . HIS B 1 170 ? -9.734 -10.234 -19 1 95.88 170 HIS B CA 1
ATOM 2977 C C . HIS B 1 170 ? -8.297 -9.797 -18.75 1 95.88 170 HIS B C 1
ATOM 2979 O O . HIS B 1 170 ? -7.574 -9.461 -19.703 1 95.88 170 HIS B O 1
ATOM 2985 N N . TRP B 1 171 ? -7.844 -9.836 -17.516 1 96.12 171 TRP B N 1
ATOM 2986 C CA . TRP B 1 171 ? -6.543 -9.297 -17.156 1 96.12 171 TRP B CA 1
ATOM 2987 C C . TRP B 1 171 ? -5.414 -10.203 -17.641 1 96.12 171 TRP B C 1
ATOM 2989 O O . TRP B 1 171 ? -4.309 -9.734 -17.906 1 96.12 171 TRP B O 1
ATOM 2999 N N . SER B 1 172 ? -5.715 -11.523 -17.703 1 96.25 172 SER B N 1
ATOM 3000 C CA . SER B 1 172 ? -4.711 -12.422 -18.266 1 96.25 172 SER B CA 1
ATOM 3001 C C . SER B 1 172 ? -4.352 -12.023 -19.703 1 96.25 172 SER B C 1
ATOM 3003 O O . SER B 1 172 ? -3.193 -12.133 -20.109 1 96.25 172 SER B O 1
ATOM 3005 N N . GLU B 1 173 ? -5.281 -11.57 -20.406 1 95.81 173 GLU B N 1
ATOM 3006 C CA . GLU B 1 173 ? -5.059 -11.125 -21.781 1 95.81 173 GLU B CA 1
ATOM 3007 C C . GLU B 1 173 ? -4.441 -9.734 -21.812 1 95.81 173 GLU B C 1
ATOM 3009 O O . GLU B 1 173 ? -3.572 -9.453 -22.641 1 95.81 173 GLU B O 1
ATOM 3014 N N . ALA B 1 174 ? -4.84 -8.883 -20.938 1 94.56 174 ALA B N 1
ATOM 3015 C CA . ALA B 1 174 ? -4.414 -7.488 -20.922 1 94.56 174 ALA B CA 1
ATOM 3016 C C . ALA B 1 174 ? -2.945 -7.363 -20.547 1 94.56 174 ALA B C 1
ATOM 3018 O O . ALA B 1 174 ? -2.234 -6.496 -21.047 1 94.56 174 ALA B O 1
ATOM 3019 N N . LEU B 1 175 ? -2.473 -8.156 -19.609 1 94.12 175 LEU B N 1
ATOM 3020 C CA . LEU B 1 175 ? -1.114 -8.047 -19.078 1 94.12 175 LEU B CA 1
ATOM 3021 C C . LEU B 1 175 ? -0.101 -8.586 -20.094 1 94.12 175 LEU B C 1
ATOM 3023 O O . LEU B 1 175 ? 1.065 -8.18 -20.078 1 94.12 175 LEU B O 1
ATOM 3027 N N . LYS B 1 176 ? -0.45 -9.484 -20.906 1 92.88 176 LYS B N 1
ATOM 3028 C CA . LYS B 1 176 ? 0.359 -10.07 -21.969 1 92.88 176 LYS B CA 1
ATOM 3029 C C . LYS B 1 176 ? 1.582 -10.781 -21.406 1 92.88 176 LYS B C 1
ATOM 3031 O O . LYS B 1 176 ? 2.641 -10.805 -22.031 1 92.88 176 LYS B O 1
ATOM 3036 N N . ASP B 1 177 ? 1.554 -11.211 -20.203 1 95.06 177 ASP B N 1
ATOM 3037 C CA . ASP B 1 177 ? 2.592 -12.047 -19.609 1 95.06 177 ASP B CA 1
ATOM 3038 C C . ASP B 1 177 ? 2.451 -13.5 -20.078 1 95.06 177 ASP B C 1
ATOM 3040 O O . ASP B 1 177 ? 1.373 -13.922 -20.5 1 95.06 177 ASP B O 1
ATOM 3044 N N . PRO B 1 178 ? 3.582 -14.242 -20.078 1 97.19 178 PRO B N 1
ATOM 3045 C CA . PRO B 1 178 ? 3.449 -15.664 -20.406 1 97.19 178 PRO B CA 1
ATOM 3046 C C . PRO B 1 178 ? 2.436 -16.391 -19.531 1 97.19 178 PRO B C 1
ATOM 3048 O O . PRO B 1 178 ? 2.516 -16.312 -18.312 1 97.19 178 PRO B O 1
ATOM 3051 N N . LEU B 1 179 ? 1.484 -16.984 -20.125 1 98.19 179 LEU B N 1
ATOM 3052 C CA . LEU B 1 179 ? 0.389 -17.609 -19.406 1 98.19 179 LEU B CA 1
ATOM 3053 C C . LEU B 1 179 ? -0.144 -18.812 -20.156 1 98.19 179 LEU B C 1
ATOM 3055 O O . LEU B 1 179 ? -0.276 -18.781 -21.391 1 98.19 179 LEU B O 1
ATOM 3059 N N . LEU B 1 180 ? -0.366 -19.906 -19.469 1 98.06 180 LEU B N 1
ATOM 3060 C CA . LEU B 1 180 ? -1.051 -21.078 -20 1 98.06 180 LEU B CA 1
ATOM 3061 C C . LEU B 1 180 ? -2.357 -21.328 -19.25 1 98.06 180 LEU B C 1
ATOM 3063 O O . LEU B 1 180 ? -2.357 -21.516 -18.031 1 98.06 180 LEU B O 1
ATOM 3067 N N . LYS B 1 181 ? -3.438 -21.312 -19.984 1 98.06 181 LYS B N 1
ATOM 3068 C CA . LYS B 1 181 ? -4.734 -21.625 -19.391 1 98.06 181 LYS B CA 1
ATOM 3069 C C . LYS B 1 181 ? -4.934 -23.125 -19.266 1 98.06 181 LYS B C 1
ATOM 3071 O O . LYS B 1 181 ? -4.695 -23.875 -20.219 1 98.06 181 LYS B O 1
ATOM 3076 N N . ILE B 1 182 ? -5.293 -23.562 -18.094 1 98.25 182 ILE B N 1
ATOM 3077 C CA . ILE B 1 182 ? -5.523 -24.969 -17.797 1 98.25 182 ILE B CA 1
ATOM 3078 C C . ILE B 1 182 ? -7.016 -25.219 -17.594 1 98.25 182 ILE B C 1
ATOM 3080 O O . ILE B 1 182 ? -7.656 -24.516 -16.797 1 98.25 182 ILE B O 1
ATOM 3084 N N . ASP B 1 183 ? -7.602 -26.156 -18.328 1 98 183 ASP B N 1
ATOM 3085 C CA . ASP B 1 183 ? -8.961 -26.594 -18.031 1 98 183 ASP B CA 1
ATOM 3086 C C . ASP B 1 183 ? -9.031 -27.312 -16.688 1 98 183 ASP B C 1
ATOM 3088 O O . ASP B 1 183 ? -8.695 -28.5 -16.609 1 98 183 ASP B O 1
ATOM 3092 N N . ALA B 1 184 ? -9.578 -26.641 -15.711 1 97.75 184 ALA B N 1
ATOM 3093 C CA . ALA B 1 184 ? -9.547 -27.156 -14.344 1 97.75 184 ALA B CA 1
ATOM 3094 C C . ALA B 1 184 ? -10.672 -28.172 -14.117 1 97.75 184 ALA B C 1
ATOM 3096 O O . ALA B 1 184 ? -10.82 -28.703 -13.016 1 97.75 184 ALA B O 1
ATOM 3097 N N . SER B 1 185 ? -11.422 -28.391 -15.133 1 96.38 185 SER B N 1
ATOM 3098 C CA . SER B 1 185 ? -12.445 -29.422 -15.023 1 96.38 185 SER B CA 1
ATOM 3099 C C . SER B 1 185 ? -11.875 -30.812 -15.289 1 96.38 185 SER B C 1
ATOM 3101 O O . SER B 1 185 ? -12.508 -31.812 -14.977 1 96.38 185 SER B O 1
ATOM 3103 N N . LEU B 1 186 ? -10.734 -30.891 -15.875 1 97.12 186 LEU B N 1
ATOM 3104 C CA . LEU B 1 186 ? -10.07 -32.156 -16.141 1 97.12 186 LEU B CA 1
ATOM 3105 C C . LEU B 1 186 ? -9.68 -32.875 -14.836 1 97.12 186 LEU B C 1
ATOM 3107 O O . LEU B 1 186 ? -9.539 -32.219 -13.797 1 97.12 186 LEU B O 1
ATOM 3111 N N . PRO B 1 187 ? -9.469 -34.219 -14.922 1 97.12 187 PRO B N 1
ATOM 3112 C CA . PRO B 1 187 ? -8.969 -34.906 -13.742 1 97.12 187 PRO B CA 1
ATOM 3113 C C . PRO B 1 187 ? -7.629 -34.375 -13.25 1 97.12 187 PRO B C 1
ATOM 3115 O O . PRO B 1 187 ? -6.809 -33.906 -14.055 1 97.12 187 PRO B O 1
ATOM 3118 N N . ILE B 1 188 ? -7.387 -34.406 -11.977 1 97.06 188 ILE B N 1
ATOM 3119 C CA . ILE B 1 188 ? -6.234 -33.844 -11.297 1 97.06 188 ILE B CA 1
ATOM 3120 C C . ILE B 1 188 ? -4.949 -34.312 -11.969 1 97.06 188 ILE B C 1
ATOM 3122 O O . ILE B 1 188 ? -4.055 -33.531 -12.266 1 97.06 188 ILE B O 1
ATOM 3126 N N . ASP B 1 189 ? -4.848 -35.625 -12.258 1 97.94 189 ASP B N 1
ATOM 3127 C CA . ASP B 1 189 ? -3.637 -36.219 -12.828 1 97.94 189 ASP B CA 1
ATOM 3128 C C . ASP B 1 189 ? -3.371 -35.688 -14.227 1 97.94 189 ASP B C 1
ATOM 3130 O O . ASP B 1 189 ? -2.219 -35.469 -14.609 1 97.94 189 ASP B O 1
ATOM 3134 N N . GLU B 1 190 ? -4.406 -35.5 -14.93 1 98.19 190 GLU B N 1
ATOM 3135 C CA . GLU B 1 190 ? -4.262 -34.969 -16.281 1 98.19 190 GLU B CA 1
ATOM 3136 C C . GLU B 1 190 ? -3.77 -33.531 -16.25 1 98.19 190 GLU B C 1
ATOM 3138 O O . GLU B 1 190 ? -2.953 -33.125 -17.078 1 98.19 190 GLU B O 1
ATOM 3143 N N . GLN B 1 191 ? -4.309 -32.719 -15.336 1 98.38 191 GLN B N 1
ATOM 3144 C CA . GLN B 1 191 ? -3.836 -31.344 -15.156 1 98.38 191 GLN B CA 1
ATOM 3145 C C . GLN B 1 191 ? -2.352 -31.312 -14.812 1 98.38 191 GLN B C 1
ATOM 3147 O O . GLN B 1 191 ? -1.585 -30.547 -15.398 1 98.38 191 GLN B O 1
ATOM 3152 N N . THR B 1 192 ? -1.931 -32.188 -13.867 1 98.44 192 THR B N 1
ATOM 3153 C CA . THR B 1 192 ? -0.536 -32.25 -13.445 1 98.44 192 THR B CA 1
ATOM 3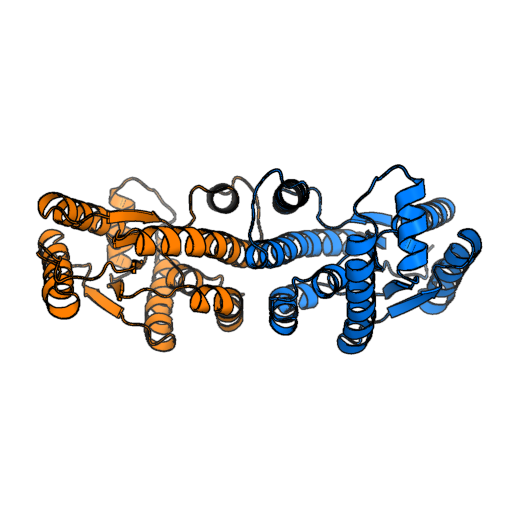154 C C . THR B 1 192 ? 0.366 -32.594 -14.633 1 98.44 192 THR B C 1
ATOM 3156 O O . THR B 1 192 ? 1.423 -31.984 -14.805 1 98.44 192 THR B O 1
ATOM 3159 N N . ASP B 1 193 ? -0.103 -33.531 -15.43 1 98.06 193 ASP B N 1
ATOM 3160 C CA . ASP B 1 193 ? 0.665 -33.938 -16.609 1 98.06 193 ASP B CA 1
ATOM 3161 C C . ASP B 1 193 ? 0.833 -32.781 -17.578 1 98.06 193 ASP B C 1
ATOM 3163 O O . ASP B 1 193 ? 1.905 -32.594 -18.156 1 98.06 193 ASP B O 1
ATOM 3167 N N . LEU B 1 194 ? -0.209 -32.031 -17.766 1 98.06 194 LEU B N 1
ATOM 3168 C CA . LEU B 1 194 ? -0.153 -30.875 -18.656 1 98.06 194 LEU B CA 1
ATOM 3169 C C . LEU B 1 194 ? 0.88 -29.859 -18.156 1 98.06 194 LEU B C 1
ATOM 3171 O O . LEU B 1 194 ? 1.636 -29.312 -18.969 1 98.06 194 LEU B O 1
ATOM 3175 N N . LEU B 1 195 ? 0.903 -29.594 -16.859 1 98.5 195 LEU B N 1
ATOM 3176 C CA . LEU B 1 195 ? 1.895 -28.688 -16.281 1 98.5 195 LEU B CA 1
ATOM 3177 C C . LEU B 1 195 ? 3.309 -29.203 -16.547 1 98.5 195 LEU B C 1
ATOM 3179 O O . LEU B 1 195 ? 4.172 -28.438 -16.984 1 98.5 195 LEU B O 1
ATOM 3183 N N . CYS B 1 196 ? 3.504 -30.484 -16.297 1 98.19 196 CYS B N 1
ATOM 3184 C CA . CYS B 1 196 ? 4.824 -31.094 -16.422 1 98.19 196 CYS B CA 1
ATOM 3185 C C . CYS B 1 196 ? 5.301 -31.062 -17.875 1 98.19 196 CYS B C 1
ATOM 3187 O O . CYS B 1 196 ? 6.465 -30.75 -18.141 1 98.19 196 CYS B O 1
ATOM 3189 N N . VAL B 1 197 ? 4.414 -31.391 -18.75 1 98 197 VAL B N 1
ATOM 3190 C CA . VAL B 1 197 ? 4.758 -31.406 -20.172 1 98 197 VAL B CA 1
ATOM 3191 C C . VAL B 1 197 ? 5.188 -30.016 -20.609 1 98 197 VAL B C 1
ATOM 3193 O O . VAL B 1 197 ? 6.195 -29.859 -21.312 1 98 197 VAL B O 1
ATOM 3196 N N . HIS B 1 198 ? 4.441 -29.016 -20.203 1 98 198 HIS B N 1
ATOM 3197 C CA . HIS B 1 198 ? 4.777 -27.656 -20.578 1 98 198 HIS B CA 1
ATOM 3198 C C . HIS B 1 198 ? 6.137 -27.25 -20.016 1 98 198 HIS B C 1
ATOM 3200 O O . HIS B 1 198 ? 6.961 -26.672 -20.734 1 98 198 HIS B O 1
ATOM 3206 N N . LEU B 1 199 ? 6.391 -27.5 -18.781 1 98.12 199 LEU B N 1
ATOM 3207 C CA . LEU B 1 199 ? 7.641 -27.141 -18.125 1 98.12 199 LEU B CA 1
ATOM 3208 C C . LEU B 1 199 ? 8.82 -27.875 -18.75 1 98.12 199 LEU B C 1
ATOM 3210 O O . LEU B 1 199 ? 9.914 -27.328 -18.844 1 98.12 199 LEU B O 1
ATOM 3214 N N . LYS B 1 200 ? 8.578 -29.109 -19.156 1 96.62 200 LYS B N 1
ATOM 3215 C CA . LYS B 1 200 ? 9.617 -29.891 -19.844 1 96.62 200 LYS B CA 1
ATOM 3216 C C . LYS B 1 200 ? 9.922 -29.297 -21.219 1 96.62 200 LYS B C 1
ATOM 3218 O O . LYS B 1 200 ? 11.086 -29.094 -21.562 1 96.62 200 LYS B O 1
ATOM 3223 N N . GLU B 1 201 ? 8.922 -29 -21.953 1 95.69 201 GLU B N 1
ATOM 3224 C CA . GLU B 1 201 ? 9.078 -28.609 -23.344 1 95.69 201 GLU B CA 1
ATOM 3225 C C . GLU B 1 201 ? 9.555 -27.172 -23.469 1 95.69 201 GLU B C 1
ATOM 3227 O O . GLU B 1 201 ? 10.344 -26.844 -24.359 1 95.69 201 GLU B O 1
ATOM 3232 N N . VAL B 1 202 ? 9.094 -26.344 -22.609 1 94.38 202 VAL B N 1
ATOM 3233 C CA . VAL B 1 202 ? 9.344 -24.906 -22.766 1 94.38 202 VAL B CA 1
ATOM 3234 C C . VAL B 1 202 ? 10.508 -24.484 -21.875 1 94.38 202 VAL B C 1
ATOM 3236 O O . VAL B 1 202 ? 11.344 -23.688 -22.281 1 94.38 202 VAL B O 1
ATOM 3239 N N . PHE B 1 203 ? 10.609 -25.062 -20.656 1 95.69 203 PHE B N 1
ATOM 3240 C CA . PHE B 1 203 ? 11.602 -24.609 -19.688 1 95.69 203 PHE B CA 1
ATOM 3241 C C . PHE B 1 203 ? 12.68 -25.656 -19.484 1 95.69 203 PHE B C 1
ATOM 3243 O O . PHE B 1 203 ? 13.617 -25.453 -18.703 1 95.69 203 PHE B O 1
ATOM 3250 N N . HIS B 1 204 ? 12.523 -26.859 -20.125 1 96.06 204 HIS B N 1
ATOM 3251 C CA . HIS B 1 204 ? 13.539 -27.906 -20.188 1 96.06 204 HIS B CA 1
ATOM 3252 C C . HIS B 1 204 ? 13.766 -28.531 -18.812 1 96.06 204 HIS B C 1
ATOM 3254 O O . HIS B 1 204 ? 14.883 -28.969 -18.516 1 96.06 204 HIS B O 1
ATOM 3260 N N . TYR B 1 205 ? 12.742 -28.469 -18.016 1 96.12 205 TYR B N 1
ATOM 3261 C CA . TYR B 1 205 ? 12.828 -29.172 -16.75 1 96.12 205 TYR B CA 1
ATOM 3262 C C . TYR B 1 205 ? 12.883 -30.688 -16.953 1 96.12 205 TYR B C 1
ATOM 3264 O O . TYR B 1 205 ? 12.211 -31.219 -17.844 1 96.12 205 TYR B O 1
ATOM 3272 N N . PRO B 1 206 ? 13.617 -31.328 -16.141 1 94.69 206 PRO B N 1
ATOM 3273 C CA . PRO B 1 206 ? 13.727 -32.781 -16.266 1 94.69 206 PRO B CA 1
ATOM 3274 C C . PRO B 1 206 ? 12.555 -33.531 -15.625 1 94.69 206 PRO B C 1
ATOM 3276 O O . PRO B 1 206 ? 12.758 -34.312 -14.695 1 94.69 206 PRO B O 1
ATOM 3279 N N . LEU B 1 207 ? 11.43 -33.281 -16.141 1 94.44 207 LEU B N 1
ATOM 3280 C CA . LEU B 1 207 ? 10.203 -33.875 -15.609 1 94.44 207 LEU B CA 1
ATOM 3281 C C . LEU B 1 207 ? 9.672 -34.969 -16.531 1 94.44 207 LEU B C 1
ATOM 3283 O O . LEU B 1 207 ? 9.93 -34.969 -17.734 1 94.44 207 LEU B O 1
#

Secondary structure (DSSP, 8-state):
---SS---EEEEEE-TTSSHHHHHHHHHHHHHHTT--EEEEESS-SSHHHHHHHHHHTTSS---HHHHHHHHHHHHHHHHHHHHHHHHTT-EEEEE--HHHHHHS--TTS-HHHHHHHHHHHHHH---SEEEEEE--HHHHHHHHHHTT--S-HHHHHHHHHHHHHHHHHHHHHH---EEEEETTS-HHHHHHHHHHHHHHHH----/---SS---EEEEEE-TTSSHHHHHHHHHHHHHHTT--EEEEESS-SSHHHHHHHHHHTTSS---HHHHHHHHHHHHHHHHHHHHHHHHTT-EEEEE--HHHHHHS--TTS-HHHHHHHHHHHHHH---SEEEEEE--HHHHHHHHHHTT--S-HHHHHHHHHHHHHHHHHHHHHH---EEEEETTS-HHHHHHHHHHHHHHHH----

Organism: Peptococcus niger (NCBI:txid2741)

Radius of gyration: 25.62 Å; Cα contacts (8 Å, |Δi|>4): 637; chains: 2; bounding box: 52×72×48 Å

Foldseek 3Di:
DPQPFAAFEEEEAEFALLCRVVLLVLLVVVCVVQVAAADEAEPPGPDPLRVVLVCCVVVVDPDDLVRSLLSRLVSLLVVLVVCVVCSVVRHHYYYYDDLLQSLLLRDPVDDSVVSVVSNVVSVVSDDGLEYEYRQDQLVNSLVSVVVVVPDDPSPVSSVSSNSSNVRSVVVVVVVPHHYDYFHSVDDSVVSSVVVVVCCCVPRVDPD/DPQPFAAFAEEEAEFALLCRVVLLVLLVVVCVVQVAAADEAEPPGPDPLRVVLVCCVVVVDPDDLVRSLLSRLVSLLVVLVVCVVCSVVRHHYYYYDDLLQSLLLRDPVDDSVVSVVSNVVSVVSDDGQEYEYRQDQLVNSLVSVVVVVPDDPSPVSSVSSNSSNVRSVVVVVVVPHHYDYFHSVDDSVVSSVVVVVCCCVPRVDPD

Solvent-accessible surface area (backbone atoms only — not comparable to full-atom values): 22348 Å² total; per-residue (Å²): 126,88,72,85,41,68,59,44,42,38,31,34,40,61,52,80,56,27,51,53,71,59,48,51,52,53,51,49,51,52,32,53,76,58,69,47,58,64,49,79,48,48,57,74,39,88,47,75,55,14,45,54,50,52,38,35,74,70,64,74,40,93,70,54,69,70,26,49,56,30,43,52,40,25,30,47,40,56,44,44,56,52,50,52,53,40,39,75,71,56,22,22,38,39,26,43,37,59,69,63,50,57,63,21,69,43,53,85,89,50,58,63,66,56,59,50,54,63,36,45,71,46,48,73,72,48,66,62,66,31,30,41,33,27,47,53,60,36,70,60,18,50,52,54,41,43,72,70,65,52,80,72,77,55,65,67,47,34,58,49,40,41,53,27,45,52,36,40,57,52,49,56,61,71,68,66,57,53,66,47,81,39,67,41,77,51,58,69,67,60,49,51,48,52,54,42,52,47,39,26,74,75,49,43,39,82,105,127,87,72,86,43,70,60,43,41,37,33,33,40,60,53,81,56,29,50,54,71,60,46,51,53,53,52,50,51,52,33,54,75,56,68,48,57,63,48,80,49,50,56,71,39,85,46,76,56,14,46,53,48,49,38,33,75,69,62,75,40,94,69,52,68,70,28,48,55,30,44,53,41,26,32,46,41,56,46,44,55,53,50,51,54,40,37,74,71,57,22,22,37,40,26,45,38,57,70,64,48,57,64,21,68,45,53,85,88,50,58,64,66,57,59,51,54,65,35,44,71,47,49,72,74,49,66,61,65,31,31,41,34,27,47,54,62,34,69,58,19,48,53,54,43,43,73,69,64,52,78,73,77,53,65,65,47,34,58,49,40,42,54,27,46,51,36,40,56,50,49,54,61,71,68,66,56,55,66,47,80,38,68,40,78,52,57,69,70,58,48,50,48,52,53,41,51,47,39,25,72,74,49,43,40,84,107

InterPro domains:
  IPR018094 Thymidylate kinase [MF_00165] (8-203)
  IPR018094 Thymidylate kinase [TIGR00041] (8-190)
  IPR018095 Thymidylate kinase, conserved site [PS01331] (94-106)
  IPR027417 P-loop containing nucleoside triphosphate hydrolase [G3DSA:3.40.50.300] (5-203)
  IPR027417 P-loop containing nucleoside triphosphate hydrolase [SSF52540] (6-205)
  IPR039430 Thymidylate kinase-like domain [PF02223] (12-190)

pLDDT: mean 93.08, std 10.9, range [35.03, 98.88]